Protein AF-0000000080639289 (afdb_homodimer)

Secondary structure (DSSP, 8-state):
-EEEEEEETT-GGG--HHHHHTT-EEEEE--BGGGGGSTTHHHHHHHHHHHHHHH--S-EEEE--SBS--TTT-HHHHHHHHHHHHHHHHHT--EEEE-----EEHHHHTT--HHHHHHHHHHHHHHHHHHTTT---EEEEEP--SS-TTSSEE-TTS-SGGGGHHHHHTT-SSEEEEEEHHHHHHHHHHHHHHHHHHT-GGG--S-GGGGGGGGGGEEEEEE-EEES---TTS----EEEE-GGGSSS-HHHHHHHHHHHHHHTTTS--EEEE----SSTTS-HHHHHHHHHHTPPPHHHHTT-/-EEEEEEETT-GGG--HHHHHTT-EEEEE--BGGGGGSTTHHHHHHHHHHHHHHH--S-EEEE--SBS--TTT-HHHHHHHHHHHHHHHHHT--EEEE-----EEHHHHTT--HHHHHHHHHHHHHHHHHHTTT---EEEEEP--SS-TTSSEE-TTS-SGGGGHHHHHTT-SSEEEEEEHHHHHHHHHHHHHHHHHHT-GGG--S-GGGGGGGGGGEEEEEE-EEES---TTS----EEEE-GGGSSS-HHHHHHHHHHHHHHTTTS--EEEE----SSTTS-HHHHHHHHHHTPPPHHHHTT-

Structure (mmCIF, N/CA/C/O backbone):
data_AF-0000000080639289-model_v1
#
loop_
_entity.id
_entity.type
_entity.pdbx_description
1 polymer RBAM_031170
#
loop_
_atom_site.group_PDB
_atom_site.id
_atom_site.type_symbol
_atom_site.label_atom_id
_atom_site.label_alt_id
_atom_site.label_comp_id
_atom_site.label_asym_id
_atom_site.label_entity_id
_atom_site.label_seq_id
_atom_site.pdbx_PDB_ins_code
_atom_site.Cartn_x
_atom_site.Cartn_y
_atom_site.Cartn_z
_atom_site.occupancy
_atom_site.B_iso_or_equiv
_atom_site.auth_seq_id
_atom_site.auth_comp_id
_atom_site.auth_asym_id
_atom_site.auth_atom_id
_atom_site.pdbx_PDB_model_num
ATOM 1 N N . MET A 1 1 ? 11.043 -23.299 -23.475 1 94.61 1 MET A N 1
ATOM 2 C CA . MET A 1 1 ? 9.814 -23.325 -22.688 1 94.61 1 MET A CA 1
ATOM 3 C C . MET A 1 1 ? 8.587 -23.302 -23.593 1 94.61 1 MET A C 1
ATOM 5 O O . MET A 1 1 ? 8.614 -22.697 -24.666 1 94.61 1 MET A O 1
ATOM 9 N N . ILE A 1 2 ? 7.586 -24.008 -23.21 1 97.01 2 ILE A N 1
ATOM 10 C CA . ILE A 1 2 ? 6.337 -24.027 -23.963 1 97.01 2 ILE A CA 1
ATOM 11 C C . ILE A 1 2 ? 5.351 -23.032 -23.355 1 97.01 2 ILE A C 1
ATOM 13 O O . ILE A 1 2 ? 4.913 -23.201 -22.215 1 97.01 2 ILE A O 1
ATOM 17 N N . ALA A 1 3 ? 5.016 -22.036 -24.132 1 97.84 3 ALA A N 1
ATOM 18 C CA . ALA A 1 3 ? 4.048 -21.04 -23.678 1 97.84 3 ALA A CA 1
ATOM 19 C C . ALA A 1 3 ? 2.64 -21.626 -23.632 1 97.84 3 ALA A C 1
ATOM 21 O O . ALA A 1 3 ? 2.241 -22.371 -24.529 1 97.84 3 ALA A O 1
ATOM 22 N N . GLN A 1 4 ? 1.957 -21.304 -22.57 1 98.54 4 GLN A N 1
ATOM 23 C CA . GLN A 1 4 ? 0.576 -21.746 -22.406 1 98.54 4 GLN A CA 1
ATOM 24 C C . GLN A 1 4 ? -0.336 -20.578 -22.042 1 98.54 4 GLN A C 1
ATOM 26 O O . GLN A 1 4 ? 0.127 -19.562 -21.519 1 98.54 4 GLN A O 1
ATOM 31 N N . ILE A 1 5 ? -1.632 -20.765 -22.343 1 98.41 5 ILE A N 1
ATOM 32 C CA . ILE A 1 5 ? -2.645 -19.855 -21.819 1 98.41 5 ILE A CA 1
ATOM 33 C C . ILE A 1 5 ? -3.69 -20.643 -21.033 1 98.41 5 ILE A C 1
ATOM 35 O O . ILE A 1 5 ? -3.979 -21.797 -21.357 1 98.41 5 ILE A O 1
ATOM 39 N N . PRO A 1 6 ? -4.18 -20.011 -19.973 1 98.31 6 PRO A N 1
ATOM 40 C CA . PRO A 1 6 ? -5.24 -20.671 -19.207 1 98.31 6 PRO A CA 1
ATOM 41 C C . PRO A 1 6 ? -6.615 -20.521 -19.853 1 98.31 6 PRO A C 1
ATOM 43 O O . PRO A 1 6 ? -6.85 -19.568 -20.6 1 98.31 6 PRO A O 1
ATOM 46 N N . PHE A 1 7 ? -7.454 -21.447 -19.626 1 97.98 7 PHE A N 1
ATOM 47 C CA . PHE A 1 7 ? -8.866 -21.345 -19.975 1 97.98 7 PHE A CA 1
ATOM 48 C C . PHE A 1 7 ? -9.736 -22 -18.909 1 97.98 7 PHE A C 1
ATOM 50 O O . PHE A 1 7 ? -9.267 -22.858 -18.158 1 97.98 7 PHE A O 1
ATOM 57 N N . PHE A 1 8 ? -10.954 -21.553 -18.822 1 96.72 8 PHE A N 1
ATOM 58 C CA . PHE A 1 8 ? -11.875 -22.106 -17.836 1 96.72 8 PHE A CA 1
ATOM 59 C C . PHE A 1 8 ? -12.37 -23.481 -18.268 1 96.72 8 PHE A C 1
ATOM 61 O O . PHE A 1 8 ? -12.969 -23.623 -19.336 1 96.72 8 PHE A O 1
ATOM 68 N N . GLY A 1 9 ? -12.133 -24.426 -17.444 1 96.05 9 GLY A N 1
ATOM 69 C CA . GLY A 1 9 ? -12.409 -25.818 -17.762 1 96.05 9 GLY A CA 1
ATOM 70 C C . GLY A 1 9 ? -13.872 -26.082 -18.064 1 96.05 9 GLY A C 1
ATOM 71 O O . GLY A 1 9 ? -14.213 -27.104 -18.664 1 96.05 9 GLY A O 1
ATOM 72 N N . LEU A 1 10 ? -14.702 -25.144 -17.715 1 94.92 10 LEU A N 1
ATOM 73 C CA . LEU A 1 10 ? -16.129 -25.347 -17.942 1 94.92 10 LEU A CA 1
ATOM 74 C C . LEU A 1 10 ? -16.629 -24.459 -19.077 1 94.92 10 LEU A C 1
ATOM 76 O O . LEU A 1 10 ? -17.837 -24.353 -19.301 1 94.92 10 LEU A O 1
ATOM 80 N N . ASP A 1 11 ? -15.673 -23.8 -19.809 1 94.63 11 ASP A N 1
ATOM 81 C CA . ASP A 1 11 ? -16.022 -22.953 -20.946 1 94.63 11 ASP A CA 1
ATOM 82 C C . ASP A 1 11 ? -15.014 -23.114 -22.081 1 94.63 11 ASP A C 1
ATOM 84 O O . ASP A 1 11 ? -14.116 -22.286 -22.243 1 94.63 11 ASP A O 1
ATOM 88 N N . PRO A 1 12 ? -15.25 -24.075 -22.927 1 95.12 12 PRO A N 1
ATOM 89 C CA . PRO A 1 12 ? -14.293 -24.361 -23.998 1 95.12 12 PRO A CA 1
ATOM 90 C C . PRO A 1 12 ? -14.164 -23.213 -24.996 1 95.12 12 PRO A C 1
ATOM 92 O O . PRO A 1 12 ? -13.23 -23.193 -25.802 1 95.12 12 PRO A O 1
ATOM 95 N N . LYS A 1 13 ? -15.105 -22.245 -24.966 1 96.69 13 LYS A N 1
ATOM 96 C CA . LYS A 1 13 ? -15.026 -21.103 -25.872 1 96.69 13 LYS A CA 1
ATOM 97 C C . LYS A 1 13 ? -13.793 -20.253 -25.58 1 96.69 13 LYS A C 1
ATOM 99 O O . LYS A 1 13 ? -13.385 -19.435 -26.407 1 96.69 13 LYS A O 1
ATOM 104 N N . GLN A 1 14 ? -13.185 -20.477 -24.44 1 97.66 14 GLN A N 1
ATOM 105 C CA . GLN A 1 14 ? -12.022 -19.686 -24.051 1 97.66 14 GLN A CA 1
ATOM 106 C C . GLN A 1 14 ? -10.744 -20.246 -24.671 1 97.66 14 GLN A C 1
ATOM 108 O O . GLN A 1 14 ? -9.679 -19.634 -24.568 1 97.66 14 GLN A O 1
ATOM 113 N N . ILE A 1 15 ? -10.823 -21.379 -25.329 1 98.14 15 ILE A N 1
ATOM 114 C CA . ILE A 1 15 ? -9.664 -21.96 -25.999 1 98.14 15 ILE A CA 1
ATOM 115 C C . ILE A 1 15 ? -9.408 -21.226 -27.314 1 98.14 15 ILE A C 1
ATOM 117 O O . ILE A 1 15 ? -10.297 -21.133 -28.163 1 98.14 15 ILE A O 1
ATOM 121 N N . ASP A 1 16 ? -8.29 -20.7 -27.467 1 97.26 16 ASP A N 1
ATOM 122 C CA . ASP A 1 16 ? -7.857 -20.074 -28.712 1 97.26 16 ASP A CA 1
ATOM 123 C C . ASP A 1 16 ? -7.228 -21.1 -29.653 1 97.26 16 ASP A C 1
ATOM 125 O O . ASP A 1 16 ? -6.071 -21.486 -29.475 1 97.26 16 ASP A O 1
ATOM 129 N N . GLU A 1 17 ? -7.919 -21.493 -30.66 1 97.6 17 GLU A N 1
ATOM 130 C CA . GLU A 1 17 ? -7.449 -22.53 -31.575 1 97.6 17 GLU A CA 1
ATOM 131 C C . GLU A 1 17 ? -6.2 -22.077 -32.327 1 97.6 17 GLU A C 1
ATOM 133 O O . GLU A 1 17 ? -5.331 -22.892 -32.643 1 97.6 17 GLU A O 1
ATOM 138 N N . LYS A 1 18 ? -6.128 -20.769 -32.618 1 97.01 18 LYS A N 1
ATOM 139 C CA . LYS A 1 18 ? -4.952 -20.243 -33.305 1 97.01 18 LYS A CA 1
ATOM 140 C C . LYS A 1 18 ? -3.7 -20.394 -32.446 1 97.01 18 LYS A C 1
ATOM 142 O O . LYS A 1 18 ? -2.607 -20.621 -32.968 1 97.01 18 LYS A O 1
ATOM 147 N N . TRP A 1 19 ? -3.872 -20.269 -31.154 1 97.64 19 TRP A N 1
ATOM 148 C CA . TRP A 1 19 ? -2.786 -20.457 -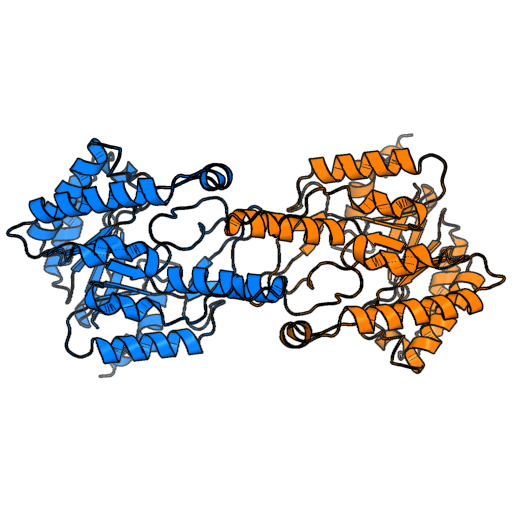30.198 1 97.64 19 TRP A CA 1
ATOM 149 C C . TRP A 1 19 ? -2.244 -21.881 -30.262 1 97.64 19 TRP A C 1
ATOM 151 O O . TRP A 1 19 ? -1.029 -22.088 -30.306 1 97.64 19 TRP A O 1
ATOM 161 N N . VAL A 1 20 ? -3.138 -22.818 -30.325 1 98.02 20 VAL A N 1
ATOM 162 C CA . VAL A 1 20 ? -2.766 -24.228 -30.371 1 98.02 20 VAL A CA 1
ATOM 163 C C . VAL A 1 20 ? -2.121 -24.55 -31.717 1 98.02 20 VAL A C 1
ATOM 165 O O . VAL A 1 20 ? -1.099 -25.238 -31.774 1 98.02 20 VAL A O 1
ATOM 168 N N . GLU A 1 21 ? -2.72 -24.017 -32.751 1 97.43 21 GLU A N 1
ATOM 169 C CA . GLU A 1 21 ? -2.194 -24.237 -34.095 1 97.43 21 GLU A CA 1
ATOM 170 C C . GLU A 1 21 ? -0.769 -23.704 -34.224 1 97.43 21 GLU A C 1
ATOM 172 O O . GLU A 1 21 ? 0.037 -24.252 -34.979 1 97.43 21 GLU A O 1
ATOM 177 N N . ALA A 1 22 ? -0.496 -22.676 -33.454 1 96.38 22 ALA A N 1
ATOM 178 C CA . ALA A 1 22 ? 0.826 -22.057 -33.496 1 96.38 22 ALA A CA 1
ATOM 179 C C . ALA A 1 22 ? 1.838 -22.868 -32.692 1 96.38 22 ALA A C 1
ATOM 181 O O . ALA A 1 22 ? 3.025 -22.536 -32.662 1 96.38 22 ALA A O 1
ATOM 182 N N . GLY A 1 23 ? 1.351 -23.902 -31.996 1 95.86 23 GLY A N 1
ATOM 183 C CA . GLY A 1 23 ? 2.268 -24.825 -31.347 1 95.86 23 GLY A CA 1
ATOM 184 C C . GLY A 1 23 ? 2.409 -24.578 -29.857 1 95.86 23 GLY A C 1
ATOM 185 O O . GLY A 1 23 ? 3.391 -25 -29.243 1 95.86 23 GLY A O 1
ATOM 186 N N . TYR A 1 24 ? 1.462 -23.877 -29.274 1 97.63 24 TYR A N 1
ATOM 187 C CA . TYR A 1 24 ? 1.555 -23.551 -27.855 1 97.63 24 TYR A CA 1
ATOM 188 C C . TYR A 1 24 ? 0.613 -24.421 -27.032 1 97.63 24 TYR A C 1
ATOM 190 O O . TYR A 1 24 ? -0.123 -25.243 -27.583 1 97.63 24 TYR A O 1
ATOM 198 N N . GLY A 1 25 ? 0.713 -24.291 -25.757 1 98.32 25 GLY A N 1
ATOM 199 C CA . GLY A 1 25 ? -0.018 -25.182 -24.87 1 98.32 25 GLY A CA 1
ATOM 200 C C . GLY A 1 25 ? -1.216 -24.521 -24.215 1 98.32 25 GLY A C 1
ATOM 201 O O . GLY A 1 25 ? -1.497 -23.347 -24.464 1 98.32 25 GLY A O 1
ATOM 202 N N . LEU A 1 26 ? -1.892 -25.317 -23.38 1 98.75 26 LEU A N 1
ATOM 203 C CA . LEU A 1 26 ? -3.098 -24.89 -22.68 1 98.75 26 LEU A CA 1
ATOM 204 C C . LEU A 1 26 ? -3.07 -25.341 -21.223 1 98.75 26 LEU A C 1
ATOM 206 O O . LEU A 1 26 ? -2.484 -26.377 -20.901 1 98.75 26 LEU A O 1
ATOM 210 N N . GLU A 1 27 ? -3.698 -24.562 -20.406 1 98.72 27 GLU A N 1
ATOM 211 C CA . GLU A 1 27 ? -3.963 -24.988 -19.035 1 98.72 27 GLU A CA 1
ATOM 212 C C . GLU A 1 27 ? -5.443 -24.847 -18.689 1 98.72 27 GLU A C 1
ATOM 214 O O . GLU A 1 27 ? -5.997 -23.747 -18.749 1 98.72 27 GLU A O 1
ATOM 219 N N . ALA A 1 28 ? -6.07 -25.913 -18.289 1 98.35 28 ALA A N 1
ATOM 220 C CA . ALA A 1 28 ? -7.469 -25.886 -17.87 1 98.35 28 ALA A CA 1
ATOM 221 C C . ALA A 1 28 ? -7.59 -25.587 -16.379 1 98.35 28 ALA A C 1
ATOM 223 O O . ALA A 1 28 ? -7.008 -26.29 -15.549 1 98.35 28 ALA A O 1
ATOM 224 N N . ASN A 1 29 ? -8.303 -24.586 -16.05 1 95.92 29 ASN A N 1
ATOM 225 C CA . ASN A 1 29 ? -8.448 -24.251 -14.637 1 95.92 29 ASN A CA 1
ATOM 226 C C . ASN A 1 29 ? -9.896 -24.385 -14.175 1 95.92 29 ASN A C 1
ATOM 228 O O . ASN A 1 29 ? -10.824 -24.183 -14.959 1 95.92 29 ASN A O 1
ATOM 232 N N . ILE A 1 30 ? -10.022 -24.877 -12.967 1 90.88 30 ILE A N 1
ATOM 233 C CA . ILE A 1 30 ? -11.232 -24.746 -12.162 1 90.88 30 ILE A CA 1
ATOM 234 C C . ILE A 1 30 ? -10.979 -23.785 -11.003 1 90.88 30 ILE A C 1
ATOM 236 O O . ILE A 1 30 ? -10.022 -23.955 -10.245 1 90.88 30 ILE A O 1
ATOM 240 N N . PHE A 1 31 ? -11.594 -22.755 -10.815 1 83.53 31 PHE A N 1
ATOM 241 C CA . PHE A 1 31 ? -11.22 -21.692 -9.89 1 83.53 31 PHE A CA 1
ATOM 242 C C . PHE A 1 31 ? -11.833 -21.93 -8.515 1 83.53 31 PHE A C 1
ATOM 244 O O . PHE A 1 31 ? -11.226 -21.604 -7.493 1 83.53 31 PHE A O 1
ATOM 251 N N . ASP A 1 32 ? -12.961 -22.512 -8.538 1 91.16 32 ASP A N 1
ATOM 252 C CA . ASP A 1 32 ? -13.708 -22.617 -7.289 1 91.16 32 ASP A CA 1
ATOM 253 C C . ASP A 1 32 ? -14.141 -24.058 -7.028 1 91.16 32 ASP A C 1
ATOM 255 O O . ASP A 1 32 ? -14.801 -24.675 -7.866 1 91.16 32 ASP A O 1
ATOM 259 N N . GLY A 1 33 ? -13.831 -24.538 -5.846 1 90.97 33 GLY A N 1
ATOM 260 C CA . GLY A 1 33 ? -14.189 -25.898 -5.474 1 90.97 33 GLY A CA 1
ATOM 261 C C . GLY A 1 33 ? -15.687 -26.136 -5.452 1 90.97 33 GLY A C 1
ATOM 262 O O . GLY A 1 33 ? -16.141 -27.277 -5.559 1 90.97 33 GLY A O 1
ATOM 263 N N . HIS A 1 34 ? -16.459 -25.115 -5.372 1 90.51 34 HIS A N 1
ATOM 264 C CA . HIS A 1 34 ? -17.911 -25.253 -5.396 1 90.51 34 HIS A CA 1
ATOM 265 C C . HIS A 1 34 ? -18.396 -25.737 -6.758 1 90.51 34 HIS A C 1
ATOM 267 O O . HIS A 1 34 ? -19.508 -26.256 -6.878 1 90.51 34 HIS A O 1
ATOM 273 N N . SER A 1 35 ? -17.57 -25.572 -7.721 1 87.86 35 SER A N 1
ATOM 274 C CA . SER A 1 35 ? -17.93 -26.015 -9.064 1 87.86 35 SER A CA 1
ATOM 275 C C . SER A 1 35 ? -18.111 -27.528 -9.117 1 87.86 35 SER A C 1
ATOM 277 O O . SER A 1 35 ? -18.841 -28.042 -9.967 1 87.86 35 SER A O 1
ATOM 279 N N . PHE A 1 36 ? -17.496 -28.233 -8.182 1 88.6 36 PHE A N 1
ATOM 280 C CA . PHE A 1 36 ? -17.575 -29.689 -8.162 1 88.6 36 PHE A CA 1
ATOM 281 C C . PHE A 1 36 ? -18.976 -30.149 -7.777 1 88.6 36 PHE A C 1
ATOM 283 O O . PHE A 1 36 ? -19.342 -31.303 -8.012 1 88.6 36 PHE A O 1
ATOM 290 N N . GLU A 1 37 ? -19.694 -29.258 -7.191 1 87.04 37 GLU A N 1
ATOM 291 C CA . GLU A 1 37 ? -21.03 -29.604 -6.717 1 87.04 37 GLU A CA 1
ATOM 292 C C . GLU A 1 37 ? -22.082 -29.341 -7.791 1 87.04 37 GLU A C 1
ATOM 294 O O . GLU A 1 37 ? -23.243 -29.726 -7.638 1 87.04 37 GLU A O 1
ATOM 299 N N . GLU A 1 38 ? -21.605 -28.709 -8.803 1 87.22 38 GLU A N 1
ATOM 300 C CA . GLU A 1 38 ? -22.546 -28.432 -9.884 1 87.22 38 GLU A CA 1
ATOM 301 C C . GLU A 1 38 ? -22.936 -29.711 -10.618 1 87.22 38 GLU A C 1
ATOM 303 O O . GLU A 1 38 ? -22.091 -30.575 -10.862 1 87.22 38 GLU A O 1
ATOM 308 N N . ALA A 1 39 ? -24.151 -29.873 -10.963 1 84.56 39 ALA A N 1
ATOM 309 C CA . ALA A 1 39 ? -24.708 -31.105 -11.515 1 84.56 39 ALA A CA 1
ATOM 310 C C . ALA A 1 39 ? -24.037 -31.467 -12.837 1 84.56 39 ALA A C 1
ATOM 312 O O . ALA A 1 39 ? -23.79 -32.643 -13.114 1 84.56 39 ALA A O 1
ATOM 313 N N . ASP A 1 40 ? -23.668 -30.501 -13.604 1 90.42 40 ASP A N 1
ATOM 314 C CA . ASP A 1 40 ? -23.148 -30.802 -14.935 1 90.42 40 ASP A CA 1
ATOM 315 C C . ASP A 1 40 ? -21.628 -30.66 -14.975 1 90.42 40 ASP A C 1
ATOM 317 O O . ASP A 1 40 ? -21.023 -30.713 -16.047 1 90.42 40 ASP A O 1
ATOM 321 N N . TYR A 1 41 ? -21.03 -30.587 -13.87 1 90.92 41 TYR A N 1
ATOM 322 C CA . TYR A 1 41 ? -19.592 -30.357 -13.792 1 90.92 41 TYR A CA 1
ATOM 323 C C . TYR A 1 41 ? -18.823 -31.451 -14.523 1 90.92 41 TYR A C 1
ATOM 325 O O . TYR A 1 41 ? -18.031 -31.166 -15.424 1 90.92 41 TYR A O 1
ATOM 333 N N . SER A 1 42 ? -19.043 -32.684 -14.1 1 91.33 42 SER A N 1
ATOM 334 C CA . SER A 1 42 ? -18.285 -33.815 -14.626 1 91.33 42 SER A CA 1
ATOM 335 C C . SER A 1 42 ? -18.425 -33.917 -16.141 1 91.33 42 SER A C 1
ATOM 337 O O . SER A 1 42 ? -17.429 -34.054 -16.854 1 91.33 42 SER A O 1
ATOM 339 N N . LYS A 1 43 ? -19.608 -33.8 -16.577 1 94.59 43 LYS A N 1
ATOM 340 C CA . LYS A 1 43 ? -19.87 -33.901 -18.01 1 94.59 43 LYS A CA 1
ATOM 341 C C . LYS A 1 43 ? -19.189 -32.77 -18.774 1 94.59 43 LYS A C 1
ATOM 343 O O . LYS A 1 43 ? -18.502 -33.012 -19.769 1 94.59 43 LYS A O 1
ATOM 348 N N . THR A 1 44 ? -19.418 -31.573 -18.335 1 95.69 44 THR A N 1
ATOM 349 C CA . THR A 1 44 ? -18.89 -30.394 -19.013 1 95.69 44 THR A CA 1
ATOM 350 C C . THR A 1 44 ? -17.364 -30.405 -19.006 1 95.69 44 THR A C 1
ATOM 352 O O . THR A 1 44 ? -16.731 -30.143 -20.032 1 95.69 44 THR A O 1
ATOM 355 N N . PHE A 1 45 ? -16.762 -30.73 -17.91 1 96.54 45 PHE A N 1
ATOM 356 C CA . PHE A 1 45 ? -15.309 -30.748 -17.796 1 96.54 45 PHE A CA 1
ATOM 357 C C . PHE A 1 45 ? -14.71 -31.832 -18.685 1 96.54 45 PHE A C 1
ATOM 359 O O . PHE A 1 45 ? -13.718 -31.596 -19.378 1 96.54 45 PHE A O 1
ATOM 366 N N . ASN A 1 46 ? -15.293 -32.987 -18.678 1 96.62 46 ASN A N 1
ATOM 367 C CA . ASN A 1 46 ? -14.829 -34.07 -19.539 1 96.62 46 ASN A CA 1
ATOM 368 C C . ASN A 1 46 ? -14.897 -33.683 -21.013 1 96.62 46 ASN A C 1
ATOM 370 O O . ASN A 1 46 ? -13.958 -33.937 -21.77 1 96.62 46 ASN A O 1
ATOM 374 N N . GLN A 1 47 ? -15.97 -33.079 -21.349 1 97.22 47 GLN A N 1
ATOM 375 C CA . GLN A 1 47 ? -16.133 -32.654 -22.735 1 97.22 47 GLN A CA 1
ATOM 376 C C . GLN A 1 47 ? -15.078 -31.622 -23.122 1 97.22 47 GLN A C 1
ATOM 378 O O . GLN A 1 47 ? -14.531 -31.669 -24.226 1 97.22 47 GLN A O 1
ATOM 383 N N . THR A 1 48 ? -14.887 -30.721 -22.261 1 97.67 48 THR A N 1
ATOM 384 C CA . THR A 1 48 ? -13.897 -29.678 -22.507 1 97.67 48 THR A CA 1
ATOM 385 C C . THR A 1 48 ? -12.502 -30.28 -22.652 1 97.67 48 THR A C 1
ATOM 387 O O . THR A 1 48 ? -11.749 -29.906 -23.554 1 97.67 48 THR A O 1
ATOM 390 N N . LEU A 1 49 ? -12.155 -31.229 -21.786 1 97.88 49 LEU A N 1
ATOM 391 C CA . LEU A 1 49 ? -10.843 -31.864 -21.846 1 97.88 49 LEU A CA 1
ATOM 392 C C . LEU A 1 49 ? -10.705 -32.709 -23.108 1 97.88 49 LEU A C 1
ATOM 394 O O . LEU A 1 49 ? -9.627 -32.772 -23.703 1 97.88 49 LEU A O 1
ATOM 398 N N . GLU A 1 50 ? -11.775 -33.328 -23.466 1 97.88 50 GLU A N 1
ATOM 399 C CA . GLU A 1 50 ? -11.762 -34.083 -24.715 1 97.88 50 GLU A CA 1
ATOM 400 C C . GLU A 1 50 ? -11.497 -33.17 -25.909 1 97.88 50 GLU A C 1
ATOM 402 O O . GLU A 1 50 ? -10.71 -33.51 -26.795 1 97.88 50 GLU A O 1
ATOM 407 N N . TYR A 1 51 ? -12.179 -32.09 -25.886 1 98.21 51 TYR A N 1
ATOM 408 C CA . TYR A 1 51 ? -11.991 -31.111 -26.951 1 98.21 51 TYR A CA 1
ATOM 409 C C . TYR A 1 51 ? -10.552 -30.61 -26.985 1 98.21 51 TYR A C 1
ATOM 411 O O . TYR A 1 51 ? -9.936 -30.546 -28.051 1 98.21 51 TYR A O 1
ATOM 419 N N . ALA A 1 52 ? -9.999 -30.267 -25.865 1 98.24 52 ALA A N 1
ATOM 420 C CA . ALA A 1 52 ? -8.618 -29.801 -25.772 1 98.24 52 ALA A CA 1
ATOM 421 C C . ALA A 1 52 ? -7.647 -30.855 -26.296 1 98.24 52 ALA A C 1
ATOM 423 O O . ALA A 1 52 ? -6.718 -30.536 -27.041 1 98.24 52 ALA A O 1
ATOM 424 N N . LYS A 1 53 ? -7.88 -32.044 -25.87 1 97.32 53 LYS A N 1
ATOM 425 C CA . LYS A 1 53 ? -7.033 -33.147 -26.315 1 97.32 53 LYS A CA 1
ATOM 426 C C . LYS A 1 53 ? -7.062 -33.284 -27.834 1 97.32 53 LYS A C 1
ATOM 428 O O . LYS A 1 53 ? -6.023 -33.497 -28.463 1 97.32 53 LYS A O 1
ATOM 433 N N . GLN A 1 54 ? -8.194 -33.15 -28.407 1 97.71 54 GLN A N 1
ATOM 434 C CA . GLN A 1 54 ? -8.358 -33.276 -29.851 1 97.71 54 GLN A CA 1
ATOM 435 C C . GLN A 1 54 ? -7.57 -32.199 -30.591 1 97.71 54 GLN A C 1
ATOM 437 O O . GLN A 1 54 ? -7.067 -32.436 -31.691 1 97.71 54 GLN A O 1
ATOM 442 N N . LEU A 1 55 ? -7.474 -31.066 -30.031 1 97.84 55 LEU A N 1
ATOM 443 C CA . LEU A 1 55 ? -6.729 -29.972 -30.644 1 97.84 55 LEU A CA 1
ATOM 444 C C . LEU A 1 55 ? -5.229 -30.245 -30.601 1 97.84 55 LEU A C 1
ATOM 446 O O . LEU A 1 55 ? -4.455 -29.596 -31.309 1 97.84 55 LEU A O 1
ATOM 450 N N . ASP A 1 56 ? -4.826 -31.199 -29.708 1 97.4 56 ASP A N 1
ATOM 451 C CA . ASP A 1 56 ? -3.458 -31.694 -29.595 1 97.4 56 ASP A CA 1
ATOM 452 C C . ASP A 1 56 ? -2.485 -30.556 -29.295 1 97.4 56 ASP A C 1
ATOM 454 O O . ASP A 1 56 ? -1.514 -30.353 -30.027 1 97.4 56 ASP A O 1
ATOM 458 N N . PRO A 1 57 ? -2.746 -29.823 -28.24 1 97.99 57 PRO A N 1
ATOM 459 C CA . PRO A 1 57 ? -1.785 -28.787 -27.854 1 97.99 57 PRO A CA 1
ATOM 460 C C . PRO A 1 57 ? -0.401 -29.353 -27.541 1 97.99 57 PRO A C 1
ATOM 462 O O . PRO A 1 57 ? -0.275 -30.532 -27.202 1 97.99 57 PRO A O 1
ATOM 465 N N . SER A 1 58 ? 0.609 -28.461 -27.63 1 97.56 58 SER A N 1
ATOM 466 C CA . SER A 1 58 ? 1.975 -28.899 -27.366 1 97.56 58 SER A CA 1
ATOM 467 C C . SER A 1 58 ? 2.143 -29.342 -25.916 1 97.56 58 SER A C 1
ATOM 469 O O . SER A 1 58 ? 3.02 -30.151 -25.606 1 97.56 58 SER A O 1
ATOM 471 N N . LEU A 1 59 ? 1.335 -28.81 -25.091 1 98.27 59 LEU A N 1
ATOM 472 C CA . LEU A 1 59 ? 1.327 -29.145 -23.671 1 98.27 59 LEU A CA 1
ATOM 473 C C . LEU A 1 59 ? -0.042 -28.872 -23.056 1 98.27 59 LEU A C 1
ATOM 475 O O . LEU A 1 59 ? -0.629 -27.812 -23.284 1 98.27 59 LEU A O 1
ATOM 479 N N . LEU A 1 60 ? -0.536 -29.809 -22.34 1 98.62 60 LEU A N 1
ATOM 480 C CA . LEU A 1 60 ? -1.777 -29.649 -21.59 1 98.62 60 LEU A CA 1
ATOM 481 C C . LEU A 1 60 ? -1.538 -29.842 -20.096 1 98.62 60 LEU A C 1
ATOM 483 O O . LEU A 1 60 ? -0.904 -30.817 -19.685 1 98.62 60 LEU A O 1
ATOM 487 N N . THR A 1 61 ? -1.92 -28.873 -19.33 1 98.72 61 THR A N 1
ATOM 488 C CA . THR A 1 61 ? -1.865 -28.977 -17.876 1 98.72 61 THR A CA 1
ATOM 489 C C . THR A 1 61 ? -3.204 -28.587 -17.255 1 98.72 61 THR A C 1
ATOM 491 O O . THR A 1 61 ? -4.078 -28.051 -17.938 1 98.72 61 THR A O 1
ATOM 494 N N . LEU A 1 62 ? -3.393 -28.925 -16.032 1 98.56 62 LEU A N 1
ATOM 495 C CA . LEU A 1 62 ? -4.603 -28.591 -15.289 1 98.56 62 LEU A CA 1
ATOM 496 C C . LEU A 1 62 ? -4.269 -27.781 -14.041 1 98.56 62 LEU A C 1
ATOM 498 O O . LEU A 1 62 ? -3.149 -27.855 -13.53 1 98.56 62 LEU A O 1
ATOM 502 N N . HIS A 1 63 ? -5.189 -26.991 -13.596 1 98.47 63 HIS A N 1
ATOM 503 C CA . HIS A 1 63 ? -5.079 -26.222 -12.361 1 98.47 63 HIS A CA 1
ATOM 504 C C . HIS A 1 63 ? -6.261 -26.492 -11.437 1 98.47 63 HIS A C 1
ATOM 506 O O . HIS A 1 63 ? -7.398 -26.137 -11.757 1 98.47 63 HIS A O 1
ATOM 512 N N . PHE A 1 64 ? -5.953 -27.13 -10.298 1 98.01 64 PHE A N 1
ATOM 513 C CA . PHE A 1 64 ? -6.98 -27.429 -9.307 1 98.01 64 PHE A CA 1
ATOM 514 C C . PHE A 1 64 ? -7.523 -26.147 -8.686 1 98.01 64 PHE A C 1
ATOM 516 O O . PHE A 1 64 ? -6.844 -25.119 -8.678 1 98.01 64 PHE A O 1
ATOM 523 N N . PRO A 1 65 ? -8.702 -26.138 -8.13 1 95.97 65 PRO A N 1
ATOM 524 C CA . PRO A 1 65 ? -9.325 -24.905 -7.643 1 95.97 65 PRO A CA 1
ATOM 525 C C . PRO A 1 65 ? -8.484 -24.2 -6.581 1 95.97 65 PRO A C 1
ATOM 527 O O . PRO A 1 65 ? -7.857 -24.857 -5.747 1 95.97 65 PRO A O 1
ATOM 530 N N . THR A 1 66 ? -8.593 -22.897 -6.669 1 91.36 66 THR A N 1
ATOM 531 C CA . THR A 1 66 ? -7.906 -22.046 -5.704 1 91.36 66 THR A CA 1
ATOM 532 C C . THR A 1 66 ? -8.782 -21.798 -4.48 1 91.36 66 THR A C 1
ATOM 534 O O . THR A 1 66 ? -8.291 -21.794 -3.349 1 91.36 66 THR A O 1
ATOM 537 N N . ASP A 1 67 ? -10.022 -21.647 -4.737 1 91.15 67 ASP A N 1
ATOM 538 C CA . ASP A 1 67 ? -10.952 -21.291 -3.669 1 91.15 67 ASP A CA 1
ATOM 539 C C . ASP A 1 67 ? -11.741 -22.511 -3.2 1 91.15 67 ASP A C 1
ATOM 541 O O . ASP A 1 67 ? -12.107 -23.369 -4.006 1 91.15 67 ASP A O 1
ATOM 545 N N . HIS A 1 68 ? -11.963 -22.612 -1.916 1 92.9 68 HIS A N 1
ATOM 546 C CA . HIS A 1 68 ? -12.803 -23.645 -1.322 1 92.9 68 HIS A CA 1
ATOM 547 C C . HIS A 1 68 ? -12.335 -25.038 -1.731 1 92.9 68 HIS A C 1
ATOM 549 O O . HIS A 1 68 ? -13.136 -25.857 -2.188 1 92.9 68 HIS A O 1
ATOM 555 N N . ALA A 1 69 ? -11.076 -25.253 -1.635 1 94.99 69 ALA A N 1
ATOM 556 C CA . ALA A 1 69 ? -10.499 -26.502 -2.124 1 94.99 69 ALA A CA 1
ATOM 557 C C . ALA A 1 69 ? -9.466 -27.051 -1.143 1 94.99 69 ALA A C 1
ATOM 559 O O . ALA A 1 69 ? -8.359 -27.42 -1.54 1 94.99 69 ALA A O 1
ATOM 560 N N . ASP A 1 70 ? -9.848 -27.116 0.08 1 94.1 70 ASP A N 1
ATOM 561 C CA . ASP A 1 70 ? -8.974 -27.645 1.123 1 94.1 70 ASP A CA 1
ATOM 562 C C . ASP A 1 70 ? -8.921 -29.17 1.074 1 94.1 70 ASP A C 1
ATOM 564 O O . ASP A 1 70 ? -9.625 -29.846 1.828 1 94.1 70 ASP A O 1
ATOM 568 N N . TYR A 1 71 ? -8.02 -29.683 0.309 1 94.92 71 TYR A N 1
ATOM 569 C CA . TYR A 1 71 ? -7.923 -31.121 0.079 1 94.92 71 TYR A CA 1
ATOM 570 C C . TYR A 1 71 ? -7.207 -31.811 1.234 1 94.92 71 TYR A C 1
ATOM 572 O O . TYR A 1 71 ? -7.17 -33.042 1.302 1 94.92 71 TYR A O 1
ATOM 580 N N . VAL A 1 72 ? -6.624 -31.05 2.14 1 93.28 72 VAL A N 1
ATOM 581 C CA . VAL A 1 72 ? -5.905 -31.623 3.274 1 93.28 72 VAL A CA 1
ATOM 582 C C . VAL A 1 72 ? -6.887 -31.944 4.399 1 93.28 72 VAL A C 1
ATOM 584 O O . VAL A 1 72 ? -6.801 -33.005 5.022 1 93.28 72 VAL A O 1
ATOM 587 N N . HIS A 1 73 ? -7.897 -31.04 4.624 1 91.63 73 HIS A N 1
ATOM 588 C CA . HIS A 1 73 ? -8.747 -31.197 5.798 1 91.63 73 HIS A CA 1
ATOM 589 C C . HIS A 1 73 ? -10.157 -31.624 5.405 1 91.63 73 HIS A C 1
ATOM 591 O O . HIS A 1 73 ? -10.953 -32.017 6.261 1 91.63 73 HIS A O 1
ATOM 597 N N . GLU A 1 74 ? -10.456 -31.567 4.092 1 94.16 74 GLU A N 1
ATOM 598 C CA . GLU A 1 74 ? -11.783 -31.954 3.623 1 94.16 74 GLU A CA 1
ATOM 599 C C . GLU A 1 74 ? -11.715 -33.19 2.731 1 94.16 74 GLU A C 1
ATOM 601 O O . GLU A 1 74 ? -11.313 -33.102 1.569 1 94.16 74 GLU A O 1
ATOM 606 N N . GLU A 1 75 ? -12.314 -34.225 3.177 1 95.22 75 GLU A N 1
ATOM 607 C CA . GLU A 1 75 ? -12.218 -35.518 2.506 1 95.22 75 GLU A CA 1
ATOM 608 C C . GLU A 1 75 ? -12.846 -35.466 1.116 1 95.22 75 GLU A C 1
ATOM 610 O O . GLU A 1 75 ? -12.337 -36.081 0.176 1 95.22 75 GLU A O 1
ATOM 615 N N . GLN A 1 76 ? -13.909 -34.807 1.044 1 94.53 76 GLN A N 1
ATOM 616 C CA . GLN A 1 76 ? -14.585 -34.725 -0.246 1 94.53 76 GLN A CA 1
ATOM 617 C C . GLN A 1 76 ? -13.723 -33.997 -1.274 1 94.53 76 GLN A C 1
ATOM 619 O O . GLN A 1 76 ? -13.7 -34.37 -2.449 1 94.53 76 GLN A O 1
ATOM 624 N N . ILE A 1 77 ? -13.068 -32.981 -0.877 1 95.75 77 ILE A N 1
ATOM 625 C CA . ILE A 1 77 ? -12.194 -32.226 -1.769 1 95.75 77 ILE A CA 1
ATOM 626 C C . ILE A 1 77 ? -10.963 -33.061 -2.114 1 95.75 77 ILE A C 1
ATOM 628 O O . ILE A 1 77 ? -10.478 -33.024 -3.247 1 95.75 77 ILE A O 1
ATOM 632 N N . LYS A 1 78 ? -10.494 -33.814 -1.159 1 96 78 LYS A N 1
ATOM 633 C CA . LYS A 1 78 ? -9.392 -34.737 -1.412 1 96 78 LYS A CA 1
ATOM 634 C C . LYS A 1 78 ? -9.74 -35.717 -2.529 1 96 78 LYS A C 1
ATOM 636 O O . LYS A 1 78 ? -8.934 -35.949 -3.432 1 96 78 LYS A O 1
ATOM 641 N N . LYS A 1 79 ? -10.891 -36.26 -2.466 1 95.55 79 LYS A N 1
ATOM 642 C CA . LYS A 1 79 ? -11.356 -37.187 -3.494 1 95.55 79 LYS A CA 1
ATOM 643 C C . LYS A 1 79 ? -11.406 -36.512 -4.862 1 95.55 79 LYS A C 1
ATOM 645 O O . LYS A 1 79 ? -11.099 -37.135 -5.879 1 95.55 79 LYS A O 1
ATOM 650 N N . GLN A 1 80 ? -11.823 -35.277 -4.806 1 95.4 80 GLN A N 1
ATOM 651 C CA . GLN A 1 80 ? -11.884 -34.534 -6.06 1 95.4 80 GLN A CA 1
ATOM 652 C C . GLN A 1 80 ? -10.491 -34.331 -6.648 1 95.4 80 GLN A C 1
ATOM 654 O O . GLN A 1 80 ? -10.314 -34.364 -7.867 1 95.4 80 GLN A O 1
ATOM 659 N N . LEU A 1 81 ? -9.537 -34.088 -5.841 1 96.96 81 LEU A N 1
ATOM 660 C CA . LEU A 1 81 ? -8.167 -33.946 -6.321 1 96.96 81 LEU A CA 1
ATOM 661 C C . LEU A 1 81 ? -7.676 -35.242 -6.956 1 96.96 81 LEU A C 1
ATOM 663 O O . LEU A 1 81 ? -7.047 -35.22 -8.016 1 96.96 81 LEU A O 1
ATOM 667 N N . TYR A 1 82 ? -7.993 -36.376 -6.328 1 96.05 82 TYR A N 1
ATOM 668 C CA . TYR A 1 82 ? -7.624 -37.667 -6.896 1 96.05 82 TYR A CA 1
ATOM 669 C C . TYR A 1 82 ? -8.31 -37.889 -8.238 1 96.05 82 TYR A C 1
ATOM 671 O O . TYR A 1 82 ? -7.689 -38.373 -9.187 1 96.05 82 TYR A O 1
ATOM 679 N N . HIS A 1 83 ? -9.519 -37.518 -8.252 1 94.71 83 HIS A N 1
ATOM 680 C CA . HIS A 1 83 ? -10.25 -37.634 -9.509 1 94.71 83 HIS A CA 1
ATOM 681 C C . HIS A 1 83 ? -9.639 -36.743 -10.586 1 94.71 83 HIS A C 1
ATOM 683 O O . HIS A 1 83 ? -9.557 -37.137 -11.751 1 94.71 83 HIS A O 1
ATOM 689 N N . PHE A 1 84 ? -9.265 -35.582 -10.2 1 95.3 84 PHE A N 1
ATOM 690 C CA . PHE A 1 84 ? -8.591 -34.661 -11.107 1 95.3 84 PHE A CA 1
ATOM 691 C C . PHE A 1 84 ? -7.335 -35.297 -11.691 1 95.3 84 PHE A C 1
ATOM 693 O O . PHE A 1 84 ? -7.04 -35.126 -12.876 1 95.3 84 PHE A O 1
ATOM 700 N N . ALA A 1 85 ? -6.614 -35.989 -10.861 1 97.22 85 ALA A N 1
ATOM 701 C CA . ALA A 1 85 ? -5.41 -36.681 -11.313 1 97.22 85 ALA A CA 1
ATOM 702 C C . ALA A 1 85 ? -5.75 -37.77 -12.325 1 97.22 85 ALA A C 1
ATOM 704 O O . ALA A 1 85 ? -5.048 -37.939 -13.325 1 97.22 85 ALA A O 1
ATOM 705 N N . GLU A 1 86 ? -6.822 -38.452 -12.063 1 97.18 86 GLU A N 1
ATOM 706 C CA . GLU A 1 86 ? -7.267 -39.476 -13.003 1 97.18 86 GLU A CA 1
ATOM 707 C C . GLU A 1 86 ? -7.609 -38.868 -14.36 1 97.18 86 GLU A C 1
ATOM 709 O O . GLU A 1 86 ? -7.279 -39.438 -15.403 1 97.18 86 GLU A O 1
ATOM 714 N N . LEU A 1 87 ? -8.296 -37.781 -14.289 1 96.93 87 LEU A N 1
ATOM 715 C CA . LEU A 1 87 ? -8.673 -37.104 -15.525 1 96.93 87 LEU A CA 1
ATOM 716 C C . LEU A 1 87 ? -7.439 -36.605 -16.269 1 96.93 87 LEU A C 1
ATOM 718 O O . LEU A 1 87 ? -7.398 -36.63 -17.501 1 96.93 87 LEU A O 1
ATOM 722 N N . ALA A 1 88 ? -6.449 -36.1 -15.509 1 97.87 88 ALA A N 1
ATOM 723 C CA . ALA A 1 88 ? -5.201 -35.665 -16.131 1 97.87 88 ALA A CA 1
ATOM 724 C C . ALA A 1 88 ? -4.562 -36.798 -16.928 1 97.87 88 ALA A C 1
ATOM 726 O O . ALA A 1 88 ? -4.154 -36.605 -18.076 1 97.87 88 ALA A O 1
ATOM 727 N N . VAL A 1 89 ? -4.505 -37.981 -16.343 1 97.88 89 VAL A N 1
ATOM 728 C CA . VAL A 1 89 ? -3.94 -39.151 -17.007 1 97.88 89 VAL A CA 1
ATOM 729 C C . VAL A 1 89 ? -4.791 -39.517 -18.221 1 97.88 89 VAL A C 1
ATOM 731 O O . VAL A 1 89 ? -4.266 -39.704 -19.321 1 97.88 89 VAL A O 1
ATOM 734 N N . LYS A 1 90 ? -6.068 -39.534 -18.014 1 97.63 90 LYS A N 1
ATOM 735 C CA . LYS A 1 90 ? -7.006 -39.962 -19.048 1 97.63 90 LYS A CA 1
ATOM 736 C C . LYS A 1 90 ? -6.899 -39.079 -20.287 1 97.63 90 LYS A C 1
ATOM 738 O O . LYS A 1 90 ? -6.937 -39.575 -21.415 1 97.63 90 LYS A O 1
ATOM 743 N N . TYR A 1 91 ? -6.71 -37.791 -20.07 1 97.79 91 TYR A N 1
ATOM 744 C CA . TYR A 1 91 ? -6.802 -36.872 -21.199 1 97.79 91 TYR A CA 1
ATOM 745 C C . TYR A 1 91 ? -5.423 -36.368 -21.605 1 97.79 91 TYR A C 1
ATOM 747 O O . TYR A 1 91 ? -5.306 -35.45 -22.42 1 97.79 91 TYR A O 1
ATOM 755 N N . GLY A 1 92 ? -4.389 -36.916 -20.97 1 96.87 92 GLY A N 1
ATOM 756 C CA . GLY A 1 92 ? -3.029 -36.691 -21.436 1 96.87 92 GLY A CA 1
ATOM 757 C C . GLY A 1 92 ? -2.427 -35.399 -20.918 1 96.87 92 GLY A C 1
ATOM 758 O O . GLY A 1 92 ? -1.541 -34.822 -21.553 1 96.87 92 GLY A O 1
ATOM 759 N N . ALA A 1 93 ? -2.968 -34.825 -19.891 1 98.12 93 ALA A N 1
ATOM 760 C CA . ALA A 1 93 ? -2.321 -33.689 -19.238 1 98.12 93 ALA A CA 1
ATOM 761 C C . ALA A 1 93 ? -1.012 -34.11 -18.577 1 98.12 93 ALA A C 1
ATOM 763 O O . ALA A 1 93 ? -0.909 -35.214 -18.037 1 98.12 93 ALA A O 1
ATOM 764 N N . LYS A 1 94 ? -0.093 -33.228 -18.592 1 98.03 94 LYS A N 1
ATOM 765 C CA . LYS A 1 94 ? 1.233 -33.552 -18.073 1 98.03 94 LYS A CA 1
ATOM 766 C C . LYS A 1 94 ? 1.304 -33.323 -16.566 1 98.03 94 LYS A C 1
ATOM 768 O O . LYS A 1 94 ? 2.118 -33.942 -15.877 1 98.03 94 LYS A O 1
ATOM 773 N N . GLY A 1 95 ? 0.454 -32.4 -16.099 1 98.05 95 GLY A N 1
ATOM 774 C CA . GLY A 1 95 ? 0.536 -32.113 -14.676 1 98.05 95 GLY A CA 1
ATOM 775 C C . GLY A 1 95 ? -0.636 -31.3 -14.162 1 98.05 95 GLY A C 1
ATOM 776 O O . GLY A 1 95 ? -1.49 -30.872 -14.941 1 98.05 95 GLY A O 1
ATOM 777 N N . ILE A 1 96 ? -0.683 -31.18 -12.84 1 98.57 96 ILE A N 1
ATOM 778 C CA . ILE A 1 96 ? -1.711 -30.439 -12.118 1 98.57 96 ILE A CA 1
ATOM 779 C C . ILE A 1 96 ? -1.055 -29.443 -11.164 1 98.57 96 ILE A C 1
ATOM 781 O O . ILE A 1 96 ? -0.181 -29.813 -10.376 1 98.57 96 ILE A O 1
ATOM 785 N N . THR A 1 97 ? -1.428 -28.179 -11.295 1 98.72 97 THR A N 1
ATOM 786 C CA . THR A 1 97 ? -1.026 -27.174 -10.316 1 98.72 97 THR A CA 1
ATOM 787 C C . THR A 1 97 ? -2.013 -27.128 -9.153 1 98.72 97 THR A C 1
ATOM 789 O O . THR A 1 97 ? -3.228 -27.17 -9.361 1 98.72 97 THR A O 1
ATOM 792 N N . VAL A 1 98 ? -1.486 -27.06 -7.938 1 98.14 98 VAL A N 1
ATOM 793 C CA . VAL A 1 98 ? -2.331 -26.958 -6.753 1 98.14 98 VAL A CA 1
ATOM 794 C C . VAL A 1 98 ? -1.799 -25.862 -5.832 1 98.14 98 VAL A C 1
ATOM 796 O O . VAL A 1 98 ? -0.595 -25.592 -5.809 1 98.14 98 VAL A O 1
ATOM 799 N N . HIS A 1 99 ? -2.703 -25.201 -5.105 1 97.5 99 HIS A N 1
ATOM 800 C CA . HIS A 1 99 ? -2.357 -24.363 -3.963 1 97.5 99 HIS A CA 1
ATOM 801 C C . HIS A 1 99 ? -2.347 -25.171 -2.669 1 97.5 99 HIS A C 1
ATOM 803 O O . HIS A 1 99 ? -2.854 -26.295 -2.63 1 97.5 99 HIS A O 1
ATOM 809 N N . ALA A 1 100 ? -1.747 -24.619 -1.681 1 95.72 100 ALA A N 1
ATOM 810 C CA . ALA A 1 100 ? -1.903 -25.254 -0.374 1 95.72 100 ALA A CA 1
ATOM 811 C C . ALA A 1 100 ? -3.329 -25.097 0.145 1 95.72 100 ALA A C 1
ATOM 813 O O . ALA A 1 100 ? -3.784 -25.885 0.978 1 95.72 100 ALA A O 1
ATOM 814 N N . ASN A 1 101 ? -3.988 -24.068 -0.285 1 94.25 101 ASN A N 1
ATOM 815 C CA . ASN A 1 101 ? -5.393 -23.793 -0.003 1 94.25 101 ASN A CA 1
ATOM 816 C C . ASN A 1 101 ? -5.657 -23.705 1.497 1 94.25 101 ASN A C 1
ATOM 818 O O . ASN A 1 101 ? -6.621 -24.287 1.998 1 94.25 101 ASN A O 1
ATOM 822 N N . GLN A 1 102 ? -4.756 -23.058 2.251 1 92.78 102 GLN A N 1
ATOM 823 C CA . GLN A 1 102 ? -4.912 -22.778 3.675 1 92.78 102 GLN A CA 1
ATOM 824 C C . GLN A 1 102 ? -5.189 -21.297 3.918 1 92.78 102 GLN A C 1
ATOM 826 O O . GLN A 1 102 ? -4.412 -20.617 4.591 1 92.78 102 GLN A O 1
ATOM 831 N N . PHE A 1 103 ? -6.322 -20.86 3.504 1 93.86 103 PHE A N 1
ATOM 832 C CA . PHE A 1 103 ? -6.681 -19.45 3.588 1 93.86 103 PHE A CA 1
ATOM 833 C C . PHE A 1 103 ? -7.03 -19.064 5.02 1 93.86 103 PHE A C 1
ATOM 835 O O . PHE A 1 103 ? -7.698 -19.821 5.727 1 93.86 103 PHE A O 1
ATOM 842 N N . MET A 1 104 ? -6.563 -17.936 5.375 1 95.45 104 MET A N 1
ATOM 843 C CA . MET A 1 104 ? -6.895 -17.427 6.703 1 95.45 104 MET A CA 1
ATOM 844 C C . MET A 1 104 ? -6.978 -15.905 6.698 1 95.45 104 MET A C 1
ATOM 846 O O . MET A 1 104 ? -6.405 -15.251 5.825 1 95.45 104 MET A O 1
ATOM 850 N N . THR A 1 105 ? -7.681 -15.37 7.63 1 97.44 105 THR A N 1
ATOM 851 C CA . THR A 1 105 ? -7.796 -13.924 7.785 1 97.44 105 THR A CA 1
ATOM 852 C C . THR A 1 105 ? -6.494 -13.331 8.315 1 97.44 105 THR A C 1
ATOM 854 O O . THR A 1 105 ? -5.608 -14.064 8.759 1 97.44 105 THR A O 1
ATOM 857 N N . VAL A 1 106 ? -6.424 -12.039 8.233 1 97.77 106 VAL A N 1
ATOM 858 C CA . VAL A 1 106 ? -5.267 -11.325 8.763 1 97.77 106 VAL A CA 1
ATOM 859 C C . VAL A 1 106 ? -5.11 -11.628 10.252 1 97.77 106 VAL A C 1
ATOM 861 O O . VAL A 1 106 ? -4.002 -11.893 10.724 1 97.77 106 VAL A O 1
ATOM 864 N N . GLU A 1 107 ? -6.173 -11.661 11.024 1 96.91 107 GLU A N 1
ATOM 865 C CA . GLU A 1 107 ? -6.149 -11.928 12.459 1 96.91 107 GLU A CA 1
ATOM 866 C C . GLU A 1 107 ? -5.707 -13.359 12.748 1 96.91 107 GLU A C 1
ATOM 868 O O . GLU A 1 107 ? -4.888 -13.594 13.638 1 96.91 107 GLU A O 1
ATOM 873 N N . GLU A 1 108 ? -6.196 -14.3 11.999 1 97.65 108 GLU A N 1
ATOM 874 C CA . GLU A 1 108 ? -5.845 -15.705 12.181 1 97.65 108 GLU A CA 1
ATOM 875 C C . GLU A 1 108 ? -4.367 -15.947 11.887 1 97.65 108 GLU A C 1
ATOM 877 O O . GLU A 1 108 ? -3.716 -16.742 12.567 1 97.65 108 GLU A O 1
ATOM 882 N N . PHE A 1 109 ? -3.9 -15.243 10.991 1 97.93 109 PHE A N 1
ATOM 883 C CA . PHE A 1 109 ? -2.514 -15.411 10.571 1 97.93 109 PHE A CA 1
ATOM 884 C C . PHE A 1 109 ? -1.558 -15.059 11.705 1 97.93 109 PHE A C 1
ATOM 886 O O . PHE A 1 109 ? -0.497 -15.672 11.842 1 97.93 109 PHE A O 1
ATOM 893 N N . GLN A 1 110 ? -1.948 -14.116 12.49 1 97.22 110 GLN A N 1
ATOM 894 C CA . GLN A 1 110 ? -1.052 -13.607 13.523 1 97.22 110 GLN A CA 1
ATOM 895 C C . GLN A 1 110 ? -0.704 -14.695 14.535 1 97.22 110 GLN A C 1
ATOM 897 O O . GLN A 1 110 ? 0.339 -14.631 15.189 1 97.22 110 GLN A O 1
ATOM 902 N N . VAL A 1 111 ? -1.505 -15.755 14.666 1 96.92 111 VAL A N 1
ATOM 903 C CA . VAL A 1 111 ? -1.279 -16.783 15.677 1 96.92 111 VAL A CA 1
ATOM 904 C C . VAL A 1 111 ? -1.181 -18.153 15.01 1 96.92 111 VAL A C 1
ATOM 906 O O . VAL A 1 111 ? -1.211 -19.183 15.686 1 96.92 111 VAL A O 1
ATOM 909 N N . TYR A 1 112 ? -1.081 -18.163 13.721 1 96.56 112 TYR A N 1
ATOM 910 C CA . TYR A 1 112 ? -1.116 -19.393 12.938 1 96.56 112 TYR A CA 1
ATOM 911 C C . TYR A 1 112 ? 0.167 -20.195 13.123 1 96.56 112 TYR A C 1
ATOM 913 O O . TYR A 1 112 ? 1.266 -19.636 13.093 1 96.56 112 TYR A O 1
ATOM 921 N N . ASP A 1 113 ? 0.039 -21.494 13.354 1 97.18 113 ASP A N 1
ATOM 922 C CA . ASP A 1 113 ? 1.189 -22.391 13.419 1 97.18 113 ASP A CA 1
ATOM 923 C C . ASP A 1 113 ? 1.685 -22.75 12.021 1 97.18 113 ASP A C 1
ATOM 925 O O . ASP A 1 113 ? 1.348 -23.811 11.49 1 97.18 113 ASP A O 1
ATOM 929 N N . LEU A 1 114 ? 2.51 -21.926 11.45 1 96.43 114 LEU A N 1
ATOM 930 C CA . LEU A 1 114 ? 2.96 -22.042 10.068 1 96.43 114 LEU A CA 1
ATOM 931 C C . LEU A 1 114 ? 3.794 -23.304 9.873 1 96.43 114 LEU A C 1
ATOM 933 O O . LEU A 1 114 ? 3.536 -24.088 8.956 1 96.43 114 LEU A O 1
ATOM 937 N N . GLU A 1 115 ? 4.733 -23.518 10.7 1 96.28 115 GLU A N 1
ATOM 938 C CA . GLU A 1 115 ? 5.628 -24.664 10.571 1 96.28 115 GLU A CA 1
ATOM 939 C C . GLU A 1 115 ? 4.864 -25.979 10.7 1 96.28 115 GLU A C 1
ATOM 941 O O . GLU A 1 115 ? 5.047 -26.892 9.892 1 96.28 115 GLU A O 1
ATOM 946 N N . GLY A 1 116 ? 4.031 -26.054 11.719 1 96.69 116 GLY A N 1
ATOM 947 C CA . GLY A 1 116 ? 3.252 -27.264 11.929 1 96.69 116 GLY A CA 1
ATOM 948 C C . GLY A 1 116 ? 2.312 -27.577 10.78 1 96.69 116 GLY A C 1
ATOM 949 O O . GLY A 1 116 ? 2.203 -28.729 10.356 1 96.69 116 GLY A O 1
ATOM 950 N N . ASN A 1 117 ? 1.707 -26.597 10.271 1 96.45 117 ASN A N 1
ATOM 951 C CA . ASN A 1 117 ? 0.754 -26.821 9.19 1 96.45 117 ASN A CA 1
ATOM 952 C C . ASN A 1 117 ? 1.461 -27.118 7.871 1 96.45 117 ASN A C 1
ATOM 954 O O . ASN A 1 117 ? 0.98 -27.922 7.071 1 96.45 117 ASN A O 1
ATOM 958 N N . ARG A 1 118 ? 2.58 -26.481 7.638 1 97.81 118 ARG A N 1
ATOM 959 C CA . ARG A 1 118 ? 3.371 -26.804 6.455 1 97.81 118 ARG A CA 1
ATOM 960 C C . ARG A 1 118 ? 3.792 -28.27 6.461 1 97.81 118 ARG A C 1
ATOM 962 O O . ARG A 1 118 ? 3.729 -28.943 5.43 1 97.81 118 ARG A O 1
ATOM 969 N N . LYS A 1 119 ? 4.171 -28.743 7.6 1 97.08 119 LYS A N 1
ATOM 970 C CA . LYS A 1 119 ? 4.559 -30.145 7.724 1 97.08 119 LYS A CA 1
ATOM 971 C C . LYS A 1 119 ? 3.413 -31.07 7.324 1 97.08 119 LYS A C 1
ATOM 973 O O . LYS A 1 119 ? 3.625 -32.066 6.63 1 97.08 119 LYS A O 1
ATOM 978 N N . LYS A 1 120 ? 2.231 -30.747 7.737 1 96.3 120 LYS A N 1
ATOM 979 C CA . LYS A 1 120 ? 1.063 -31.553 7.394 1 96.3 120 LYS A CA 1
ATOM 980 C C . LYS A 1 120 ? 0.838 -31.581 5.885 1 96.3 120 LYS A C 1
ATOM 982 O O . LYS A 1 120 ? 0.495 -32.623 5.323 1 96.3 120 LYS A O 1
ATOM 987 N N . ILE A 1 121 ? 1.001 -30.505 5.298 1 97.41 121 ILE A N 1
ATOM 988 C CA . ILE A 1 121 ? 0.786 -30.398 3.859 1 97.41 121 ILE A CA 1
ATOM 989 C C . ILE A 1 121 ? 1.863 -31.187 3.117 1 97.41 121 ILE A C 1
ATOM 991 O O . ILE A 1 121 ? 1.567 -31.899 2.154 1 97.41 121 ILE A O 1
ATOM 995 N N . VAL A 1 122 ? 3.103 -31.064 3.568 1 98.17 122 VAL A N 1
ATOM 996 C CA . VAL A 1 122 ? 4.208 -31.8 2.962 1 98.17 122 VAL A CA 1
ATOM 997 C C . VAL A 1 122 ? 3.969 -33.301 3.103 1 98.17 122 VAL A C 1
ATOM 999 O O . VAL A 1 122 ? 4.199 -34.064 2.162 1 98.17 122 VAL A O 1
ATOM 1002 N N . GLU A 1 123 ? 3.461 -33.713 4.218 1 97.52 123 GLU A N 1
ATOM 1003 C CA . GLU A 1 123 ? 3.132 -35.118 4.438 1 97.52 123 GLU A CA 1
ATOM 1004 C C . GLU A 1 123 ? 2.033 -35.583 3.487 1 97.52 123 GLU A C 1
ATOM 1006 O O . GLU A 1 123 ? 2.092 -36.696 2.958 1 97.52 123 GLU A O 1
ATOM 1011 N N . PHE A 1 124 ? 1.102 -34.783 3.353 1 97.74 124 PHE A N 1
ATOM 1012 C CA . PHE A 1 124 ? 0.043 -35.101 2.403 1 97.74 124 PHE A CA 1
ATOM 1013 C C . PHE A 1 124 ? 0.619 -35.359 1.016 1 97.74 124 PHE A C 1
ATOM 1015 O O . PHE A 1 124 ? 0.256 -36.337 0.359 1 97.74 124 PHE A O 1
ATOM 1022 N N . PHE A 1 125 ? 1.512 -34.526 0.553 1 98.12 125 PHE A N 1
ATOM 1023 C CA . PHE A 1 125 ? 2.045 -34.645 -0.799 1 98.12 125 PHE A CA 1
ATOM 1024 C C . PHE A 1 125 ? 2.939 -35.873 -0.921 1 98.12 125 PHE A C 1
ATOM 1026 O O . PHE A 1 125 ? 3.004 -36.497 -1.982 1 98.12 125 PHE A O 1
ATOM 1033 N N . ALA A 1 126 ? 3.609 -36.226 0.16 1 97.96 126 ALA A N 1
ATOM 1034 C CA . ALA A 1 126 ? 4.364 -37.476 0.154 1 97.96 126 ALA A CA 1
ATOM 1035 C C . ALA A 1 126 ? 3.447 -38.669 -0.099 1 97.96 126 ALA A C 1
ATOM 1037 O O . ALA A 1 126 ? 3.77 -39.55 -0.899 1 97.96 126 ALA A O 1
ATOM 1038 N N . GLU A 1 127 ? 2.308 -38.625 0.534 1 97.27 127 GLU A N 1
ATOM 1039 C CA . GLU A 1 127 ? 1.326 -39.688 0.335 1 97.27 127 GLU A CA 1
ATOM 1040 C C . GLU A 1 127 ? 0.748 -39.648 -1.076 1 97.27 127 GLU A C 1
ATOM 1042 O O . GLU A 1 127 ? 0.552 -40.692 -1.702 1 97.27 127 GLU A O 1
ATOM 1047 N N . PHE A 1 128 ? 0.455 -38.491 -1.466 1 97.18 128 PHE A N 1
ATOM 1048 C CA . PHE A 1 128 ? -0.119 -38.312 -2.795 1 97.18 128 PHE A CA 1
ATOM 1049 C C . PHE A 1 128 ? 0.841 -38.807 -3.87 1 97.18 128 PHE A C 1
ATOM 1051 O O . PHE A 1 128 ? 0.412 -39.369 -4.881 1 97.18 128 PHE A O 1
ATOM 1058 N N . ASP A 1 129 ? 2.123 -38.565 -3.697 1 97.91 129 ASP A N 1
ATOM 1059 C CA . ASP A 1 129 ? 3.151 -39.039 -4.618 1 97.91 129 ASP A CA 1
ATOM 1060 C C . ASP A 1 129 ? 3.073 -40.554 -4.796 1 97.91 129 ASP A C 1
ATOM 1062 O O . ASP A 1 129 ? 3.198 -41.06 -5.913 1 97.91 129 ASP A O 1
ATOM 1066 N N . GLU A 1 130 ? 2.823 -41.241 -3.73 1 97.15 130 GLU A N 1
ATOM 1067 C CA . GLU A 1 130 ? 2.695 -42.695 -3.77 1 97.15 130 GLU A CA 1
ATOM 1068 C C . GLU A 1 130 ? 1.476 -43.119 -4.584 1 97.15 130 GLU A C 1
ATOM 1070 O O . GLU A 1 130 ? 1.517 -44.128 -5.292 1 97.15 130 GLU A O 1
ATOM 1075 N N . GLN A 1 131 ? 0.49 -42.351 -4.471 1 95.62 131 GLN A N 1
ATOM 1076 C CA . GLN A 1 131 ? -0.745 -42.666 -5.18 1 95.62 131 GLN A CA 1
ATOM 1077 C C . GLN A 1 131 ? -0.584 -42.461 -6.684 1 95.62 131 GLN A C 1
ATOM 1079 O O . GLN A 1 131 ? -1.355 -43.008 -7.476 1 95.62 131 GLN A O 1
ATOM 1084 N N . LEU A 1 132 ? 0.37 -41.707 -7.096 1 97.21 132 LEU A N 1
ATOM 1085 C CA . LEU A 1 132 ? 0.557 -41.367 -8.503 1 97.21 132 LEU A CA 1
ATOM 1086 C C . LEU A 1 132 ? 1.53 -42.333 -9.171 1 97.21 132 LEU A C 1
ATOM 1088 O O . LEU A 1 132 ? 1.848 -42.182 -10.352 1 97.21 132 LEU A O 1
ATOM 1092 N N . LYS A 1 133 ? 1.997 -43.318 -8.426 1 96.13 133 LYS A N 1
ATOM 1093 C CA . LYS A 1 133 ? 2.899 -44.312 -9.001 1 96.13 133 LYS A CA 1
ATOM 1094 C C . LYS A 1 133 ? 2.285 -44.961 -10.238 1 96.13 133 LYS A C 1
ATOM 1096 O O . LYS A 1 133 ? 1.098 -45.292 -10.247 1 96.13 133 LYS A O 1
ATOM 1101 N N . GLY A 1 134 ? 3.086 -45.086 -11.257 1 95.73 134 GLY A N 1
ATOM 1102 C CA . GLY A 1 134 ? 2.632 -45.69 -12.499 1 95.73 134 GLY A CA 1
ATOM 1103 C C . GLY A 1 134 ? 2.091 -44.678 -13.491 1 95.73 134 GLY A C 1
ATOM 1104 O O . GLY A 1 134 ? 1.735 -45.034 -14.617 1 95.73 134 GLY A O 1
ATOM 1105 N N . THR A 1 135 ? 1.944 -43.501 -13.039 1 96.71 135 THR A N 1
ATOM 1106 C CA . THR A 1 135 ? 1.52 -42.439 -13.945 1 96.71 135 THR A CA 1
ATOM 1107 C C . THR A 1 135 ? 2.696 -41.535 -14.306 1 96.71 135 THR A C 1
ATOM 1109 O O . THR A 1 135 ? 3.765 -41.627 -13.701 1 96.71 135 THR A O 1
ATOM 1112 N N . ASP A 1 136 ? 2.514 -40.731 -15.244 1 94.91 136 ASP A N 1
ATOM 1113 C CA . ASP A 1 136 ? 3.573 -39.83 -15.69 1 94.91 136 ASP A CA 1
ATOM 1114 C C . ASP A 1 136 ? 3.225 -38.376 -15.379 1 94.91 136 ASP A C 1
ATOM 1116 O O . ASP A 1 136 ? 3.941 -37.46 -15.788 1 94.91 136 ASP A O 1
ATOM 1120 N N . ILE A 1 137 ? 2.183 -38.162 -14.626 1 97.62 137 ILE A N 1
ATOM 1121 C CA . ILE A 1 137 ? 1.784 -36.781 -14.378 1 97.62 137 ILE A CA 1
ATOM 1122 C C . ILE A 1 137 ? 2.558 -36.226 -13.185 1 97.62 137 ILE A C 1
ATOM 1124 O O . ILE A 1 137 ? 3.006 -36.984 -12.321 1 97.62 137 ILE A O 1
ATOM 1128 N N . TRP A 1 138 ? 2.776 -34.95 -13.145 1 98.18 138 TRP A N 1
ATOM 1129 C CA . TRP A 1 138 ? 3.356 -34.285 -11.983 1 98.18 138 TRP A CA 1
ATOM 1130 C C . TRP A 1 138 ? 2.317 -33.426 -11.271 1 98.18 138 TRP A C 1
ATOM 1132 O O . TRP A 1 138 ? 1.321 -33.018 -11.874 1 98.18 138 TRP A O 1
ATOM 1142 N N . ILE A 1 139 ? 2.506 -33.235 -9.986 1 98.56 139 ILE A N 1
ATOM 1143 C CA . ILE A 1 139 ? 1.795 -32.249 -9.179 1 98.56 139 ILE A CA 1
ATOM 1144 C C . ILE A 1 139 ? 2.727 -31.087 -8.846 1 98.56 139 ILE A C 1
ATOM 1146 O O . ILE A 1 139 ? 3.83 -31.294 -8.335 1 98.56 139 ILE A O 1
ATOM 1150 N N . GLY A 1 140 ? 2.358 -29.882 -9.235 1 98.7 140 GLY A N 1
ATOM 1151 C CA . GLY A 1 140 ? 3.12 -28.69 -8.899 1 98.7 140 GLY A CA 1
ATOM 1152 C C . GLY A 1 140 ? 2.476 -27.859 -7.805 1 98.7 140 GLY A C 1
ATOM 1153 O O . GLY A 1 140 ? 1.41 -27.275 -8.009 1 98.7 140 GLY A O 1
ATOM 1154 N N . VAL A 1 141 ? 3.088 -27.773 -6.686 1 98.72 141 VAL A N 1
ATOM 1155 C CA . VAL A 1 141 ? 2.621 -26.931 -5.59 1 98.72 141 VAL A CA 1
ATOM 1156 C C . VAL A 1 141 ? 3.036 -25.483 -5.837 1 98.72 141 VAL A C 1
ATOM 1158 O O . VAL A 1 141 ? 4.227 -25.183 -5.949 1 98.72 141 VAL A O 1
ATOM 1161 N N . GLU A 1 142 ? 2.121 -24.627 -5.824 1 98.79 142 GLU A N 1
ATOM 1162 C CA . GLU A 1 142 ? 2.366 -23.258 -6.268 1 98.79 142 GLU A CA 1
ATOM 1163 C C . GLU A 1 142 ? 2.698 -22.346 -5.091 1 98.79 142 GLU A C 1
ATOM 1165 O O . GLU A 1 142 ? 2.057 -22.423 -4.04 1 98.79 142 GLU A O 1
ATOM 1170 N N . ASN A 1 143 ? 3.666 -21.469 -5.31 1 98.78 143 ASN A N 1
ATOM 1171 C CA . ASN A 1 143 ? 3.86 -20.387 -4.351 1 98.78 143 ASN A CA 1
ATOM 1172 C C . ASN A 1 143 ? 2.753 -19.342 -4.454 1 98.78 143 ASN A C 1
ATOM 1174 O O . ASN A 1 143 ? 2.295 -19.022 -5.553 1 98.78 143 ASN A O 1
ATOM 1178 N N . LEU A 1 144 ? 2.369 -18.893 -3.327 1 98.51 144 LEU A N 1
ATOM 1179 C CA . LEU A 1 144 ? 1.344 -17.856 -3.281 1 98.51 144 LEU A CA 1
ATOM 1180 C C . LEU A 1 144 ? 1.951 -16.507 -2.91 1 98.51 144 LEU A C 1
ATOM 1182 O O . LEU A 1 144 ? 3.078 -16.445 -2.414 1 98.51 144 LEU A O 1
ATOM 1186 N N . PRO A 1 145 ? 1.277 -15.412 -3.274 1 98.38 145 PRO A N 1
ATOM 1187 C CA . PRO A 1 145 ? 1.789 -14.111 -2.84 1 98.38 145 PRO A CA 1
ATOM 1188 C C . PRO A 1 145 ? 1.722 -13.926 -1.326 1 98.38 145 PRO A C 1
ATOM 1190 O O . PRO A 1 145 ? 1.007 -14.662 -0.641 1 98.38 145 PRO A O 1
ATOM 1193 N N . ILE A 1 146 ? 2.423 -13.044 -0.859 1 98.16 146 ILE A N 1
ATOM 1194 C CA . ILE A 1 146 ? 2.576 -12.835 0.577 1 98.16 146 ILE A CA 1
ATOM 1195 C C . ILE A 1 146 ? 1.221 -12.504 1.198 1 98.16 146 ILE A C 1
ATOM 1197 O O . ILE A 1 146 ? 0.986 -12.782 2.376 1 98.16 146 ILE A O 1
ATOM 1201 N N . ILE A 1 147 ? 0.327 -11.902 0.44 1 98.32 147 ILE A N 1
ATOM 1202 C CA . ILE A 1 147 ? -1.032 -11.607 0.88 1 98.32 147 ILE A CA 1
ATOM 1203 C C . ILE A 1 147 ? -1.984 -11.66 -0.313 1 98.32 147 ILE A C 1
ATOM 1205 O O . ILE A 1 147 ? -1.555 -11.538 -1.463 1 98.32 147 ILE A O 1
ATOM 1209 N N . GLY A 1 148 ? -3.271 -11.877 -0.037 1 97 148 GLY A N 1
ATOM 1210 C CA . GLY A 1 148 ? -4.271 -11.875 -1.093 1 97 148 GLY A CA 1
ATOM 1211 C C . GLY A 1 148 ? -4.453 -10.516 -1.741 1 97 148 GLY A C 1
ATOM 1212 O O . GLY A 1 148 ? -4.051 -9.495 -1.178 1 97 148 GLY A O 1
ATOM 1213 N N . ASN A 1 149 ? -5.112 -10.456 -2.836 1 97.01 149 ASN A N 1
ATOM 1214 C CA . ASN A 1 149 ? -5.223 -9.285 -3.7 1 97.01 149 ASN A CA 1
ATOM 1215 C C . ASN A 1 149 ? -5.911 -8.125 -2.986 1 97.01 149 ASN A C 1
ATOM 1217 O O . ASN A 1 149 ? -5.664 -6.961 -3.304 1 97.01 149 ASN A O 1
ATOM 1221 N N . LEU A 1 150 ? -6.733 -8.452 -2 1 96.1 150 LEU A N 1
ATOM 1222 C CA . LEU A 1 150 ? -7.485 -7.4 -1.325 1 96.1 150 LEU A CA 1
ATOM 1223 C C . LEU A 1 150 ? -6.807 -6.999 -0.019 1 96.1 150 LEU A C 1
ATOM 1225 O O . LEU A 1 150 ? -7.286 -6.108 0.686 1 96.1 150 LEU A O 1
ATOM 1229 N N . GLY A 1 151 ? -5.729 -7.661 0.276 1 97.02 151 GLY A N 1
ATOM 1230 C CA . GLY A 1 151 ? -5.036 -7.37 1.521 1 97.02 151 GLY A CA 1
ATOM 1231 C C . GLY A 1 151 ? -5.781 -7.861 2.747 1 97.02 151 GLY A C 1
ATOM 1232 O O . GLY A 1 151 ? -5.638 -7.298 3.834 1 97.02 151 GLY A O 1
ATOM 1233 N N . GLU A 1 152 ? -6.614 -8.954 2.616 1 97.05 152 GLU A N 1
ATOM 1234 C CA . GLU A 1 152 ? -7.499 -9.333 3.712 1 97.05 152 GLU A CA 1
ATOM 1235 C C . GLU A 1 152 ? -7.27 -10.783 4.13 1 97.05 152 GLU A C 1
ATOM 1237 O O . GLU A 1 152 ? -7.836 -11.245 5.123 1 97.05 152 GLU A O 1
ATOM 1242 N N . ASP A 1 153 ? -6.438 -11.452 3.356 1 96.45 153 ASP A N 1
ATOM 1243 C CA . ASP A 1 153 ? -6.267 -12.868 3.666 1 96.45 153 ASP A CA 1
ATOM 1244 C C . ASP A 1 153 ? -4.876 -13.354 3.265 1 96.45 153 ASP A C 1
ATOM 1246 O O . ASP A 1 153 ? -4.162 -12.67 2.529 1 96.45 153 ASP A O 1
ATOM 1250 N N . PHE A 1 154 ? -4.553 -14.534 3.843 1 96.98 154 PHE A N 1
ATOM 1251 C CA . PHE A 1 154 ? -3.268 -15.179 3.601 1 96.98 154 PHE A CA 1
ATOM 1252 C C . PHE A 1 154 ? -3.46 -16.644 3.226 1 96.98 154 PHE A C 1
ATOM 1254 O O . PHE A 1 154 ? -4.421 -17.281 3.66 1 96.98 154 PHE A O 1
ATOM 1261 N N . ASP A 1 155 ? -2.672 -17.145 2.371 1 96.65 155 ASP A N 1
ATOM 1262 C CA . ASP A 1 155 ? -2.329 -18.555 2.213 1 96.65 155 ASP A CA 1
ATOM 1263 C C . ASP A 1 155 ? -0.824 -18.772 2.352 1 96.65 155 ASP A C 1
ATOM 1265 O O . ASP A 1 155 ? -0.117 -18.917 1.352 1 96.65 155 ASP A O 1
ATOM 1269 N N . PRO A 1 156 ? -0.327 -18.878 3.555 1 97.5 156 PRO A N 1
ATOM 1270 C CA . PRO A 1 156 ? 1.071 -18.56 3.856 1 97.5 156 PRO A CA 1
ATOM 1271 C C . PRO A 1 156 ? 1.978 -19.788 3.816 1 97.5 156 PRO A C 1
ATOM 1273 O O . PRO A 1 156 ? 3.166 -19.694 4.135 1 97.5 156 PRO A O 1
ATOM 1276 N N . ILE A 1 157 ? 1.502 -20.899 3.42 1 98.05 157 ILE A N 1
ATOM 1277 C CA . ILE A 1 157 ? 2.246 -22.143 3.582 1 98.05 157 ILE A CA 1
ATOM 1278 C C . ILE A 1 157 ? 3.496 -22.114 2.706 1 98.05 157 ILE A C 1
ATOM 1280 O O . ILE A 1 157 ? 4.585 -22.477 3.155 1 98.05 157 ILE A O 1
ATOM 1284 N N . PHE A 1 158 ? 3.336 -21.701 1.451 1 98.62 158 PHE A N 1
ATOM 1285 C CA . PHE A 1 158 ? 4.442 -21.632 0.502 1 98.62 158 PHE A CA 1
ATOM 1286 C C . PHE A 1 158 ? 4.493 -20.266 -0.172 1 98.62 158 PHE A C 1
ATOM 1288 O O . PHE A 1 158 ? 3.74 -20.003 -1.112 1 98.62 158 PHE A O 1
ATOM 1295 N N . ILE A 1 159 ? 5.39 -19.425 0.308 1 98.41 159 ILE A N 1
ATOM 1296 C CA . ILE A 1 159 ? 5.523 -18.078 -0.235 1 98.41 159 ILE A CA 1
ATOM 1297 C C . ILE A 1 159 ? 6.937 -17.876 -0.774 1 98.41 159 ILE A C 1
ATOM 1299 O O . ILE A 1 159 ? 7.118 -17.415 -1.904 1 98.41 159 ILE A O 1
ATOM 1303 N N . TYR A 1 160 ? 7.896 -18.317 0.001 1 98.18 160 TYR A N 1
ATOM 1304 C CA . TYR A 1 160 ? 9.313 -18.106 -0.272 1 98.18 160 TYR A CA 1
ATOM 1305 C C . TYR A 1 160 ? 9.976 -19.396 -0.74 1 98.18 160 TYR A C 1
ATOM 1307 O O . TYR A 1 160 ? 9.486 -20.492 -0.455 1 98.18 160 TYR A O 1
ATOM 1315 N N . PRO A 1 161 ? 11.107 -19.248 -1.463 1 98.36 161 PRO A N 1
ATOM 1316 C CA . PRO A 1 161 ? 11.836 -20.46 -1.842 1 98.36 161 PRO A CA 1
ATOM 1317 C C . PRO A 1 161 ? 12.161 -21.352 -0.646 1 98.36 161 PRO A C 1
ATOM 1319 O O . PRO A 1 161 ? 12.053 -22.577 -0.737 1 98.36 161 PRO A O 1
ATOM 1322 N N . GLU A 1 162 ? 12.462 -20.747 0.519 1 97.83 162 GLU A N 1
ATOM 1323 C CA . GLU A 1 162 ? 12.857 -21.509 1.699 1 97.83 162 GLU A CA 1
ATOM 1324 C C . GLU A 1 162 ? 11.678 -22.286 2.275 1 97.83 162 GLU A C 1
ATOM 1326 O O . GLU A 1 162 ? 11.867 -23.261 3.006 1 97.83 162 GLU A O 1
ATOM 1331 N N . ASP A 1 163 ? 10.478 -21.864 1.978 1 98.27 163 ASP A N 1
ATOM 1332 C CA . ASP A 1 163 ? 9.301 -22.567 2.481 1 98.27 163 ASP A CA 1
ATOM 1333 C C . ASP A 1 163 ? 9.201 -23.968 1.883 1 98.27 163 ASP A C 1
ATOM 1335 O O . ASP A 1 163 ? 8.523 -24.837 2.435 1 98.27 163 ASP A O 1
ATOM 1339 N N . PHE A 1 164 ? 9.836 -24.194 0.748 1 98.51 164 PHE A N 1
ATOM 1340 C CA . PHE A 1 164 ? 9.722 -25.455 0.025 1 98.51 164 PHE A CA 1
ATOM 1341 C C . PHE A 1 164 ? 10.824 -26.421 0.443 1 98.51 164 PHE A C 1
ATOM 1343 O O . PHE A 1 164 ? 10.921 -27.529 -0.089 1 98.51 164 PHE A O 1
ATOM 1350 N N . THR A 1 165 ? 11.678 -26.05 1.383 1 97.79 165 THR A N 1
ATOM 1351 C CA . THR A 1 165 ? 12.867 -26.816 1.739 1 97.79 165 THR A CA 1
ATOM 1352 C C . THR A 1 165 ? 12.502 -28.263 2.061 1 97.79 165 THR A C 1
ATOM 1354 O O . THR A 1 165 ? 13.097 -29.195 1.517 1 97.79 165 THR A O 1
ATOM 1357 N N . GLU A 1 166 ? 11.519 -28.481 2.921 1 97.75 166 GLU A N 1
ATOM 1358 C CA . GLU A 1 166 ? 11.134 -29.831 3.322 1 97.75 166 GLU A CA 1
ATOM 1359 C C . GLU A 1 166 ? 10.59 -30.625 2.137 1 97.75 166 GLU A C 1
ATOM 1361 O O . GLU A 1 166 ? 10.89 -31.811 1.988 1 97.75 166 GLU A O 1
ATOM 1366 N N . LEU A 1 167 ? 9.801 -30.007 1.333 1 98.22 167 LEU A N 1
ATOM 1367 C CA . LEU A 1 167 ? 9.25 -30.669 0.157 1 98.22 167 LEU A CA 1
ATOM 1368 C C . LEU A 1 167 ? 10.36 -31.087 -0.802 1 98.22 167 LEU A C 1
ATOM 1370 O O . LEU A 1 167 ? 10.357 -32.21 -1.311 1 98.22 167 LEU A O 1
ATOM 1374 N N . VAL A 1 168 ? 11.305 -30.189 -1.071 1 98.18 168 VAL A N 1
ATOM 1375 C CA . VAL A 1 168 ? 12.421 -30.42 -1.982 1 98.18 168 VAL A CA 1
AT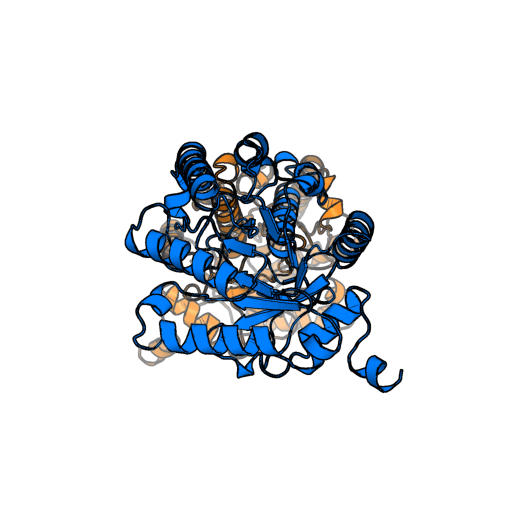OM 1376 C C . VAL A 1 168 ? 13.289 -31.561 -1.456 1 98.18 168 VAL A C 1
ATOM 1378 O O . VAL A 1 168 ? 13.741 -32.412 -2.227 1 98.18 168 VAL A O 1
ATOM 1381 N N . GLN A 1 169 ? 13.467 -31.61 -0.169 1 97.47 169 GLN A N 1
ATOM 1382 C CA . GLN A 1 169 ? 14.341 -32.598 0.455 1 97.47 169 GLN A CA 1
ATOM 1383 C C . GLN A 1 169 ? 13.758 -34.003 0.334 1 97.47 169 GLN A C 1
ATOM 1385 O O . GLN A 1 169 ? 14.499 -34.989 0.32 1 97.47 169 GLN A O 1
ATOM 1390 N N . LEU A 1 170 ? 12.47 -34.114 0.245 1 97.53 170 LEU A N 1
ATOM 1391 C CA . LEU A 1 170 ? 11.831 -35.419 0.11 1 97.53 170 LEU A CA 1
ATOM 1392 C C . LEU A 1 170 ? 12.124 -36.029 -1.257 1 97.53 170 LEU A C 1
ATOM 1394 O O . LEU A 1 170 ? 11.994 -37.241 -1.442 1 97.53 170 LEU A O 1
ATOM 1398 N N . ASP A 1 171 ? 12.49 -35.189 -2.218 1 96.34 171 ASP A N 1
ATOM 1399 C CA . ASP A 1 171 ? 12.856 -35.635 -3.559 1 96.34 171 ASP A CA 1
ATOM 1400 C C . ASP A 1 171 ? 11.801 -36.579 -4.131 1 96.34 171 ASP A C 1
ATOM 1402 O O . ASP A 1 171 ? 12.118 -37.697 -4.543 1 96.34 171 ASP A O 1
ATOM 1406 N N . LEU A 1 172 ? 10.573 -36.167 -4.122 1 97.61 172 LEU A N 1
ATOM 1407 C CA . LEU A 1 172 ? 9.441 -36.954 -4.598 1 97.61 172 LEU A CA 1
ATOM 1408 C C . LEU A 1 172 ? 9.455 -37.064 -6.118 1 97.61 172 LEU A C 1
ATOM 1410 O O . LEU A 1 172 ? 9.941 -36.163 -6.806 1 97.61 172 LEU A O 1
ATOM 1414 N N . LYS A 1 173 ? 8.928 -38.108 -6.602 1 97.1 173 LYS A N 1
ATOM 1415 C CA . LYS A 1 173 ? 8.997 -38.393 -8.033 1 97.1 173 LYS A CA 1
ATOM 1416 C C . LYS A 1 173 ? 7.965 -37.576 -8.806 1 97.1 173 LYS A C 1
ATOM 1418 O O . LYS A 1 173 ? 8.252 -37.074 -9.895 1 97.1 173 LYS A O 1
ATOM 1423 N N . HIS A 1 174 ? 6.768 -37.436 -8.231 1 98.24 174 HIS A N 1
ATOM 1424 C CA . HIS A 1 174 ? 5.664 -36.859 -8.991 1 98.24 174 HIS A CA 1
ATOM 1425 C C . HIS A 1 174 ? 5.329 -35.456 -8.497 1 98.24 174 HIS A C 1
ATOM 1427 O O . HIS A 1 174 ? 4.659 -34.691 -9.195 1 98.24 174 HIS A O 1
ATOM 1433 N N . VAL A 1 175 ? 5.799 -35.146 -7.32 1 98.42 175 VAL A N 1
ATOM 1434 C CA . VAL A 1 175 ? 5.415 -33.87 -6.727 1 98.42 175 VAL A CA 1
ATOM 1435 C C . VAL A 1 175 ? 6.59 -32.897 -6.787 1 98.42 175 VAL A C 1
ATOM 1437 O O . VAL A 1 175 ? 7.712 -33.245 -6.409 1 98.42 175 VAL A O 1
ATOM 1440 N N . GLY A 1 176 ? 6.376 -31.758 -7.33 1 98.47 176 GLY A N 1
ATOM 1441 C CA . GLY A 1 176 ? 7.319 -30.652 -7.37 1 98.47 176 GLY A CA 1
ATOM 1442 C C . GLY A 1 176 ? 6.665 -29.301 -7.152 1 98.47 176 GLY A C 1
ATOM 1443 O O . GLY A 1 176 ? 5.764 -29.169 -6.322 1 98.47 176 GLY A O 1
ATOM 1444 N N . ILE A 1 177 ? 7.207 -28.322 -7.848 1 98.83 177 ILE A N 1
ATOM 1445 C CA . ILE A 1 177 ? 6.789 -26.948 -7.587 1 98.83 177 ILE A CA 1
ATOM 1446 C C . ILE A 1 177 ? 6.288 -26.308 -8.88 1 98.83 177 ILE A C 1
ATOM 1448 O O . ILE A 1 177 ? 6.874 -26.507 -9.946 1 98.83 177 ILE A O 1
ATOM 1452 N N . THR A 1 178 ? 5.189 -25.661 -8.854 1 98.87 178 THR A N 1
ATOM 1453 C CA . THR A 1 178 ? 4.847 -24.64 -9.838 1 98.87 178 THR A CA 1
ATOM 1454 C C . THR A 1 178 ? 5.231 -23.252 -9.332 1 98.87 178 THR A C 1
ATOM 1456 O O . THR A 1 178 ? 4.671 -22.768 -8.347 1 98.87 178 THR A O 1
ATOM 1459 N N . TRP A 1 179 ? 6.148 -22.605 -9.944 1 98.9 179 TRP A N 1
ATOM 1460 C CA . TRP A 1 179 ? 6.597 -21.302 -9.467 1 98.9 179 TRP A CA 1
ATOM 1461 C C . TRP A 1 179 ? 5.898 -20.176 -10.222 1 98.9 179 TRP A C 1
ATOM 1463 O O . TRP A 1 179 ? 6.034 -20.06 -11.442 1 98.9 179 TRP A O 1
ATOM 1473 N N . ASP A 1 180 ? 5.162 -19.453 -9.511 1 98.86 180 ASP A N 1
ATOM 1474 C CA . ASP A 1 180 ? 4.481 -18.29 -10.071 1 98.86 180 ASP A CA 1
ATOM 1475 C C . ASP A 1 180 ? 5.321 -17.026 -9.899 1 98.86 180 ASP A C 1
ATOM 1477 O O . ASP A 1 180 ? 5.45 -16.506 -8.789 1 98.86 180 ASP A O 1
ATOM 1481 N N . LEU A 1 181 ? 5.79 -16.491 -10.977 1 98.76 181 LEU A N 1
ATOM 1482 C CA . LEU A 1 181 ? 6.682 -15.337 -10.949 1 98.76 181 LEU A CA 1
ATOM 1483 C C . LEU A 1 181 ? 5.936 -14.083 -10.507 1 98.76 181 LEU A C 1
ATOM 1485 O O . LEU A 1 181 ? 6.518 -13.201 -9.872 1 98.76 181 LEU A O 1
ATOM 1489 N N . CYS A 1 182 ? 4.665 -13.986 -10.856 1 98.76 182 CYS A N 1
ATOM 1490 C CA . CYS A 1 182 ? 3.878 -12.839 -10.416 1 98.76 182 CYS A CA 1
ATOM 1491 C C . CYS A 1 182 ? 3.744 -12.82 -8.898 1 98.76 182 CYS A C 1
ATOM 1493 O O . CYS A 1 182 ? 3.998 -11.797 -8.2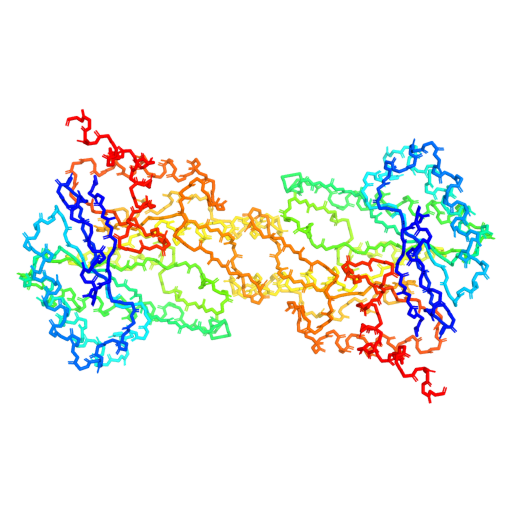6 1 98.76 182 CYS A O 1
ATOM 1495 N N . HIS A 1 183 ? 3.372 -13.96 -8.304 1 98.83 183 HIS A N 1
ATOM 1496 C CA . HIS A 1 183 ? 3.27 -14.075 -6.854 1 98.83 183 HIS A CA 1
ATOM 1497 C C . HIS A 1 183 ? 4.595 -13.736 -6.18 1 98.83 183 HIS A C 1
ATOM 1499 O O . HIS A 1 183 ? 4.622 -13.01 -5.183 1 98.83 183 HIS A O 1
ATOM 1505 N N . TRP A 1 184 ? 5.622 -14.188 -6.741 1 98.78 184 TRP A N 1
ATOM 1506 C CA . TRP A 1 184 ? 6.955 -13.931 -6.207 1 98.78 184 TRP A CA 1
ATOM 1507 C C . TRP A 1 184 ? 7.31 -12.452 -6.317 1 98.78 184 TRP A C 1
ATOM 1509 O O . TRP A 1 184 ? 7.838 -11.861 -5.371 1 98.78 184 TRP A O 1
ATOM 1519 N N . ALA A 1 185 ? 7.007 -11.868 -7.449 1 98.74 185 ALA A N 1
ATOM 1520 C CA . ALA A 1 185 ? 7.292 -10.451 -7.663 1 98.74 185 ALA A CA 1
ATOM 1521 C C . ALA A 1 185 ? 6.546 -9.583 -6.653 1 98.74 185 ALA A C 1
ATOM 1523 O O . ALA A 1 185 ? 7.1 -8.613 -6.131 1 98.74 185 ALA A O 1
ATOM 1524 N N . ILE A 1 186 ? 5.303 -9.924 -6.389 1 98.77 186 ILE A N 1
ATOM 1525 C CA . ILE A 1 186 ? 4.52 -9.21 -5.386 1 98.77 186 ILE A CA 1
ATOM 1526 C C . ILE A 1 186 ? 5.217 -9.297 -4.03 1 98.77 186 ILE A C 1
ATOM 1528 O O . ILE A 1 186 ? 5.388 -8.285 -3.346 1 98.77 186 ILE A O 1
ATOM 1532 N N . THR A 1 187 ? 5.612 -10.518 -3.699 1 98.79 187 THR A N 1
ATOM 1533 C CA . THR A 1 187 ? 6.27 -10.758 -2.419 1 98.79 187 THR A CA 1
ATOM 1534 C C . THR A 1 187 ? 7.576 -9.973 -2.327 1 98.79 187 THR A C 1
ATOM 1536 O O . THR A 1 187 ? 7.812 -9.264 -1.347 1 98.79 187 THR A O 1
ATOM 1539 N N . TYR A 1 188 ? 8.36 -10.05 -3.357 1 98.69 188 TYR A N 1
ATOM 1540 C CA . TYR A 1 188 ? 9.648 -9.367 -3.416 1 98.69 188 TYR A CA 1
ATOM 1541 C C . TYR A 1 188 ? 9.471 -7.857 -3.299 1 98.69 188 TYR A C 1
ATOM 1543 O O . TYR A 1 188 ? 10.158 -7.204 -2.511 1 98.69 188 TYR A O 1
ATOM 1551 N N . GLN A 1 189 ? 8.563 -7.327 -4.047 1 98.59 189 GLN A N 1
ATOM 1552 C CA . GLN A 1 189 ? 8.316 -5.889 -4.067 1 98.59 189 GLN A CA 1
ATOM 1553 C C . GLN A 1 189 ? 7.772 -5.406 -2.726 1 98.59 189 GLN A C 1
ATOM 1555 O O . GLN A 1 189 ? 8.087 -4.298 -2.285 1 98.59 189 GLN A O 1
ATOM 1560 N N . THR A 1 190 ? 6.898 -6.19 -2.119 1 98.67 190 THR A N 1
ATOM 1561 C CA . THR A 1 190 ? 6.363 -5.844 -0.807 1 98.67 190 THR A CA 1
ATOM 1562 C C . THR A 1 190 ? 7.485 -5.714 0.219 1 98.67 190 THR A C 1
ATOM 1564 O O . THR A 1 190 ? 7.517 -4.755 0.993 1 98.67 190 THR A O 1
ATOM 1567 N N . HIS A 1 191 ? 8.414 -6.64 0.173 1 98.63 191 HIS A N 1
ATOM 1568 C CA . HIS A 1 191 ? 9.577 -6.584 1.05 1 98.63 191 HIS A CA 1
ATOM 1569 C C . HIS A 1 191 ? 10.414 -5.338 0.778 1 98.63 191 HIS A C 1
ATOM 1571 O O . HIS A 1 191 ? 10.799 -4.629 1.71 1 98.63 191 HIS A O 1
ATOM 1577 N N . LEU A 1 192 ? 10.666 -5.082 -0.418 1 98.31 192 LEU A N 1
ATOM 1578 C CA . LEU A 1 192 ? 11.484 -3.933 -0.791 1 98.31 192 LEU A CA 1
ATOM 1579 C C . LEU A 1 192 ? 10.828 -2.63 -0.344 1 98.31 192 LEU A C 1
ATOM 1581 O O . LEU A 1 192 ? 11.474 -1.788 0.283 1 98.31 192 LEU A O 1
ATOM 1585 N N . SER A 1 193 ? 9.58 -2.481 -0.654 1 98.31 193 SER A N 1
ATOM 1586 C CA . SER A 1 193 ? 8.834 -1.273 -0.317 1 98.31 193 SER A CA 1
ATOM 1587 C C . SER A 1 193 ? 8.835 -1.025 1.188 1 98.31 193 SER A C 1
ATOM 1589 O O . SER A 1 193 ? 9.052 0.103 1.636 1 98.31 193 SER A O 1
ATOM 1591 N N . SER A 1 194 ? 8.612 -2.068 1.936 1 98.46 194 SER A N 1
ATOM 1592 C CA . SER A 1 194 ? 8.571 -1.936 3.389 1 98.46 194 SER A CA 1
ATOM 1593 C C . SER A 1 194 ? 9.949 -1.607 3.953 1 98.46 194 SER A C 1
ATOM 1595 O O . SER A 1 194 ? 10.071 -0.798 4.875 1 98.46 194 SER A O 1
ATOM 1597 N N . ALA A 1 195 ? 10.983 -2.237 3.394 1 98.22 195 ALA A N 1
ATOM 1598 C CA . ALA A 1 195 ? 12.344 -1.949 3.84 1 98.22 195 ALA A CA 1
ATOM 1599 C C . ALA A 1 195 ? 12.691 -0.478 3.625 1 98.22 195 ALA A C 1
ATOM 1601 O O . ALA A 1 195 ? 13.273 0.163 4.503 1 98.22 195 ALA A O 1
ATOM 1602 N N . LEU A 1 196 ? 12.32 0.045 2.5 1 98.21 196 LEU A N 1
ATOM 1603 C CA . LEU A 1 196 ? 12.588 1.436 2.153 1 98.21 196 LEU A CA 1
ATOM 1604 C C . LEU A 1 196 ? 11.765 2.381 3.023 1 98.21 196 LEU A C 1
ATOM 1606 O O . LEU A 1 196 ? 12.259 3.427 3.45 1 98.21 196 LEU A O 1
ATOM 1610 N N . MET A 1 197 ? 10.502 2.011 3.344 1 98.18 197 MET A N 1
ATOM 1611 C CA . MET A 1 197 ? 9.611 2.821 4.17 1 98.18 197 MET A CA 1
ATOM 1612 C C . MET A 1 197 ? 10.212 3.055 5.551 1 98.18 197 MET A C 1
ATOM 1614 O O . MET A 1 197 ? 10.218 4.183 6.047 1 98.18 197 MET A O 1
ATOM 1618 N N . PHE A 1 198 ? 10.769 1.987 6.12 1 97.67 198 PHE A N 1
ATOM 1619 C CA . PHE A 1 198 ? 11.142 2.021 7.53 1 97.67 198 PHE A CA 1
ATOM 1620 C C . PHE A 1 198 ? 12.657 2.069 7.688 1 97.67 198 PHE A C 1
ATOM 1622 O O . PHE A 1 198 ? 13.173 1.982 8.804 1 97.67 198 PHE A O 1
ATOM 1629 N N . ARG A 1 199 ? 13.414 2.123 6.589 1 96.64 199 ARG A N 1
ATOM 1630 C CA . ARG A 1 199 ? 14.871 2.043 6.623 1 96.64 199 ARG A CA 1
ATOM 1631 C C . ARG A 1 199 ? 15.333 0.815 7.4 1 96.64 199 ARG A C 1
ATOM 1633 O O . ARG A 1 199 ? 16.155 0.925 8.313 1 96.64 199 ARG A O 1
ATOM 1640 N N . ASN A 1 200 ? 14.77 -0.317 7.099 1 97.11 200 ASN A N 1
ATOM 1641 C CA . ASN A 1 200 ? 15.035 -1.576 7.788 1 97.11 200 ASN A CA 1
ATOM 1642 C C . ASN A 1 200 ? 15.419 -2.681 6.808 1 97.11 200 ASN A C 1
ATOM 1644 O O . ASN A 1 200 ? 14.552 -3.393 6.298 1 97.11 200 ASN A O 1
ATOM 1648 N N . ASP A 1 201 ? 16.642 -2.941 6.672 1 95.68 201 ASP A N 1
ATOM 1649 C CA . ASP A 1 201 ? 17.165 -3.874 5.679 1 95.68 201 ASP A CA 1
ATOM 1650 C C . ASP A 1 201 ? 16.778 -5.311 6.018 1 95.68 201 ASP A C 1
ATOM 1652 O O . ASP A 1 201 ? 16.84 -6.195 5.16 1 95.68 201 ASP A O 1
ATOM 1656 N N . GLN A 1 202 ? 16.388 -5.518 7.26 1 96.02 202 GLN A N 1
ATOM 1657 C CA . GLN A 1 202 ? 15.988 -6.867 7.646 1 96.02 202 GLN A CA 1
ATOM 1658 C C . GLN A 1 202 ? 14.692 -7.276 6.952 1 96.02 202 GLN A C 1
ATOM 1660 O O . GLN A 1 202 ? 14.371 -8.464 6.875 1 96.02 202 GLN A O 1
ATOM 1665 N N . LEU A 1 203 ? 13.958 -6.328 6.436 1 97.17 203 LEU A N 1
ATOM 1666 C CA . LEU A 1 203 ? 12.698 -6.603 5.754 1 97.17 203 LEU A CA 1
ATOM 1667 C C . LEU A 1 203 ? 12.932 -6.892 4.275 1 97.17 203 LEU A C 1
ATOM 1669 O O . LEU A 1 203 ? 12.027 -7.358 3.579 1 97.17 203 LEU A O 1
ATOM 1673 N N . ARG A 1 204 ? 14.071 -6.66 3.839 1 95.21 204 ARG A N 1
ATOM 1674 C CA . ARG A 1 204 ? 14.376 -6.781 2.417 1 95.21 204 ARG A CA 1
ATOM 1675 C C . ARG A 1 204 ? 14.7 -8.225 2.047 1 95.21 204 ARG A C 1
ATOM 1677 O O . ARG A 1 204 ? 15.396 -8.92 2.791 1 95.21 204 ARG A O 1
ATOM 1684 N N . TYR A 1 205 ? 14.097 -8.68 1 1 93.64 205 TYR A N 1
ATOM 1685 C CA . TYR A 1 205 ? 14.597 -9.9 0.376 1 93.64 205 TYR A CA 1
ATOM 1686 C C . TYR A 1 205 ? 15.779 -9.599 -0.538 1 93.64 205 TYR A C 1
ATOM 1688 O O . TYR A 1 205 ? 15.675 -8.771 -1.445 1 93.64 205 TYR A O 1
ATOM 1696 N N . PRO A 1 206 ? 16.844 -10.146 -0.335 1 88.8 206 PRO A N 1
ATOM 1697 C CA . PRO A 1 206 ? 18.109 -9.672 -0.899 1 88.8 206 PRO A CA 1
ATOM 1698 C C . PRO A 1 206 ? 18.2 -9.885 -2.409 1 88.8 206 PRO A C 1
ATOM 1700 O O . PRO A 1 206 ? 18.842 -9.099 -3.11 1 88.8 206 PRO A O 1
ATOM 1703 N N . ASP A 1 207 ? 17.621 -10.948 -2.908 1 95.92 207 ASP A N 1
ATOM 1704 C CA . ASP A 1 207 ? 17.824 -11.279 -4.316 1 95.92 207 ASP A CA 1
ATOM 1705 C C . ASP A 1 207 ? 16.538 -11.809 -4.946 1 95.92 207 ASP A C 1
ATOM 1707 O O . ASP A 1 207 ? 16.015 -12.843 -4.526 1 95.92 207 ASP A O 1
ATOM 1711 N N . PHE A 1 208 ? 16.115 -11.164 -6.005 1 98.05 208 PHE A N 1
ATOM 1712 C CA . PHE A 1 208 ? 14.921 -11.564 -6.74 1 98.05 208 PHE A CA 1
ATOM 1713 C C . PHE A 1 208 ? 15.09 -12.959 -7.33 1 98.05 208 PHE A C 1
ATOM 1715 O O . PHE A 1 208 ? 14.121 -13.711 -7.448 1 98.05 208 PHE A O 1
ATOM 1722 N N . PHE A 1 209 ? 16.261 -13.38 -7.647 1 98.5 209 PHE A N 1
ATOM 1723 C CA . PHE A 1 209 ? 16.525 -14.625 -8.359 1 98.5 209 PHE A CA 1
ATOM 1724 C C . PHE A 1 209 ? 16.799 -15.76 -7.379 1 98.5 209 PHE A C 1
ATOM 1726 O O . PHE A 1 209 ? 17.215 -16.848 -7.783 1 98.5 209 PHE A O 1
ATOM 1733 N N . GLN A 1 210 ? 16.557 -15.536 -6.145 1 97.13 210 GLN A N 1
ATOM 1734 C CA . GLN A 1 210 ? 16.766 -16.554 -5.12 1 97.13 210 GLN A CA 1
ATOM 1735 C C . GLN A 1 210 ? 15.928 -17.798 -5.402 1 97.13 210 GLN A C 1
ATOM 1737 O O . GLN A 1 210 ? 16.283 -18.901 -4.98 1 97.13 210 GLN A O 1
ATOM 1742 N N . PHE A 1 211 ? 14.831 -17.657 -6.129 1 97.3 211 PHE A N 1
ATOM 1743 C CA . PHE A 1 211 ? 13.962 -18.791 -6.42 1 97.3 211 PHE A CA 1
ATOM 1744 C C . PHE A 1 211 ? 14.682 -19.817 -7.287 1 97.3 211 PHE A C 1
ATOM 1746 O O . PHE A 1 211 ? 14.278 -20.98 -7.347 1 97.3 211 PHE A O 1
ATOM 1753 N N . LEU A 1 212 ? 15.778 -19.503 -7.962 1 97.85 212 LEU A N 1
ATOM 1754 C CA . LEU A 1 212 ? 16.548 -20.427 -8.788 1 97.85 212 LEU A CA 1
ATOM 1755 C C . LEU A 1 212 ? 17.239 -21.478 -7.926 1 97.85 212 LEU A C 1
ATOM 1757 O O . LEU A 1 212 ? 17.695 -22.504 -8.437 1 97.85 212 LEU A O 1
ATOM 1761 N N . SER A 1 213 ? 17.327 -21.235 -6.604 1 97.33 213 SER A N 1
ATOM 1762 C CA . SER A 1 213 ? 17.929 -22.207 -5.698 1 97.33 213 SER A CA 1
ATOM 1763 C C . SER A 1 213 ? 17.11 -23.493 -5.644 1 97.33 213 SER A C 1
ATOM 1765 O O . SER A 1 213 ? 17.623 -24.547 -5.264 1 97.33 213 SER A O 1
ATOM 1767 N N . ILE A 1 214 ? 15.824 -23.436 -6.019 1 97.96 214 ILE A N 1
ATOM 1768 C CA . ILE A 1 214 ? 14.974 -24.622 -5.99 1 97.96 214 ILE A CA 1
ATOM 1769 C C . ILE A 1 214 ? 14.585 -25.014 -7.413 1 97.96 214 ILE A C 1
ATOM 1771 O O . ILE A 1 214 ? 13.61 -25.74 -7.619 1 97.96 214 ILE A O 1
ATOM 1775 N N . LYS A 1 215 ? 15.32 -24.563 -8.425 1 97.32 215 LYS A N 1
ATOM 1776 C CA . LYS A 1 215 ? 14.956 -24.71 -9.831 1 97.32 215 LYS A CA 1
ATOM 1777 C C . LYS A 1 215 ? 14.839 -26.182 -10.218 1 97.32 215 LYS A C 1
ATOM 1779 O O . LYS A 1 215 ? 14.02 -26.544 -11.064 1 97.32 215 LYS A O 1
ATOM 1784 N N . GLU A 1 216 ? 15.616 -27.074 -9.6 1 96.95 216 GLU A N 1
ATOM 1785 C CA . GLU A 1 216 ? 15.613 -28.488 -9.961 1 96.95 216 GLU A CA 1
ATOM 1786 C C . GLU A 1 216 ? 14.288 -29.15 -9.591 1 96.95 216 GLU A C 1
ATOM 1788 O O . GLU A 1 216 ? 13.94 -30.2 -10.133 1 96.95 216 GLU A O 1
ATOM 1793 N N . SER A 1 217 ? 13.58 -28.519 -8.662 1 98.08 217 SER A N 1
ATOM 1794 C CA . SER A 1 217 ? 12.323 -29.095 -8.196 1 98.08 217 SER A CA 1
ATOM 1795 C C . SER A 1 217 ? 11.126 -28.413 -8.851 1 98.08 217 SER A C 1
ATOM 1797 O O . SER A 1 217 ? 9.976 -28.746 -8.554 1 98.08 217 SER A O 1
ATOM 1799 N N . ILE A 1 218 ? 11.36 -27.452 -9.721 1 98.31 218 ILE A N 1
ATOM 1800 C CA . ILE A 1 218 ? 10.269 -26.755 -10.392 1 98.31 218 ILE A CA 1
ATOM 1801 C C . ILE A 1 218 ? 9.858 -27.525 -11.645 1 98.31 218 ILE A C 1
ATOM 1803 O O . ILE A 1 218 ? 10.698 -27.841 -12.49 1 98.31 218 ILE A O 1
ATOM 1807 N N . LYS A 1 219 ? 8.548 -27.782 -11.718 1 97.75 219 LYS A N 1
ATOM 1808 C CA . LYS A 1 219 ? 7.994 -28.54 -12.836 1 97.75 219 LYS A CA 1
ATOM 1809 C C . LYS A 1 219 ? 7.328 -27.616 -13.852 1 97.75 219 LYS A C 1
ATOM 1811 O O . LYS A 1 219 ? 7.148 -27.988 -15.013 1 97.75 219 LYS A O 1
ATOM 1816 N N . HIS A 1 220 ? 7.016 -26.488 -13.361 1 98.53 220 HIS A N 1
ATOM 1817 C CA . HIS A 1 220 ? 6.109 -25.647 -14.134 1 98.53 220 HIS A CA 1
ATOM 1818 C C . HIS A 1 220 ? 6.177 -24.195 -13.672 1 98.53 220 HIS A C 1
ATOM 1820 O O . HIS A 1 220 ? 6.578 -23.917 -12.54 1 98.53 220 HIS A O 1
ATOM 1826 N N . TYR A 1 221 ? 5.801 -23.203 -14.588 1 98.85 221 TYR A N 1
ATOM 1827 C CA . TYR A 1 221 ? 5.843 -21.788 -14.235 1 98.85 221 TYR A CA 1
ATOM 1828 C C . TYR A 1 221 ? 4.522 -21.104 -14.567 1 98.85 221 TYR A C 1
ATOM 1830 O O . TYR A 1 221 ? 3.829 -21.502 -15.506 1 98.85 221 TYR A O 1
ATOM 1838 N N . HIS A 1 222 ? 4.166 -20.168 -13.811 1 98.86 222 HIS A N 1
ATOM 1839 C CA . HIS A 1 222 ? 3.18 -19.148 -14.15 1 98.86 222 HIS A CA 1
ATOM 1840 C C . HIS A 1 222 ? 3.831 -17.775 -14.284 1 98.86 222 HIS A C 1
ATOM 1842 O O . HIS A 1 222 ? 4.854 -17.504 -13.65 1 98.86 222 HIS A O 1
ATOM 1848 N N . PHE A 1 223 ? 3.169 -16.915 -15.154 1 98.69 223 PHE A N 1
ATOM 1849 C CA . PHE A 1 223 ? 3.834 -15.648 -15.432 1 98.69 223 PHE A CA 1
ATOM 1850 C C . PHE A 1 223 ? 2.814 -14.555 -15.728 1 98.69 223 PHE A C 1
ATOM 1852 O O . PHE A 1 223 ? 1.911 -14.747 -16.544 1 98.69 223 PHE A O 1
ATOM 1859 N N . SER A 1 224 ? 2.956 -13.532 -15.099 1 98.67 224 SER A N 1
ATOM 1860 C CA . SER A 1 224 ? 2.361 -12.228 -15.376 1 98.67 224 SER A CA 1
ATOM 1861 C C . SER A 1 224 ? 3.006 -11.135 -14.531 1 98.67 224 SER A C 1
ATOM 1863 O O . SER A 1 224 ? 3.882 -11.414 -13.709 1 98.67 224 SER A O 1
ATOM 1865 N N . SER A 1 225 ? 2.695 -9.931 -14.848 1 98.63 225 SER A N 1
ATOM 1866 C CA . SER A 1 225 ? 2.995 -8.831 -13.938 1 98.63 225 SER A CA 1
ATOM 1867 C C . SER A 1 225 ? 1.794 -8.495 -13.061 1 98.63 225 SER A C 1
ATOM 1869 O O . SER A 1 225 ? 0.837 -9.269 -12.988 1 98.63 225 SER A O 1
ATOM 1871 N N . PHE A 1 226 ? 1.961 -7.439 -12.244 1 98.79 226 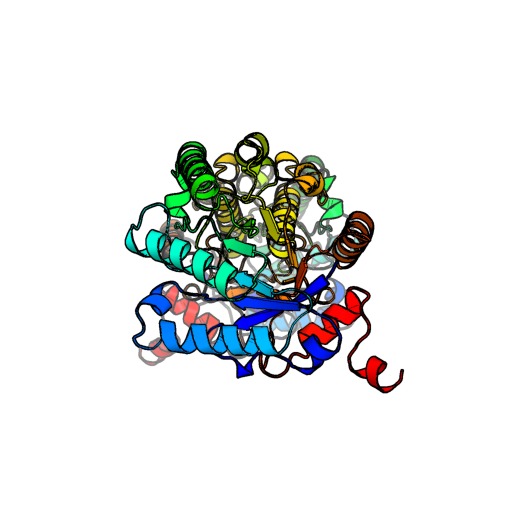PHE A N 1
ATOM 1872 C CA . PHE A 1 226 ? 0.899 -6.959 -11.368 1 98.79 226 PHE A CA 1
ATOM 1873 C C . PHE A 1 226 ? 0.96 -5.443 -11.223 1 98.79 226 PHE A C 1
ATOM 1875 O O . PHE A 1 226 ? 1.943 -4.815 -11.621 1 98.79 226 PHE A O 1
ATOM 1882 N N . ARG A 1 227 ? -0.124 -4.921 -10.662 1 98.5 227 ARG A N 1
ATOM 1883 C CA . ARG A 1 227 ? -0.149 -3.497 -10.345 1 98.5 227 ARG A CA 1
ATOM 1884 C C . ARG A 1 227 ? -0.606 -3.263 -8.909 1 98.5 227 ARG A C 1
ATOM 1886 O O . ARG A 1 227 ? -1.518 -3.937 -8.425 1 98.5 227 ARG A O 1
ATOM 1893 N N . GLN A 1 228 ? 0.112 -2.362 -8.22 1 98.51 228 GLN A N 1
ATOM 1894 C CA . GLN A 1 228 ? -0.221 -1.909 -6.873 1 98.51 228 GLN A CA 1
ATOM 1895 C C . GLN A 1 228 ? 0.073 -2.994 -5.841 1 98.51 228 GLN A C 1
ATOM 1897 O O . GLN A 1 228 ? -0.039 -4.186 -6.135 1 98.51 228 GLN A O 1
ATOM 1902 N N . LEU A 1 229 ? 0.426 -2.603 -4.74 1 98.46 229 LEU A N 1
ATOM 1903 C CA . LEU A 1 229 ? 0.647 -3.498 -3.61 1 98.46 229 LEU A CA 1
ATOM 1904 C C . LEU A 1 229 ? -0.487 -3.387 -2.598 1 98.46 229 LEU A C 1
ATOM 1906 O O . LEU A 1 229 ? -0.932 -2.282 -2.277 1 98.46 229 LEU A O 1
ATOM 1910 N N . ALA A 1 230 ? -0.952 -4.491 -2.185 1 98.26 230 ALA A N 1
ATOM 1911 C CA . ALA A 1 230 ? -1.958 -4.532 -1.127 1 98.26 230 ALA A CA 1
ATOM 1912 C C . ALA A 1 230 ? -1.319 -4.824 0.227 1 98.26 230 ALA A C 1
ATOM 1914 O O . ALA A 1 230 ? -0.389 -5.628 0.321 1 98.26 230 ALA A O 1
ATOM 1915 N N . PHE A 1 231 ? -1.788 -4.215 1.215 1 98.29 231 PHE A N 1
ATOM 1916 C CA . PHE A 1 231 ? -1.421 -4.427 2.61 1 98.29 231 PHE A CA 1
ATOM 1917 C C . PHE A 1 231 ? -2.662 -4.609 3.475 1 98.29 231 PHE A C 1
ATOM 1919 O O . PHE A 1 231 ? -3.751 -4.161 3.109 1 98.29 231 PHE A O 1
ATOM 1926 N N . PRO A 1 232 ? -2.455 -5.309 4.627 1 98.27 232 PRO A N 1
ATOM 1927 C CA . PRO A 1 232 ? -3.598 -5.402 5.538 1 98.27 232 PRO A CA 1
ATOM 1928 C C . PRO A 1 232 ? -4.175 -4.035 5.902 1 98.27 232 PRO A C 1
ATOM 1930 O O . PRO A 1 232 ? -3.425 -3.115 6.239 1 98.27 232 PRO A O 1
ATOM 1933 N N . HIS A 1 233 ? -5.462 -3.907 5.726 1 97.12 233 HIS A N 1
ATOM 1934 C CA . HIS A 1 233 ? -6.168 -2.687 6.101 1 97.12 233 HIS A C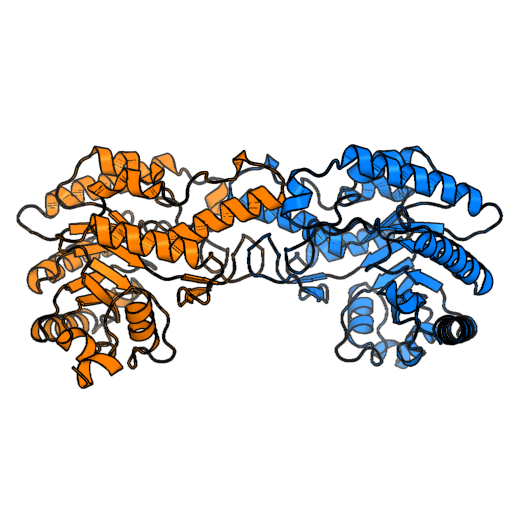A 1
ATOM 1935 C C . HIS A 1 233 ? -5.626 -1.481 5.34 1 97.12 233 HIS A C 1
ATOM 1937 O O . HIS A 1 233 ? -5.594 -0.369 5.872 1 97.12 233 HIS A O 1
ATOM 1943 N N . GLY A 1 234 ? -5.102 -1.671 4.169 1 97.2 234 GLY A N 1
ATOM 1944 C CA . GLY A 1 234 ? -4.522 -0.59 3.388 1 97.2 234 GLY A CA 1
ATOM 1945 C C . GLY A 1 234 ? -5.473 -0.029 2.347 1 97.2 234 GLY A C 1
ATOM 1946 O O . GLY A 1 234 ? -5.199 1.012 1.746 1 97.2 234 GLY A O 1
ATOM 1947 N N . ASP A 1 235 ? -6.564 -0.734 2.125 1 96.67 235 ASP A N 1
ATOM 1948 C CA . ASP A 1 235 ? -7.633 -0.295 1.233 1 96.67 235 ASP A CA 1
ATOM 1949 C C . ASP A 1 235 ? -7.143 -0.208 -0.211 1 96.67 235 ASP A C 1
ATOM 1951 O O . ASP A 1 235 ? -7.425 0.767 -0.91 1 96.67 235 ASP A O 1
ATOM 1955 N N . VAL A 1 236 ? -6.269 -1.082 -0.57 1 97.73 236 VAL A N 1
ATOM 1956 C CA . VAL A 1 236 ? -5.724 -1.149 -1.921 1 97.73 236 VAL A CA 1
ATOM 1957 C C . VAL A 1 236 ? -5.865 -2.568 -2.467 1 97.73 236 VAL A C 1
ATOM 1959 O O . VAL A 1 236 ? -5.631 -3.542 -1.747 1 97.73 236 VAL A O 1
ATOM 1962 N N . ARG A 1 237 ? -6.237 -2.676 -3.672 1 97.66 237 ARG A N 1
ATOM 1963 C CA . ARG A 1 237 ? -6.286 -3.969 -4.347 1 97.66 237 ARG A CA 1
ATOM 1964 C C . ARG A 1 237 ? -5.062 -4.171 -5.233 1 97.66 237 ARG A C 1
ATOM 1966 O O . ARG A 1 237 ? -4.689 -3.28 -5.998 1 97.66 237 ARG A O 1
ATOM 1973 N N . CYS A 1 238 ? -4.463 -5.234 -5.086 1 98.53 238 CYS A N 1
ATOM 1974 C CA . CYS A 1 238 ? -3.433 -5.663 -6.026 1 98.53 238 CYS A CA 1
ATOM 1975 C C . CYS A 1 238 ? -4.055 -6.249 -7.287 1 98.53 238 CYS A C 1
ATOM 1977 O O . CYS A 1 238 ? -4.894 -7.148 -7.21 1 98.53 238 CYS A O 1
ATOM 1979 N N . LEU A 1 239 ? -3.627 -5.81 -8.413 1 98.34 239 LEU A N 1
ATOM 1980 C CA . LEU A 1 239 ? -4.158 -6.286 -9.685 1 98.34 239 LEU A CA 1
ATOM 1981 C C . LEU A 1 239 ? -3.167 -7.218 -10.374 1 98.34 239 LEU A C 1
ATOM 1983 O O . LEU A 1 239 ? -2.23 -6.759 -11.03 1 98.34 239 LEU A O 1
ATOM 1987 N N . GLU A 1 240 ? -3.447 -8.476 -10.351 1 98.03 240 GLU A N 1
ATOM 1988 C CA . GLU A 1 240 ? -2.603 -9.456 -11.028 1 98.03 240 GLU A CA 1
ATOM 1989 C C . GLU A 1 240 ? -2.98 -9.586 -12.501 1 98.03 240 GLU A C 1
ATOM 1991 O O . GLU A 1 240 ? -4.023 -9.086 -12.926 1 98.03 240 GLU A O 1
ATOM 1996 N N . GLY A 1 241 ? -2.128 -10.24 -13.236 1 98.26 241 GLY A N 1
ATOM 1997 C CA . GLY A 1 241 ? -2.432 -10.534 -14.627 1 98.26 241 GLY A CA 1
ATOM 1998 C C . GLY A 1 241 ? -2.195 -9.354 -15.551 1 98.26 241 GLY A C 1
ATOM 1999 O O . GLY A 1 241 ? -2.922 -9.169 -16.53 1 98.26 241 GLY A O 1
ATOM 2000 N N . ARG A 1 242 ? -1.24 -8.542 -15.176 1 98.23 242 ARG A N 1
ATOM 2001 C CA . ARG A 1 242 ? -0.916 -7.394 -16.017 1 98.23 242 ARG A CA 1
ATOM 2002 C C . ARG A 1 242 ? 0.19 -7.737 -17.009 1 98.23 242 ARG A C 1
ATOM 2004 O O . ARG A 1 242 ? 0.983 -8.651 -16.772 1 98.23 242 ARG A O 1
ATOM 2011 N N . HIS A 1 243 ? 0.166 -7.054 -18.105 1 98.24 243 HIS A N 1
ATOM 2012 C CA . HIS A 1 243 ? 1.273 -7.136 -19.052 1 98.24 243 HIS A CA 1
ATOM 2013 C C . HIS A 1 243 ? 2.576 -6.663 -18.418 1 98.24 243 HIS A C 1
ATOM 2015 O O . HIS A 1 243 ? 2.582 -5.706 -17.641 1 98.24 243 HIS A O 1
ATOM 2021 N N . PRO A 1 244 ? 3.711 -7.276 -18.747 1 97.68 244 PRO A N 1
ATOM 2022 C CA . PRO A 1 244 ? 4.98 -6.968 -18.084 1 97.68 244 PRO A CA 1
ATOM 2023 C C . PRO A 1 244 ? 5.385 -5.503 -18.237 1 97.68 244 PRO A C 1
ATOM 2025 O O . PRO A 1 244 ? 6.122 -4.972 -17.402 1 97.68 244 PRO A O 1
ATOM 2028 N N . ARG A 1 245 ? 4.885 -4.798 -19.22 1 97.44 245 ARG A N 1
ATOM 2029 C CA . ARG A 1 245 ? 5.231 -3.4 -19.45 1 97.44 245 ARG A CA 1
ATOM 2030 C C . ARG A 1 245 ? 4.374 -2.475 -18.593 1 97.44 245 ARG A C 1
ATOM 2032 O O . ARG A 1 245 ? 4.618 -1.267 -18.539 1 97.44 245 ARG A O 1
ATOM 2039 N N . GLU A 1 246 ? 3.404 -3.04 -17.917 1 97.07 246 GLU A N 1
ATOM 2040 C CA . GLU A 1 246 ? 2.403 -2.205 -17.259 1 97.07 246 GLU A CA 1
ATOM 2041 C C . GLU A 1 246 ? 2.319 -2.516 -15.768 1 97.07 246 GLU A C 1
ATOM 2043 O O . GLU A 1 246 ? 1.301 -2.242 -15.128 1 97.07 246 GLU A O 1
ATOM 2048 N N . GLY A 1 247 ? 3.324 -3.088 -15.258 1 97.81 247 GLY A N 1
ATOM 2049 C CA . GLY A 1 247 ? 3.242 -3.542 -13.879 1 97.81 247 GLY A CA 1
ATOM 2050 C C . GLY A 1 247 ? 4.026 -2.669 -12.917 1 97.81 247 GLY A C 1
ATOM 2051 O O . GLY A 1 247 ? 4.748 -1.763 -13.339 1 97.81 247 GLY A O 1
ATOM 2052 N N . THR A 1 248 ? 3.818 -2.824 -11.653 1 97.89 248 THR A N 1
ATOM 2053 C CA . THR A 1 248 ? 4.495 -2.158 -10.546 1 97.89 248 THR A CA 1
ATOM 2054 C C . THR A 1 248 ? 5.952 -2.604 -10.456 1 97.89 248 THR A C 1
ATOM 2056 O O . THR A 1 248 ? 6.844 -1.786 -10.221 1 97.89 248 THR A O 1
ATOM 2059 N N . ILE A 1 249 ? 6.169 -3.875 -10.673 1 97.56 249 ILE A N 1
ATOM 2060 C CA . ILE A 1 249 ? 7.538 -4.378 -10.686 1 97.56 249 ILE A CA 1
ATOM 2061 C C . ILE A 1 249 ? 8.264 -3.866 -11.928 1 97.56 249 ILE A C 1
ATOM 2063 O O . ILE A 1 249 ? 7.648 -3.675 -12.98 1 97.56 249 ILE A O 1
ATOM 2067 N N . ALA A 1 250 ? 9.541 -3.643 -11.807 1 97.12 250 ALA A N 1
ATOM 2068 C CA . ALA A 1 250 ? 10.33 -3.14 -12.928 1 97.12 250 ALA A CA 1
ATOM 2069 C C . ALA A 1 250 ? 10.301 -4.114 -14.102 1 97.12 250 ALA A C 1
ATOM 2071 O O . ALA A 1 250 ? 10.6 -5.3 -13.94 1 97.12 250 ALA A O 1
ATOM 2072 N N . GLU A 1 251 ? 10.015 -3.62 -15.239 1 97.97 251 GLU A N 1
ATOM 2073 C CA . GLU A 1 251 ? 9.959 -4.452 -16.437 1 97.97 251 GLU A CA 1
ATOM 2074 C C . GLU A 1 251 ? 11.296 -5.142 -16.694 1 97.97 251 GLU A C 1
ATOM 2076 O O . GLU A 1 251 ? 11.332 -6.294 -17.13 1 97.97 251 GLU A O 1
ATOM 2081 N N . GLU A 1 252 ? 12.384 -4.434 -16.445 1 97.82 252 GLU A N 1
ATOM 2082 C CA . GLU A 1 252 ? 13.718 -4.975 -16.689 1 97.82 252 GLU A CA 1
ATOM 2083 C C . GLU A 1 252 ? 13.97 -6.223 -15.848 1 97.82 252 GLU A C 1
ATOM 2085 O O . GLU A 1 252 ? 14.641 -7.155 -16.296 1 97.82 252 GLU A O 1
ATOM 2090 N N . LEU A 1 253 ? 13.488 -6.187 -14.701 1 98.03 253 LEU A N 1
ATOM 2091 C CA . LEU A 1 253 ? 13.655 -7.342 -13.825 1 98.03 253 LEU A CA 1
ATOM 2092 C C . LEU A 1 253 ? 12.9 -8.551 -14.37 1 98.03 253 LEU A C 1
ATOM 2094 O O . LEU A 1 253 ? 13.429 -9.665 -14.38 1 98.03 253 LEU A O 1
ATOM 2098 N N . LEU A 1 254 ? 11.69 -8.36 -14.853 1 98.23 254 LEU A N 1
ATOM 2099 C CA . LEU A 1 254 ? 10.907 -9.435 -15.453 1 98.23 254 LEU A CA 1
ATOM 2100 C C . LEU A 1 254 ? 11.569 -9.941 -16.731 1 98.23 254 LEU A C 1
ATOM 2102 O O . LEU A 1 254 ? 11.554 -11.143 -17.008 1 98.23 254 LEU A O 1
ATOM 2106 N N . ARG A 1 255 ? 12.116 -9.004 -17.509 1 98.24 255 ARG A N 1
ATOM 2107 C CA . ARG A 1 255 ? 12.826 -9.39 -18.724 1 98.24 255 ARG A CA 1
ATOM 2108 C C . ARG A 1 255 ? 14.009 -10.297 -18.402 1 98.24 255 ARG A C 1
ATOM 2110 O O . ARG A 1 255 ? 14.198 -11.331 -19.047 1 98.24 255 ARG A O 1
ATOM 2117 N N . ARG A 1 256 ? 14.765 -9.887 -17.41 1 98.29 256 ARG A N 1
ATOM 2118 C CA . ARG A 1 256 ? 15.901 -10.709 -17.005 1 98.29 256 ARG A CA 1
ATOM 2119 C C . ARG A 1 256 ? 15.442 -12.086 -16.539 1 98.29 256 ARG A C 1
ATOM 2121 O O . ARG A 1 256 ? 16.091 -13.093 -16.828 1 98.29 256 ARG A O 1
ATOM 2128 N N . ALA A 1 257 ? 14.354 -12.148 -15.823 1 98.42 257 ALA A N 1
ATOM 2129 C CA . ALA A 1 257 ? 13.816 -13.428 -15.371 1 98.42 257 ALA A CA 1
ATOM 2130 C C . ALA A 1 257 ? 13.386 -14.291 -16.553 1 98.42 257 ALA A C 1
ATOM 2132 O O . ALA A 1 257 ? 13.707 -15.481 -16.611 1 98.42 257 ALA A O 1
ATOM 2133 N N . ALA A 1 258 ? 12.683 -13.659 -17.445 1 97.93 258 ALA A N 1
ATOM 2134 C CA . ALA A 1 258 ? 12.231 -14.377 -18.634 1 97.93 258 ALA A CA 1
ATOM 2135 C C . ALA A 1 258 ? 13.415 -14.94 -19.417 1 97.93 258 ALA A C 1
ATOM 2137 O O . ALA A 1 258 ? 13.414 -16.113 -19.798 1 97.93 258 ALA A O 1
ATOM 2138 N N . ASP A 1 259 ? 14.42 -14.107 -19.642 1 97.76 259 ASP A N 1
ATOM 2139 C CA . ASP A 1 259 ? 15.607 -14.535 -20.376 1 97.76 259 ASP A CA 1
ATOM 2140 C C . ASP A 1 259 ? 16.319 -15.675 -19.652 1 97.76 259 ASP A C 1
ATOM 2142 O O . ASP A 1 259 ? 16.748 -16.644 -20.282 1 97.76 259 ASP A O 1
ATOM 2146 N N . THR A 1 260 ? 16.44 -15.516 -18.411 1 98.03 260 THR A N 1
ATOM 2147 C CA . THR A 1 260 ? 17.099 -16.533 -17.598 1 98.03 260 THR A CA 1
ATOM 2148 C C . THR A 1 260 ? 16.363 -17.866 -17.699 1 98.03 260 THR A C 1
ATOM 2150 O O . THR A 1 260 ? 16.986 -18.91 -17.903 1 98.03 260 THR A O 1
ATOM 2153 N N . LEU A 1 261 ? 15.069 -17.892 -17.602 1 97.8 261 LEU A N 1
ATOM 2154 C CA . LEU A 1 261 ? 14.277 -19.116 -17.658 1 97.8 261 LEU A CA 1
ATOM 2155 C C . LEU A 1 261 ? 14.352 -19.748 -19.043 1 97.8 261 LEU A C 1
ATOM 2157 O O . LEU A 1 261 ? 14.475 -20.969 -19.167 1 97.8 261 LEU A O 1
ATOM 2161 N N . GLN A 1 262 ? 14.297 -18.949 -20.026 1 96.27 262 GLN A N 1
ATOM 2162 C CA . GLN A 1 262 ? 14.381 -19.466 -21.388 1 96.27 262 GLN A CA 1
ATOM 2163 C C . GLN A 1 262 ? 15.722 -20.152 -21.634 1 96.27 262 GLN A C 1
ATOM 2165 O O . GLN A 1 262 ? 15.782 -21.189 -22.298 1 96.27 262 GLN A O 1
ATOM 2170 N N . GLU A 1 263 ? 16.736 -19.526 -21.099 1 96.62 263 GLU A N 1
ATOM 2171 C CA . GLU A 1 263 ? 18.058 -20.13 -21.237 1 96.62 263 GLU A CA 1
ATOM 2172 C C . GLU A 1 263 ? 18.166 -21.414 -20.42 1 96.62 263 GLU A C 1
ATOM 2174 O O . GLU A 1 263 ? 18.67 -22.427 -20.91 1 96.62 263 GLU A O 1
ATOM 2179 N N . LEU A 1 264 ? 17.676 -21.382 -19.285 1 96.6 264 LEU A N 1
ATOM 2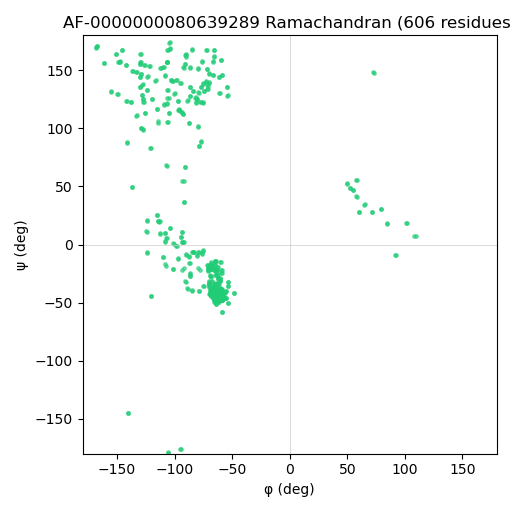180 C CA . LEU A 1 264 ? 17.77 -22.5 -18.353 1 96.6 264 LEU A CA 1
ATOM 2181 C C . LEU A 1 264 ? 17.015 -23.715 -18.882 1 96.6 264 LEU A C 1
ATOM 2183 O O . LEU A 1 264 ? 17.458 -24.852 -18.707 1 96.6 264 LEU A O 1
ATOM 2187 N N . TYR A 1 265 ? 15.888 -23.455 -19.589 1 96.13 265 TYR A N 1
ATOM 2188 C CA . TYR A 1 265 ? 15.01 -24.552 -19.978 1 96.13 265 TYR A CA 1
ATOM 2189 C C . TYR A 1 265 ? 14.978 -24.715 -21.493 1 96.13 265 TYR A C 1
ATOM 2191 O O . TYR A 1 265 ? 14.009 -25.24 -22.047 1 96.13 265 TYR A O 1
ATOM 2199 N N . ARG A 1 266 ? 15.899 -24.254 -22.252 1 92.52 266 ARG A N 1
ATOM 2200 C CA . ARG A 1 266 ? 15.97 -24.222 -23.709 1 92.52 266 ARG A CA 1
ATOM 2201 C C . ARG A 1 266 ? 15.764 -25.613 -24.298 1 92.52 266 ARG A C 1
ATOM 2203 O O . ARG A 1 266 ? 15.123 -25.763 -25.341 1 92.52 266 ARG A O 1
ATOM 2210 N N . ASP A 1 267 ? 16.162 -26.646 -23.644 1 91.88 267 ASP A N 1
ATOM 2211 C CA . ASP A 1 267 ? 16.069 -27.991 -24.205 1 91.88 267 ASP A CA 1
ATOM 2212 C C . ASP A 1 267 ? 15.101 -28.856 -23.401 1 91.88 267 ASP A C 1
ATOM 2214 O O . ASP A 1 267 ? 15.216 -30.083 -23.393 1 91.88 267 ASP A O 1
ATOM 2218 N N . GLN A 1 268 ? 14.191 -28.137 -22.754 1 92.14 268 GLN A N 1
ATOM 2219 C CA . GLN A 1 268 ? 13.224 -28.852 -21.928 1 92.14 268 GLN A CA 1
ATOM 2220 C C . GLN A 1 268 ? 11.794 -28.477 -22.305 1 92.14 268 GLN A C 1
ATOM 2222 O O . GLN A 1 268 ? 11.56 -27.427 -22.908 1 92.14 268 GLN A O 1
ATOM 2227 N N . ASP A 1 269 ? 10.899 -29.379 -22.038 1 92.17 269 ASP A N 1
ATOM 2228 C CA . ASP A 1 269 ? 9.487 -29.161 -22.342 1 92.17 269 ASP A CA 1
ATOM 2229 C C . ASP A 1 269 ? 8.756 -28.554 -21.147 1 92.17 269 ASP A C 1
ATOM 2231 O O . ASP A 1 269 ? 7.601 -28.895 -20.881 1 92.17 269 ASP A O 1
ATOM 2235 N N . THR A 1 270 ? 9.46 -27.691 -20.454 1 96.68 270 THR A N 1
ATOM 2236 C CA . THR A 1 270 ? 8.858 -27.029 -19.301 1 96.68 270 THR A CA 1
ATOM 2237 C C . THR A 1 270 ? 7.866 -25.96 -19.749 1 96.68 270 THR A C 1
ATOM 2239 O O . THR A 1 270 ? 8.159 -25.172 -20.652 1 96.68 270 THR A O 1
ATOM 2242 N N . GLY A 1 271 ? 6.709 -25.994 -19.147 1 98.24 271 GLY A N 1
ATOM 2243 C CA . GLY A 1 271 ? 5.666 -25.054 -19.526 1 98.24 271 GLY A CA 1
ATOM 2244 C C . GLY A 1 271 ? 5.691 -23.774 -18.712 1 98.24 271 GLY A C 1
ATOM 2245 O O . GLY A 1 271 ? 6.2 -23.757 -17.589 1 98.24 271 GLY A O 1
ATOM 2246 N N . ILE A 1 272 ? 5.169 -22.709 -19.275 1 98.66 272 ILE A N 1
ATOM 2247 C CA . ILE A 1 272 ? 4.923 -21.438 -18.602 1 98.66 272 ILE A CA 1
ATOM 2248 C C . ILE A 1 272 ? 3.561 -20.888 -19.02 1 98.66 272 ILE A C 1
ATOM 2250 O O . ILE A 1 272 ? 3.299 -20.698 -20.21 1 98.66 272 ILE A O 1
ATOM 2254 N N . VAL A 1 273 ? 2.728 -20.662 -18.028 1 98.78 273 VAL A N 1
ATOM 2255 C CA . VAL A 1 273 ? 1.375 -20.194 -18.312 1 98.78 273 VAL A CA 1
ATOM 2256 C C . VAL A 1 273 ? 1.313 -18.675 -18.167 1 98.78 273 VAL A C 1
ATOM 2258 O O . VAL A 1 273 ? 1.639 -18.132 -17.109 1 98.78 273 VAL A O 1
ATOM 2261 N N . PHE A 1 274 ? 0.894 -18.008 -19.214 1 98.66 274 PHE A N 1
ATOM 2262 C CA . PHE A 1 274 ? 0.653 -16.572 -19.144 1 98.66 274 PHE A CA 1
ATOM 2263 C C . PHE A 1 274 ? -0.699 -16.281 -18.503 1 98.66 274 PHE A C 1
ATOM 2265 O O . PHE A 1 274 ? -1.735 -16.346 -19.168 1 98.66 274 PHE A O 1
ATOM 2272 N N . GLU A 1 275 ? -0.618 -15.909 -17.245 1 98.31 275 GLU A N 1
ATOM 2273 C CA . GLU A 1 275 ? -1.837 -15.587 -16.51 1 98.31 275 GLU A CA 1
ATOM 2274 C C . GLU A 1 275 ? -2.172 -14.103 -16.619 1 98.31 275 GLU A C 1
ATOM 2276 O O . GLU A 1 275 ? -2.203 -13.392 -15.613 1 98.31 275 GLU A O 1
ATOM 2281 N N . VAL A 1 276 ? -2.499 -13.692 -17.77 1 98.25 276 VAL A N 1
ATOM 2282 C CA . VAL A 1 276 ? -2.808 -12.288 -18.018 1 98.25 276 VAL A CA 1
ATOM 2283 C C . VAL A 1 276 ? -4.319 -12.103 -18.131 1 98.25 276 VAL A C 1
ATOM 2285 O O . VAL A 1 276 ? -5.017 -12.963 -18.674 1 98.25 276 VAL A O 1
ATOM 2288 N N . MET A 1 277 ? -4.769 -11.083 -17.628 1 97.52 277 MET A N 1
ATOM 2289 C CA . MET A 1 277 ? -6.198 -10.786 -17.669 1 97.52 277 MET A CA 1
ATOM 2290 C C . MET A 1 277 ? -6.61 -10.283 -19.049 1 97.52 277 MET A C 1
ATOM 2292 O O . MET A 1 277 ? -5.91 -9.468 -19.651 1 97.52 277 MET A O 1
ATOM 2296 N N . GLU A 1 278 ? -7.734 -10.829 -19.503 1 97.54 278 GLU A N 1
ATOM 2297 C CA . GLU A 1 278 ? -8.351 -10.392 -20.752 1 97.54 278 GLU A CA 1
ATOM 2298 C C . GLU A 1 278 ? -9.634 -9.609 -20.489 1 97.54 278 GLU A C 1
ATOM 2300 O O . GLU A 1 278 ? -10.339 -9.871 -19.511 1 97.54 278 GLU A O 1
ATOM 2305 N N . LYS A 1 279 ? -9.866 -8.648 -21.307 1 96.22 279 LYS A N 1
ATOM 2306 C CA . LYS A 1 279 ? -11.203 -8.061 -21.284 1 96.22 279 LYS A CA 1
ATOM 2307 C C . LYS A 1 279 ? -12.257 -9.079 -21.71 1 96.22 279 LYS A C 1
ATOM 2309 O O . LYS A 1 279 ? -13.34 -9.141 -21.123 1 96.22 279 LYS A O 1
ATOM 2314 N N . ASP A 1 280 ? -11.962 -9.858 -22.683 1 96.83 280 ASP A N 1
ATOM 2315 C CA . ASP A 1 280 ? -12.743 -10.957 -23.241 1 96.83 280 ASP A CA 1
ATOM 2316 C C . ASP A 1 280 ? -11.881 -12.203 -23.432 1 96.83 280 ASP A C 1
ATOM 2318 O O . ASP A 1 280 ? -11.071 -12.268 -24.358 1 96.83 280 ASP A O 1
ATOM 2322 N N . TYR A 1 281 ? -12.131 -13.236 -22.652 1 97.03 281 TYR A N 1
ATOM 2323 C CA . TYR A 1 281 ? -11.256 -14.402 -22.613 1 97.03 281 TYR A CA 1
ATOM 2324 C C . TYR A 1 281 ? -11.451 -15.272 -23.849 1 97.03 281 TYR A C 1
ATOM 2326 O O . TYR A 1 281 ? -10.714 -16.238 -24.059 1 97.03 281 TYR A O 1
ATOM 2334 N N . THR A 1 282 ? -12.359 -14.945 -24.64 1 96.56 282 THR A N 1
ATOM 2335 C CA . THR A 1 282 ? -12.494 -15.646 -25.912 1 96.56 282 THR A CA 1
ATOM 2336 C C . THR A 1 282 ? -11.607 -15.008 -26.978 1 96.56 282 THR A C 1
ATOM 2338 O O . THR A 1 282 ? -11.421 -15.573 -28.058 1 96.56 282 THR A O 1
ATOM 2341 N N . LYS A 1 283 ? -11.18 -13.797 -26.656 1 95.89 283 LYS A N 1
ATOM 2342 C CA . LYS A 1 283 ? -10.194 -13.08 -27.46 1 95.89 283 LYS A CA 1
ATOM 2343 C C . LYS A 1 283 ? -8.893 -12.884 -26.687 1 95.89 283 LYS A C 1
ATOM 2345 O O . LYS A 1 283 ? -8.79 -11.979 -25.855 1 95.89 283 LYS A O 1
ATOM 2350 N N . ARG A 1 284 ? -7.97 -13.542 -26.998 1 97.26 284 ARG A N 1
ATOM 2351 C CA . ARG A 1 284 ? -6.769 -13.651 -26.175 1 97.26 284 ARG A CA 1
ATOM 2352 C C . ARG A 1 284 ? -5.718 -12.631 -26.602 1 97.26 284 ARG A C 1
ATOM 2354 O O . ARG A 1 284 ? -4.548 -12.976 -26.778 1 97.26 284 ARG A O 1
ATOM 2361 N N . ARG A 1 285 ? -6.11 -11.391 -26.635 1 96.9 285 ARG A N 1
ATOM 2362 C CA . ARG A 1 285 ? -5.241 -10.321 -27.113 1 96.9 285 ARG A CA 1
ATOM 2363 C C . ARG A 1 285 ? -4.039 -10.139 -26.192 1 96.9 285 ARG A C 1
ATOM 2365 O O . ARG A 1 285 ? -2.902 -10.042 -26.658 1 96.9 285 ARG A O 1
ATOM 2372 N N . GLU A 1 286 ? -4.242 -10.079 -24.924 1 97.7 286 GLU A N 1
ATOM 2373 C CA . GLU A 1 286 ? -3.172 -9.846 -23.959 1 97.7 286 GLU A CA 1
ATOM 2374 C C . GLU A 1 286 ? -2.212 -11.03 -23.902 1 97.7 286 GLU A C 1
ATOM 2376 O O . GLU A 1 286 ? -1.012 -10.854 -23.679 1 97.7 286 GLU A O 1
ATOM 2381 N N . SER A 1 287 ? -2.742 -12.203 -24.129 1 98.1 287 SER A N 1
ATOM 2382 C CA . SER A 1 287 ? -1.889 -13.386 -24.167 1 98.1 287 SER A CA 1
ATOM 2383 C C . SER A 1 287 ? -0.902 -13.319 -25.327 1 98.1 287 SER A C 1
ATOM 2385 O O . SER A 1 287 ? 0.292 -13.573 -25.15 1 98.1 287 SER A O 1
ATOM 2387 N N . TRP A 1 288 ? -1.417 -12.953 -26.49 1 97.86 288 TRP A N 1
ATOM 2388 C CA . TRP A 1 288 ? -0.551 -12.833 -27.658 1 97.86 288 TRP A CA 1
ATOM 2389 C C . TRP A 1 288 ? 0.477 -11.724 -27.463 1 97.86 288 TRP A C 1
ATOM 2391 O O . TRP A 1 288 ? 1.649 -11.886 -27.811 1 97.86 288 TRP A O 1
ATOM 2401 N N . ARG A 1 289 ? 0.025 -10.59 -26.845 1 97.75 289 ARG A N 1
ATOM 2402 C CA . ARG A 1 289 ? 0.933 -9.486 -26.55 1 97.75 289 ARG A CA 1
ATOM 2403 C C . ARG A 1 289 ? 2.034 -9.924 -25.59 1 97.75 289 ARG A C 1
ATOM 2405 O O . ARG A 1 289 ? 3.193 -9.536 -25.747 1 97.75 289 ARG A O 1
ATOM 2412 N N . THR A 1 290 ? 1.686 -10.712 -24.633 1 98.33 290 THR A N 1
ATOM 2413 C CA . THR A 1 290 ? 2.651 -11.203 -23.654 1 98.33 290 THR A CA 1
ATOM 2414 C C . THR A 1 290 ? 3.624 -12.185 -24.3 1 98.33 290 THR A C 1
ATOM 2416 O O . THR A 1 290 ? 4.82 -12.171 -23.999 1 98.33 290 THR A O 1
ATOM 2419 N N . LEU A 1 291 ? 3.116 -13.03 -25.179 1 98.03 291 LEU A N 1
ATOM 2420 C CA . LEU A 1 291 ? 3.977 -13.947 -25.917 1 98.03 291 LEU A CA 1
ATOM 2421 C C . LEU A 1 291 ? 5.029 -13.182 -26.714 1 98.03 291 LEU A C 1
ATOM 2423 O O . LEU A 1 291 ? 6.208 -13.542 -26.699 1 98.03 291 LEU A O 1
ATOM 2427 N N . GLU A 1 292 ? 4.58 -12.139 -27.379 1 97.28 292 GLU A N 1
ATOM 2428 C CA . GLU A 1 292 ? 5.51 -11.308 -28.138 1 97.28 292 GLU A CA 1
ATOM 2429 C C . GLU A 1 292 ? 6.585 -10.714 -27.232 1 97.28 292 GLU A C 1
ATOM 2431 O O . GLU A 1 292 ? 7.772 -10.75 -27.563 1 97.28 292 GLU A O 1
ATOM 2436 N N . TRP A 1 293 ? 6.167 -10.243 -26.133 1 97.84 293 TRP A N 1
ATOM 2437 C CA . TRP A 1 293 ? 7.102 -9.67 -25.17 1 97.84 293 TRP A CA 1
ATOM 2438 C C . TRP A 1 293 ? 8.081 -10.725 -24.668 1 97.84 293 TRP A C 1
ATOM 2440 O O . TRP A 1 293 ? 9.268 -10.443 -24.485 1 97.84 293 TRP A O 1
ATOM 2450 N N . PHE A 1 294 ? 7.581 -11.9 -24.476 1 96.62 294 PHE A N 1
ATOM 2451 C CA . PHE A 1 294 ? 8.344 -12.993 -23.886 1 96.62 294 PHE A CA 1
ATOM 2452 C C . PHE A 1 294 ? 9.317 -13.584 -24.899 1 96.62 294 PHE A C 1
ATOM 2454 O O . PHE A 1 294 ? 10.251 -14.298 -24.528 1 96.62 294 PHE A O 1
ATOM 2461 N N . GLY A 1 295 ? 9.262 -13.178 -26.154 1 86.93 295 GLY A N 1
ATOM 2462 C CA . GLY A 1 295 ? 10.186 -13.608 -27.191 1 86.93 295 GLY A CA 1
ATO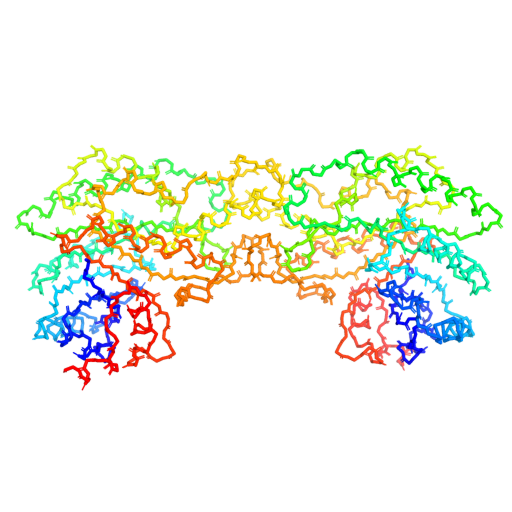M 2463 C C . GLY A 1 295 ? 9.557 -14.553 -28.197 1 86.93 295 GLY A C 1
ATOM 2464 O O . GLY A 1 295 ? 10.261 -15.187 -28.985 1 86.93 295 GLY A O 1
ATOM 2465 N N . GLY A 1 296 ? 8.221 -14.704 -28.059 1 75.36 296 GLY A N 1
ATOM 2466 C CA . GLY A 1 296 ? 7.535 -15.528 -29.042 1 75.36 296 GLY A CA 1
ATOM 2467 C C . GLY A 1 296 ? 7.017 -14.735 -30.227 1 75.36 296 GLY A C 1
ATOM 2468 O O . GLY A 1 296 ? 7.159 -13.512 -30.272 1 75.36 296 GLY A O 1
ATOM 2469 N N . VAL A 1 297 ? 6.701 -15.401 -31.3 1 69.4 297 VAL A N 1
ATOM 2470 C CA . VAL A 1 297 ? 6.181 -14.769 -32.507 1 69.4 297 VAL A CA 1
ATOM 2471 C C . VAL A 1 297 ? 4.68 -14.53 -32.36 1 69.4 297 VAL A C 1
ATOM 2473 O O . VAL A 1 297 ? 3.949 -15.404 -31.886 1 69.4 297 VAL A O 1
ATOM 2476 N N . SER A 1 298 ? 4.222 -13.21 -32.586 1 59.35 298 SER A N 1
ATOM 2477 C CA . SER A 1 298 ? 2.818 -12.833 -32.456 1 59.35 298 SER A CA 1
ATOM 2478 C C . SER A 1 298 ? 2.005 -13.31 -33.654 1 59.35 298 SER A C 1
ATOM 2480 O O . SER A 1 298 ? 2.568 -13.671 -34.69 1 59.35 298 SER A O 1
ATOM 2482 N N . ASP A 1 299 ? 0.55 -13.439 -33.409 1 52.94 299 ASP A N 1
ATOM 2483 C CA . ASP A 1 299 ? -0.386 -13.814 -34.464 1 52.94 299 ASP A CA 1
ATOM 2484 C C . ASP A 1 299 ? -0.16 -12.978 -35.722 1 52.94 299 ASP A C 1
ATOM 2486 O O . ASP A 1 299 ? -0.238 -13.494 -36.839 1 52.94 299 ASP A O 1
ATOM 2490 N N . GLU A 1 300 ? 0.067 -11.745 -35.521 1 49.21 300 GLU A N 1
ATOM 2491 C CA . GLU A 1 300 ? 0.243 -10.906 -36.703 1 49.21 300 GLU A CA 1
ATOM 2492 C C . GLU A 1 300 ? 1.454 -11.349 -37.519 1 49.21 300 GLU A C 1
ATOM 2494 O O . GLU A 1 300 ? 1.442 -11.271 -38.749 1 49.21 300 GLU A O 1
ATOM 2499 N N . ASP A 1 301 ? 2.376 -11.858 -36.902 1 49.12 301 ASP A N 1
ATOM 2500 C CA . ASP A 1 301 ? 3.577 -12.266 -37.624 1 49.12 301 ASP A CA 1
ATOM 2501 C C . ASP A 1 301 ? 3.429 -13.679 -38.184 1 49.12 301 ASP A C 1
ATOM 2503 O O . ASP A 1 301 ? 4.131 -14.056 -39.124 1 49.12 301 ASP A O 1
ATOM 2507 N N . GLN A 1 302 ? 2.701 -14.599 -37.771 1 44.08 302 GLN A N 1
ATOM 2508 C CA . GLN A 1 302 ? 2.504 -15.938 -38.314 1 44.08 302 GLN A CA 1
ATOM 2509 C C . GLN A 1 302 ? 1.725 -15.891 -39.625 1 44.08 302 GLN A C 1
ATOM 2511 O O . GLN A 1 302 ? 1.775 -16.834 -40.418 1 44.08 302 GLN A O 1
ATOM 2516 N N . LYS A 1 303 ? 1.001 -14.938 -39.901 1 43.12 303 LYS A N 1
ATOM 2517 C CA . LYS A 1 303 ? 0.353 -14.744 -41.195 1 43.12 303 LYS A CA 1
ATOM 2518 C C . LYS A 1 303 ? 1.339 -14.204 -42.228 1 43.12 303 LYS A C 1
ATOM 2520 O O . LYS A 1 303 ? 1.044 -14.186 -43.424 1 43.12 303 LYS A O 1
ATOM 2525 N N . ARG A 1 304 ? 2.248 -13.682 -41.71 1 40.5 304 ARG A N 1
ATOM 2526 C CA . ARG A 1 304 ? 3.202 -13.191 -42.699 1 40.5 304 ARG A CA 1
ATOM 2527 C C . ARG A 1 304 ? 4.274 -14.236 -42.992 1 40.5 304 ARG A C 1
ATOM 2529 O O . ARG A 1 304 ? 5.081 -14.064 -43.907 1 40.5 304 ARG A O 1
ATOM 2536 N N . ALA A 1 305 ? 4.395 -15.073 -42.14 1 35.41 305 ALA A N 1
ATOM 2537 C CA . ALA A 1 305 ? 5.43 -16.046 -42.477 1 35.41 305 ALA A CA 1
ATOM 2538 C C . ALA A 1 305 ? 4.837 -17.248 -43.207 1 35.41 305 ALA A C 1
ATOM 2540 O O . ALA A 1 305 ? 3.714 -17.667 -42.916 1 35.41 305 ALA A O 1
ATOM 2541 N N . MET B 1 1 ? -13.157 23.807 20.744 1 94.62 1 MET B N 1
ATOM 2542 C CA . MET B 1 1 ? -12.31 24.002 19.571 1 94.62 1 MET B CA 1
ATOM 2543 C C . MET B 1 1 ? -13.031 24.826 18.51 1 94.62 1 MET B C 1
ATOM 2545 O O . MET B 1 1 ? -14.253 24.741 18.376 1 94.62 1 MET B O 1
ATOM 2549 N N . ILE B 1 2 ? -12.307 25.664 17.852 1 97.01 2 ILE B N 1
ATOM 2550 C CA . ILE B 1 2 ? -12.869 26.472 16.775 1 97.01 2 ILE B CA 1
ATOM 2551 C C . ILE B 1 2 ? -12.606 25.794 15.431 1 97.01 2 ILE B C 1
ATOM 2553 O O . ILE B 1 2 ? -11.454 25.656 15.014 1 97.01 2 ILE B O 1
ATOM 2557 N N . ALA B 1 3 ? -13.672 25.4 14.783 1 97.86 3 ALA B N 1
ATOM 2558 C CA . ALA B 1 3 ? -13.551 24.776 13.468 1 97.86 3 ALA B CA 1
ATOM 2559 C C . ALA B 1 3 ? -13.141 25.798 12.411 1 97.86 3 ALA B C 1
ATOM 2561 O O . ALA B 1 3 ? -13.63 26.93 12.412 1 97.86 3 ALA B O 1
ATOM 2562 N N . GLN B 1 4 ? -12.229 25.388 11.579 1 98.55 4 GLN B N 1
ATOM 2563 C CA . GLN B 1 4 ? -11.773 26.232 10.479 1 98.55 4 GLN B CA 1
ATOM 2564 C C . GLN B 1 4 ? -11.814 25.477 9.154 1 98.55 4 GLN B C 1
ATOM 2566 O O . GLN B 1 4 ? -11.791 24.245 9.134 1 98.55 4 GLN B O 1
ATOM 2571 N N . ILE B 1 5 ? -11.879 26.259 8.063 1 98.42 5 ILE B N 1
ATOM 2572 C CA . ILE B 1 5 ? -11.664 25.697 6.734 1 98.42 5 ILE B CA 1
ATOM 2573 C C . ILE B 1 5 ? -10.539 26.452 6.03 1 98.42 5 ILE B C 1
ATOM 2575 O O . ILE B 1 5 ? -10.358 27.652 6.246 1 98.42 5 ILE B O 1
ATOM 2579 N N . PRO B 1 6 ? -9.774 25.697 5.253 1 98.31 6 PRO B N 1
ATOM 2580 C CA . PRO B 1 6 ? -8.714 26.359 4.489 1 98.31 6 PRO B CA 1
ATOM 2581 C C . PRO B 1 6 ? -9.233 27.032 3.221 1 98.31 6 PRO B C 1
ATOM 2583 O O . PRO B 1 6 ? -10.264 26.625 2.679 1 98.31 6 PRO B O 1
ATOM 2586 N N . PHE B 1 7 ? -8.583 28.043 2.819 1 97.95 7 PHE B N 1
ATOM 2587 C CA . PHE B 1 7 ? -8.807 28.655 1.514 1 97.95 7 PHE B CA 1
ATOM 2588 C C . PHE B 1 7 ? -7.491 29.116 0.899 1 97.95 7 PHE B C 1
ATOM 2590 O O . PHE B 1 7 ? -6.512 29.345 1.613 1 97.95 7 PHE B O 1
ATOM 2597 N N . PHE B 1 8 ? -7.471 29.191 -0.406 1 96.68 8 PHE B N 1
ATOM 2598 C CA . PHE B 1 8 ? -6.262 29.619 -1.099 1 96.68 8 PHE B CA 1
ATOM 2599 C C . PHE B 1 8 ? -6.067 31.125 -0.968 1 96.68 8 PHE B C 1
ATOM 2601 O O . PHE B 1 8 ? -6.929 31.906 -1.375 1 96.68 8 PHE B O 1
ATOM 2608 N N . GLY B 1 9 ? -4.962 31.485 -0.448 1 96.04 9 GLY B N 1
ATOM 2609 C CA . GLY B 1 9 ? -4.675 32.873 -0.122 1 96.04 9 GLY B CA 1
ATOM 2610 C C . GLY B 1 9 ? -4.706 33.788 -1.331 1 96.04 9 GLY B C 1
ATOM 2611 O O . GLY B 1 9 ? -4.819 35.008 -1.19 1 96.04 9 GLY B O 1
ATOM 2612 N N . LEU B 1 10 ? -4.676 33.199 -2.481 1 94.89 10 LEU B N 1
ATOM 2613 C CA . LEU B 1 10 ? -4.666 34.02 -3.687 1 94.89 10 LEU B CA 1
ATOM 2614 C C . LEU B 1 10 ? -6.005 33.936 -4.412 1 94.89 10 LEU B C 1
ATOM 2616 O O . LEU B 1 10 ? -6.132 34.407 -5.545 1 94.89 10 LEU B O 1
ATOM 2620 N N . ASP B 1 11 ? -7.031 33.318 -3.742 1 94.63 11 ASP B N 1
ATOM 2621 C CA . ASP B 1 11 ? -8.37 33.21 -4.313 1 94.63 11 ASP B CA 1
ATOM 2622 C C . ASP B 1 11 ? -9.441 33.402 -3.241 1 94.63 11 ASP B C 1
ATOM 2624 O O . ASP B 1 11 ? -10.002 32.428 -2.735 1 94.63 11 ASP B O 1
ATOM 2628 N N . PRO B 1 12 ? -9.813 34.627 -3.019 1 95.24 12 PRO B N 1
ATOM 2629 C CA . PRO B 1 12 ? -10.772 34.919 -1.952 1 95.24 12 PRO B CA 1
ATOM 2630 C C . PRO B 1 12 ? -12.149 34.312 -2.214 1 95.24 12 PRO B C 1
ATOM 2632 O O . PRO B 1 12 ? -12.981 34.244 -1.305 1 95.24 12 PRO B O 1
ATOM 2635 N N . LYS B 1 13 ? -12.417 33.876 -3.461 1 96.67 13 LYS B N 1
ATOM 2636 C CA . LYS B 1 13 ? -13.702 33.258 -3.774 1 96.67 13 LYS B CA 1
ATOM 2637 C C . LYS B 1 13 ? -13.884 31.951 -3.007 1 96.67 13 LYS B C 1
ATOM 2639 O O . LYS B 1 13 ? -15.002 31.444 -2.892 1 96.67 13 LYS B O 1
ATOM 2644 N N . GLN B 1 14 ? -12.809 31.44 -2.453 1 97.66 14 GLN B N 1
ATOM 2645 C CA . GLN B 1 14 ? -12.875 30.171 -1.736 1 97.66 14 GLN B CA 1
ATOM 2646 C C . GLN B 1 14 ? -13.344 30.376 -0.298 1 97.66 14 GLN B C 1
ATOM 2648 O O . GLN B 1 14 ? -13.592 29.408 0.424 1 97.66 14 GLN B O 1
ATOM 2653 N N . ILE B 1 15 ? -13.485 31.613 0.142 1 98.16 15 ILE B N 1
ATOM 2654 C CA . ILE B 1 15 ? -13.981 31.898 1.484 1 98.16 15 ILE B CA 1
ATOM 2655 C C . ILE B 1 15 ? -15.495 31.707 1.526 1 98.16 15 ILE B C 1
ATOM 2657 O O . ILE B 1 15 ? -16.226 32.315 0.741 1 98.16 15 ILE B O 1
ATOM 2661 N N . ASP B 1 16 ? -15.947 30.885 2.35 1 97.26 16 ASP B N 1
ATOM 2662 C CA . ASP B 1 16 ? -17.373 30.685 2.59 1 97.26 16 ASP B CA 1
ATOM 2663 C C . ASP B 1 16 ? -17.895 31.658 3.645 1 97.26 16 ASP B C 1
ATOM 2665 O O . ASP B 1 16 ? -17.696 31.449 4.843 1 97.26 16 ASP B O 1
ATOM 2669 N N . GLU B 1 17 ? -18.599 32.65 3.241 1 97.63 17 GLU B N 1
ATOM 2670 C CA . GLU B 1 17 ? -19.076 33.687 4.152 1 97.63 17 GLU B CA 1
ATOM 2671 C C . GLU B 1 17 ? -20.063 33.119 5.167 1 97.63 17 GLU B C 1
ATOM 2673 O O . GLU B 1 17 ? -20.118 33.577 6.31 1 97.63 17 GLU B O 1
ATOM 2678 N N . LYS B 1 18 ? -20.849 32.122 4.722 1 97.02 18 LYS B N 1
ATOM 2679 C CA . LYS B 1 18 ? -21.798 31.494 5.637 1 97.02 18 LYS B CA 1
ATOM 2680 C C . LYS B 1 18 ? -21.076 30.782 6.777 1 97.02 18 LYS B C 1
ATOM 2682 O O . LYS B 1 18 ? -21.572 30.744 7.905 1 97.02 18 LYS B O 1
ATOM 2687 N N . TRP B 1 19 ? -19.929 30.233 6.474 1 97.63 19 TRP B N 1
ATOM 2688 C CA . TRP B 1 19 ? -19.087 29.579 7.471 1 97.63 19 TRP B CA 1
ATOM 2689 C C . TRP B 1 19 ? -18.64 30.57 8.541 1 97.63 19 TRP B C 1
ATOM 2691 O O . TRP B 1 19 ? -18.717 30.278 9.736 1 97.63 19 TRP B O 1
ATOM 2701 N N . VAL B 1 20 ? -18.231 31.73 8.107 1 98.01 20 VAL B N 1
ATOM 2702 C CA . VAL B 1 20 ? -17.756 32.768 9.015 1 98.01 20 VAL B CA 1
ATOM 2703 C C . VAL B 1 20 ? -18.925 33.314 9.832 1 98.01 20 VAL B C 1
ATOM 2705 O O . VAL B 1 20 ? -18.808 33.505 11.045 1 98.01 20 VAL B O 1
ATOM 2708 N N . GLU B 1 21 ? -20.025 33.517 9.144 1 97.45 21 GLU B N 1
ATOM 2709 C CA . GLU B 1 21 ? -21.219 34.027 9.81 1 97.45 21 GLU B CA 1
ATOM 2710 C C . GLU B 1 21 ? -21.686 33.076 10.909 1 97.45 21 GLU B C 1
ATOM 2712 O O . GLU B 1 21 ? -22.24 33.512 11.92 1 97.45 21 GLU B O 1
ATOM 2717 N N . ALA B 1 22 ? -21.411 31.81 10.699 1 96.41 22 ALA B N 1
ATOM 2718 C CA . ALA B 1 22 ? -21.824 30.792 11.662 1 96.41 22 ALA B CA 1
ATOM 2719 C C . ALA B 1 22 ? -20.87 30.744 12.853 1 96.41 22 ALA B C 1
ATOM 2721 O O . ALA B 1 22 ? -21.092 29.992 13.804 1 96.41 22 ALA B O 1
ATOM 2722 N N . GLY B 1 23 ? -19.78 31.517 12.761 1 95.92 23 GLY B N 1
ATOM 2723 C CA . GLY B 1 23 ? -18.914 31.662 13.921 1 95.92 23 GLY B CA 1
ATOM 2724 C C . GLY B 1 23 ? -17.661 30.811 13.839 1 95.92 23 GLY B C 1
ATOM 2725 O O . GLY B 1 23 ? -17.023 30.538 14.858 1 95.92 23 GLY B O 1
ATOM 2726 N N . TYR B 1 24 ? -17.311 30.373 12.649 1 97.63 24 TYR B N 1
ATOM 2727 C CA . TYR B 1 24 ? -16.152 29.501 12.498 1 97.63 24 TYR B CA 1
ATOM 2728 C C . TYR B 1 24 ? -14.967 30.266 11.92 1 97.63 24 TYR B C 1
ATOM 2730 O O . TYR B 1 24 ? -15.077 31.455 11.614 1 97.63 24 TYR B O 1
ATOM 2738 N N . GLY B 1 25 ? -13.863 29.619 11.865 1 98.31 25 GLY B N 1
ATOM 2739 C CA . GLY B 1 25 ? -12.632 30.292 11.484 1 98.31 25 GLY B CA 1
ATOM 2740 C C . GLY B 1 25 ? -12.178 29.955 10.077 1 98.31 25 GLY B C 1
ATOM 2741 O O . GLY B 1 25 ? -12.841 29.193 9.371 1 98.31 25 GLY B O 1
ATOM 2742 N N . LEU B 1 26 ? -11.029 30.545 9.721 1 98.74 26 LEU B N 1
ATOM 2743 C CA . LEU B 1 26 ? -10.44 30.387 8.396 1 98.74 26 LEU B CA 1
ATOM 2744 C C . LEU B 1 26 ? -8.934 30.17 8.493 1 98.74 26 LEU B C 1
ATOM 2746 O O . LEU B 1 26 ? -8.288 30.67 9.418 1 98.74 26 LEU B O 1
ATOM 2750 N N . GLU B 1 27 ? -8.43 29.444 7.551 1 98.72 27 GLU B N 1
ATOM 2751 C CA . GLU B 1 27 ? -6.983 29.358 7.376 1 98.72 27 GLU B CA 1
ATOM 2752 C C . GLU B 1 27 ? -6.581 29.69 5.942 1 98.72 27 GLU B C 1
ATOM 2754 O O . GLU B 1 27 ? -7.015 29.024 4.999 1 98.72 27 GLU B O 1
ATOM 2759 N N . ALA B 1 28 ? -5.733 30.667 5.764 1 98.34 28 ALA B N 1
ATOM 2760 C CA . ALA B 1 28 ? -5.224 31.032 4.444 1 98.34 28 ALA B CA 1
ATOM 2761 C C . ALA B 1 28 ? -3.969 30.236 4.101 1 98.34 28 ALA B C 1
ATOM 2763 O O . ALA B 1 28 ? -2.993 30.247 4.855 1 98.34 28 ALA B O 1
ATOM 2764 N N . ASN B 1 29 ? -3.996 29.562 3.008 1 96 29 ASN B N 1
ATOM 2765 C CA . ASN B 1 29 ? -2.826 28.773 2.637 1 96 29 ASN B CA 1
ATOM 2766 C C . ASN B 1 29 ? -2.204 29.27 1.335 1 96 29 ASN B C 1
ATOM 2768 O O . ASN B 1 29 ? -2.908 29.772 0.458 1 96 29 ASN B O 1
ATOM 2772 N N . ILE B 1 30 ? -0.896 29.259 1.336 1 90.6 30 ILE B N 1
ATOM 2773 C CA . ILE B 1 30 ? -0.09 29.303 0.121 1 90.6 30 ILE B CA 1
ATOM 2774 C C . ILE B 1 30 ? 0.57 27.945 -0.11 1 90.6 30 ILE B C 1
ATOM 2776 O O . ILE B 1 30 ? 1.237 27.412 0.78 1 90.6 30 ILE B O 1
ATOM 2780 N N . PHE B 1 31 ? 0.408 27.253 -1.108 1 83.3 31 PHE B N 1
ATOM 2781 C CA . PHE B 1 31 ? 0.803 25.858 -1.255 1 83.3 31 PHE B CA 1
ATOM 2782 C C . PHE B 1 31 ? 2.213 25.751 -1.824 1 83.3 31 PHE B C 1
ATOM 2784 O O . PHE B 1 31 ? 2.958 24.83 -1.483 1 83.3 31 PHE B O 1
ATOM 2791 N N . ASP B 1 32 ? 2.529 26.692 -2.613 1 90.89 32 ASP B N 1
ATOM 2792 C CA . ASP B 1 32 ? 3.783 26.581 -3.352 1 90.89 32 ASP B CA 1
ATOM 2793 C C . ASP B 1 32 ? 4.629 27.842 -3.19 1 90.89 32 ASP B C 1
ATOM 2795 O O . ASP B 1 32 ? 4.165 28.948 -3.475 1 90.89 32 ASP B O 1
ATOM 2799 N N . GLY B 1 33 ? 5.867 27.639 -2.819 1 90.49 33 GLY B N 1
ATOM 2800 C CA . GLY B 1 33 ? 6.775 28.759 -2.633 1 90.49 33 GLY B CA 1
ATOM 2801 C C . GLY B 1 33 ? 7.028 29.539 -3.909 1 90.49 33 GLY B C 1
ATOM 2802 O O . GLY B 1 33 ? 7.418 30.708 -3.862 1 90.49 33 GLY B O 1
ATOM 2803 N N . HIS B 1 34 ? 6.775 28.961 -5.025 1 89.96 34 HIS B N 1
ATOM 2804 C CA . HIS B 1 34 ? 6.942 29.657 -6.296 1 89.96 34 HIS B CA 1
ATOM 2805 C C . HIS B 1 34 ? 5.927 30.785 -6.444 1 89.96 34 HIS B C 1
ATOM 2807 O O . HIS B 1 34 ? 6.124 31.702 -7.245 1 89.96 34 HIS B O 1
ATOM 2813 N N . SER B 1 35 ? 4.906 30.714 -5.685 1 87.5 35 SER B N 1
ATOM 2814 C CA . SER B 1 35 ? 3.883 31.753 -5.736 1 87.5 35 SER B CA 1
ATOM 2815 C C . SER B 1 35 ? 4.442 33.102 -5.296 1 87.5 35 SER B C 1
ATOM 2817 O O . SER B 1 35 ? 3.936 34.151 -5.699 1 87.5 35 SER B O 1
ATOM 2819 N N . PHE B 1 36 ? 5.515 33.073 -4.52 1 88.34 36 PHE B N 1
ATOM 2820 C CA . PHE B 1 36 ? 6.107 34.306 -4.014 1 88.34 36 PHE B CA 1
ATOM 2821 C C . PHE B 1 36 ? 6.771 35.09 -5.14 1 88.34 36 PHE B C 1
ATOM 2823 O O . PHE B 1 36 ? 7.038 36.285 -4.997 1 88.34 36 PHE B O 1
ATOM 2830 N N . GLU B 1 37 ? 7.032 34.403 -6.192 1 86.61 37 GLU B N 1
ATOM 2831 C CA . GLU B 1 37 ? 7.727 35.03 -7.312 1 86.61 37 GLU B CA 1
ATOM 2832 C C . GLU B 1 37 ? 6.74 35.646 -8.299 1 86.61 37 GLU B C 1
ATOM 2834 O O . GLU B 1 37 ? 7.14 36.362 -9.22 1 86.61 37 GLU B O 1
ATOM 2839 N N . GLU B 1 38 ? 5.526 35.338 -8.033 1 86.8 38 GLU B N 1
ATOM 2840 C CA . GLU B 1 38 ? 4.518 35.903 -8.925 1 86.8 38 GLU B CA 1
ATOM 2841 C C . GLU B 1 38 ? 4.385 37.41 -8.723 1 86.8 38 GLU B C 1
ATOM 2843 O O . GLU B 1 38 ? 4.427 37.896 -7.591 1 86.8 38 GLU B O 1
ATOM 2848 N N . ALA B 1 39 ? 4.235 38.158 -9.752 1 83.95 39 ALA B N 1
ATOM 2849 C CA . ALA B 1 39 ? 4.27 39.618 -9.739 1 83.95 39 ALA B CA 1
ATOM 2850 C C . ALA B 1 39 ? 3.149 40.186 -8.873 1 83.95 39 ALA B C 1
ATOM 2852 O O . ALA B 1 39 ? 3.345 41.177 -8.166 1 83.95 39 ALA B O 1
ATOM 2853 N N . ASP B 1 40 ? 2.022 39.544 -8.853 1 90.22 40 ASP B N 1
ATOM 2854 C CA . ASP B 1 40 ? 0.884 40.127 -8.149 1 90.22 40 ASP B CA 1
ATOM 2855 C C . ASP B 1 40 ? 0.647 39.426 -6.813 1 90.22 40 ASP B C 1
ATOM 2857 O O . ASP B 1 40 ? -0.375 39.65 -6.162 1 90.22 40 ASP B O 1
ATOM 2861 N N . TYR B 1 41 ? 1.579 38.682 -6.381 1 90.78 41 TYR B N 1
ATOM 2862 C CA . TYR B 1 41 ? 1.424 37.893 -5.164 1 90.78 41 TYR B CA 1
ATOM 2863 C C . TYR B 1 41 ? 1.112 38.788 -3.97 1 90.78 41 TYR B C 1
ATOM 2865 O O . TYR B 1 41 ? 0.101 38.597 -3.29 1 90.78 41 TYR B O 1
ATOM 2873 N N . SER B 1 42 ? 2.002 39.726 -3.711 1 91.23 42 SER B N 1
ATOM 2874 C CA . SER B 1 42 ? 1.892 40.576 -2.53 1 91.23 42 SER B CA 1
ATOM 2875 C C . SER B 1 42 ? 0.559 41.316 -2.503 1 91.23 42 SER B C 1
ATOM 2877 O O . SER B 1 42 ? -0.134 41.321 -1.484 1 91.23 42 SER B O 1
ATOM 2879 N N . LYS B 1 43 ? 0.223 41.856 -3.595 1 94.5 43 LYS B N 1
ATOM 2880 C CA . LYS B 1 43 ? -1.023 42.612 -3.687 1 94.5 43 LYS B CA 1
ATOM 2881 C C . LYS B 1 43 ? -2.232 41.709 -3.459 1 94.5 43 LYS B C 1
ATOM 2883 O O . LYS B 1 43 ? -3.117 42.037 -2.666 1 94.5 43 LYS B O 1
ATOM 2888 N N . THR B 1 44 ? -2.27 40.636 -4.172 1 95.63 44 THR B N 1
ATOM 2889 C CA . THR B 1 44 ? -3.404 39.721 -4.11 1 95.63 44 THR B CA 1
ATOM 2890 C C . THR B 1 44 ? -3.54 39.124 -2.712 1 95.63 44 THR B C 1
ATOM 2892 O O . THR B 1 44 ? -4.642 39.064 -2.162 1 95.63 44 THR B O 1
ATOM 2895 N N . PHE B 1 45 ? -2.463 38.721 -2.123 1 96.45 45 PHE B N 1
ATOM 2896 C CA . PHE B 1 45 ? -2.495 38.115 -0.797 1 96.45 45 PHE B CA 1
ATOM 2897 C C . PHE B 1 45 ? -2.937 39.129 0.251 1 96.45 45 PHE B C 1
ATOM 2899 O O . PHE B 1 45 ? -3.757 38.817 1.117 1 96.45 45 PHE B O 1
ATOM 2906 N N . ASN B 1 46 ? -2.42 40.315 0.184 1 96.52 46 ASN B N 1
ATOM 2907 C CA . ASN B 1 46 ? -2.825 41.37 1.106 1 96.52 46 ASN B CA 1
ATOM 2908 C C . ASN B 1 46 ? -4.319 41.663 1.002 1 96.52 46 ASN B C 1
ATOM 2910 O O . ASN B 1 46 ? -5 41.806 2.019 1 96.52 46 ASN B O 1
ATOM 2914 N N . GLN B 1 47 ? -4.765 41.707 -0.198 1 97.15 47 GLN B N 1
ATOM 2915 C CA . GLN B 1 47 ? -6.184 41.972 -0.411 1 97.15 47 GLN B CA 1
ATOM 2916 C C . GLN B 1 47 ? -7.046 40.854 0.171 1 97.15 47 GLN B C 1
ATOM 2918 O O . GLN B 1 47 ? -8.089 41.117 0.773 1 97.15 47 GLN B O 1
ATOM 2923 N N . THR B 1 48 ? -6.628 39.695 -0.079 1 97.65 48 THR B N 1
ATOM 2924 C CA . THR B 1 48 ? -7.358 38.539 0.429 1 97.65 48 THR B CA 1
ATOM 2925 C C . THR B 1 48 ? -7.387 38.545 1.955 1 97.65 48 THR B C 1
ATOM 2927 O O . THR B 1 48 ? -8.43 38.294 2.562 1 97.65 48 THR B O 1
ATOM 2930 N N . LEU B 1 49 ? -6.253 38.852 2.587 1 97.87 49 LEU B N 1
ATOM 2931 C CA . LEU B 1 49 ? -6.183 38.886 4.043 1 97.87 49 LEU B CA 1
ATOM 2932 C C . LEU B 1 49 ? -7.019 40.033 4.601 1 97.87 49 LEU B C 1
ATOM 2934 O O . LEU B 1 49 ? -7.645 39.896 5.655 1 97.87 49 LEU B O 1
ATOM 2938 N N . GLU B 1 50 ? -7.002 41.107 3.892 1 97.85 50 GLU B N 1
ATOM 2939 C CA . GLU B 1 50 ? -7.848 42.225 4.3 1 97.85 50 GLU B CA 1
ATOM 2940 C C . GLU B 1 50 ? -9.324 41.84 4.268 1 97.85 50 GLU B C 1
ATOM 2942 O O . GLU B 1 50 ? -10.076 42.164 5.19 1 97.85 50 GLU B O 1
ATOM 2947 N N . TYR B 1 51 ? -9.666 41.209 3.216 1 98.19 51 TYR B N 1
ATOM 2948 C CA . TYR B 1 51 ? -11.043 40.749 3.076 1 98.19 51 TYR B CA 1
ATOM 2949 C C . TYR B 1 51 ? -11.411 39.783 4.196 1 98.19 51 TYR B C 1
ATOM 2951 O O . TYR B 1 51 ? -12.472 39.912 4.811 1 98.19 51 TYR B O 1
ATOM 2959 N N . ALA B 1 52 ? -10.573 38.836 4.485 1 98.22 52 ALA B N 1
ATOM 2960 C CA . ALA B 1 52 ? -10.806 37.872 5.558 1 98.22 52 ALA B CA 1
ATOM 2961 C C . ALA B 1 52 ? -10.965 38.576 6.903 1 98.22 52 ALA B C 1
ATOM 2963 O O . ALA B 1 52 ? -11.863 38.246 7.681 1 98.22 52 ALA B O 1
ATOM 2964 N N . LYS B 1 53 ? -10.089 39.481 7.131 1 97.31 53 LYS B N 1
ATOM 2965 C CA . LYS B 1 53 ? -10.144 40.242 8.375 1 97.31 53 LYS B CA 1
ATOM 2966 C C . LYS B 1 53 ? -11.478 40.971 8.515 1 97.31 53 LYS B C 1
ATOM 2968 O O . LYS B 1 53 ? -12.068 40.994 9.597 1 97.31 53 LYS B O 1
ATOM 2973 N N . GLN B 1 54 ? -11.947 41.524 7.466 1 97.72 54 GLN B N 1
ATOM 2974 C CA . GLN B 1 54 ? -13.204 42.266 7.47 1 97.72 54 GLN B CA 1
ATOM 2975 C C . GLN B 1 54 ? -14.378 41.356 7.819 1 97.72 54 GLN B C 1
ATOM 2977 O O . GLN B 1 54 ? -15.339 41.791 8.456 1 97.72 54 GLN B O 1
ATOM 2982 N N . LEU B 1 55 ? -14.309 40.149 7.418 1 97.84 55 LEU B N 1
ATOM 2983 C CA . LEU B 1 55 ? -15.37 39.191 7.71 1 97.84 55 LEU B CA 1
ATOM 2984 C C . LEU B 1 55 ? -15.366 38.808 9.186 1 97.84 55 LEU B C 1
ATOM 2986 O O . LEU B 1 55 ? -16.342 38.247 9.689 1 97.84 55 LEU B O 1
ATOM 2990 N N . ASP B 1 56 ? -14.213 39.099 9.86 1 97.37 56 ASP B N 1
ATOM 2991 C CA . ASP B 1 56 ? -14.046 38.925 11.299 1 97.37 56 ASP B CA 1
ATOM 2992 C C . ASP B 1 56 ? -14.314 37.479 11.712 1 97.37 56 ASP B C 1
ATOM 2994 O O . ASP B 1 56 ? -15.157 37.22 12.574 1 97.37 56 ASP B O 1
ATOM 2998 N N . PRO B 1 57 ? -13.619 36.552 11.109 1 97.97 57 PRO B N 1
ATOM 2999 C CA . PRO B 1 57 ? -13.767 35.163 11.547 1 97.97 57 PRO B CA 1
ATOM 3000 C C . PRO B 1 57 ? -13.391 34.964 13.014 1 97.97 57 PRO B C 1
ATOM 3002 O O . PRO B 1 57 ? -12.626 35.755 13.572 1 97.97 57 PRO B O 1
ATOM 3005 N N . SER B 1 58 ? -13.923 33.858 13.582 1 97.55 58 SER B N 1
ATOM 3006 C CA . SER B 1 58 ? -13.641 33.579 14.987 1 97.55 58 SER B CA 1
ATOM 3007 C C . SER B 1 58 ? -12.158 33.297 15.207 1 97.55 58 SER B C 1
ATOM 3009 O O . SER B 1 58 ? -11.64 33.5 16.307 1 97.55 58 SER B O 1
ATOM 3011 N N . LEU B 1 59 ? -11.536 32.845 14.196 1 98.26 59 LEU B N 1
ATOM 3012 C CA . LEU B 1 59 ? -10.106 32.557 14.217 1 98.26 59 LEU B CA 1
ATOM 3013 C C . LEU B 1 59 ? -9.518 32.625 12.811 1 98.26 59 LEU B C 1
ATOM 3015 O O . LEU B 1 59 ? -10.087 32.07 11.868 1 98.26 59 LEU B O 1
ATOM 3019 N N . LEU B 1 60 ? -8.448 33.315 12.677 1 98.61 60 LEU B N 1
ATOM 3020 C CA . LEU B 1 60 ? -7.704 33.373 11.423 1 98.61 60 LEU B CA 1
ATOM 3021 C C . LEU B 1 60 ? -6.286 32.843 11.606 1 98.61 60 LEU B C 1
ATOM 3023 O O . LEU B 1 60 ? -5.589 33.235 12.546 1 98.61 60 LEU B O 1
ATOM 3027 N N . THR B 1 61 ? -5.929 31.888 10.803 1 98.71 61 THR B N 1
ATOM 3028 C CA . THR B 1 61 ? -4.564 31.374 10.787 1 98.71 61 THR B CA 1
ATOM 3029 C C . THR B 1 61 ? -4.02 31.329 9.362 1 98.71 61 THR B C 1
ATOM 3031 O O . THR B 1 61 ? -4.772 31.501 8.399 1 98.71 61 THR B O 1
ATOM 3034 N N . LEU B 1 62 ? -2.747 31.196 9.237 1 98.54 62 LEU B N 1
ATOM 3035 C CA . LEU B 1 62 ? -2.081 31.101 7.943 1 98.54 62 LEU B CA 1
ATOM 3036 C C . LEU B 1 62 ? -1.293 29.8 7.832 1 98.54 62 LEU B C 1
ATOM 3038 O O . LEU B 1 62 ? -0.906 29.215 8.846 1 98.54 62 LEU B O 1
ATOM 3042 N N . HIS B 1 63 ? -1.114 29.335 6.638 1 98.47 63 HIS B N 1
ATOM 3043 C CA . HIS B 1 63 ? -0.297 28.164 6.338 1 98.47 63 HIS B CA 1
ATOM 3044 C C . HIS B 1 63 ? 0.771 28.489 5.298 1 98.47 63 HIS B C 1
ATOM 3046 O O . HIS B 1 63 ? 0.45 28.771 4.142 1 98.47 63 HIS B O 1
ATOM 3052 N N . PHE B 1 64 ? 2.033 28.44 5.75 1 98.01 64 PHE B N 1
ATOM 3053 C CA . PHE B 1 64 ? 3.157 28.699 4.857 1 98.01 64 PHE B CA 1
ATOM 3054 C C . PHE B 1 64 ? 3.275 27.604 3.804 1 98.01 64 PHE B C 1
ATOM 3056 O O . PHE B 1 64 ? 2.816 26.48 4.015 1 98.01 64 PHE B O 1
ATOM 3063 N N . PRO B 1 65 ? 3.892 27.84 2.684 1 95.89 65 PRO B N 1
ATOM 3064 C CA . PRO B 1 65 ? 3.917 26.87 1.586 1 95.89 65 PRO B CA 1
ATOM 3065 C C . PRO B 1 65 ? 4.533 25.534 1.993 1 95.89 65 PRO B C 1
ATOM 3067 O O . PRO B 1 65 ? 5.491 25.502 2.769 1 95.89 65 PRO B O 1
ATOM 3070 N N . THR B 1 66 ? 3.957 24.523 1.375 1 91.4 66 THR B N 1
ATOM 3071 C CA . THR B 1 66 ? 4.445 23.166 1.593 1 91.4 66 THR B CA 1
ATOM 3072 C C . THR B 1 66 ? 5.549 22.821 0.597 1 91.4 66 THR B C 1
ATOM 3074 O O . THR B 1 66 ? 6.535 22.174 0.955 1 91.4 66 THR B O 1
ATOM 3077 N N . ASP B 1 67 ? 5.373 23.285 -0.576 1 90.98 67 ASP B N 1
ATOM 3078 C CA . ASP B 1 67 ? 6.294 22.932 -1.652 1 90.98 67 ASP B CA 1
ATOM 3079 C C . ASP B 1 67 ? 7.28 24.065 -1.926 1 90.98 67 ASP B C 1
ATOM 3081 O O . ASP B 1 67 ? 6.916 25.241 -1.857 1 90.98 67 ASP B O 1
ATOM 3085 N N . HIS B 1 68 ? 8.519 23.722 -2.194 1 92.69 68 HIS B N 1
ATOM 3086 C CA . HIS B 1 68 ? 9.55 24.674 -2.592 1 92.69 68 HIS B CA 1
ATOM 3087 C C . HIS B 1 68 ? 9.676 25.805 -1.577 1 92.69 68 HIS B C 1
ATOM 3089 O O . HIS B 1 68 ? 9.657 26.982 -1.947 1 92.69 68 HIS B O 1
ATOM 3095 N N . ALA B 1 69 ? 9.722 25.448 -0.344 1 94.87 69 ALA B N 1
ATOM 3096 C CA . ALA B 1 69 ? 9.705 26.449 0.719 1 94.87 69 ALA B CA 1
ATOM 3097 C C . ALA B 1 69 ? 10.718 26.111 1.809 1 94.87 69 ALA B C 1
ATOM 3099 O O . ALA B 1 69 ? 10.391 26.137 2.998 1 94.87 69 ALA B O 1
ATOM 3100 N N . ASP B 1 70 ? 11.901 25.829 1.389 1 93.92 70 ASP B N 1
ATOM 3101 C CA . ASP B 1 70 ? 12.981 25.511 2.318 1 93.92 70 ASP B CA 1
ATOM 3102 C C . ASP B 1 70 ? 13.529 26.775 2.976 1 93.92 70 ASP B C 1
ATOM 3104 O O . ASP B 1 70 ? 14.55 27.314 2.543 1 93.92 70 ASP B O 1
ATOM 3108 N N . TYR B 1 71 ? 12.946 27.148 4.069 1 94.81 71 TYR B N 1
ATOM 3109 C CA . TYR B 1 71 ? 13.291 28.393 4.745 1 94.81 71 TYR B CA 1
ATOM 3110 C C . TYR B 1 71 ? 14.549 28.226 5.588 1 94.81 71 TYR B C 1
ATOM 3112 O O . TYR B 1 71 ? 15.088 29.204 6.112 1 94.81 71 TYR B O 1
ATOM 3120 N N . VAL B 1 72 ? 15.024 27.008 5.739 1 93.1 72 VAL B N 1
ATOM 3121 C CA . VAL B 1 72 ? 16.217 26.75 6.54 1 93.1 72 VAL B CA 1
ATOM 3122 C C . VAL B 1 72 ? 17.466 26.96 5.688 1 93.1 72 VAL B C 1
ATOM 3124 O O . VAL B 1 72 ? 18.445 27.554 6.147 1 93.1 72 VAL B O 1
ATOM 3127 N N . HIS B 1 73 ? 17.414 26.519 4.393 1 91.36 73 HIS B N 1
ATOM 3128 C CA . HIS B 1 73 ? 18.631 26.523 3.59 1 91.36 73 HIS B CA 1
ATOM 3129 C C . HIS B 1 73 ? 18.57 27.588 2.5 1 91.36 73 HIS B C 1
ATOM 3131 O O . HIS B 1 73 ? 19.581 27.888 1.861 1 91.36 73 HIS B O 1
ATOM 3137 N N . GLU B 1 74 ? 17.372 28.178 2.302 1 94.05 74 GLU B N 1
ATOM 3138 C CA . GLU B 1 74 ? 17.217 29.206 1.277 1 94.05 74 GLU B CA 1
ATOM 3139 C C . GLU B 1 74 ? 16.88 30.559 1.899 1 94.05 74 GLU B C 1
ATOM 3141 O O . GLU B 1 74 ? 15.743 30.79 2.316 1 94.05 74 GLU B O 1
ATOM 3146 N N . GLU B 1 75 ? 17.752 31.48 1.729 1 95.12 75 GLU B N 1
ATOM 3147 C CA . GLU B 1 75 ? 17.636 32.78 2.383 1 95.12 75 GLU B CA 1
ATOM 3148 C C . GLU B 1 75 ? 16.403 33.536 1.895 1 95.12 75 GLU B C 1
ATOM 3150 O O . GLU B 1 75 ? 15.736 34.215 2.678 1 95.12 75 GLU B O 1
ATOM 3155 N N . GLN B 1 76 ? 16.174 33.432 0.664 1 94.37 76 GLN B N 1
ATOM 3156 C CA . GLN B 1 76 ? 15.024 34.141 0.113 1 94.37 76 GLN B CA 1
ATOM 3157 C C . GLN B 1 76 ? 13.718 33.605 0.691 1 94.37 76 GLN B C 1
ATOM 3159 O O . GLN B 1 76 ? 12.786 34.37 0.948 1 94.37 76 GLN B O 1
ATOM 3164 N N . ILE B 1 77 ? 13.625 32.338 0.862 1 95.61 77 ILE B N 1
ATOM 3165 C CA . ILE B 1 77 ? 12.432 31.72 1.428 1 95.61 77 ILE B CA 1
ATOM 3166 C C . ILE B 1 77 ? 12.327 32.062 2.913 1 95.61 77 ILE B C 1
ATOM 3168 O O . ILE B 1 77 ? 11.23 32.287 3.429 1 95.61 77 ILE B O 1
ATOM 3172 N N . LYS B 1 78 ? 13.455 32.136 3.569 1 95.86 78 LYS B N 1
ATOM 3173 C CA . LYS B 1 78 ? 13.481 32.568 4.963 1 95.86 78 LYS B CA 1
ATOM 3174 C C . LYS B 1 78 ? 12.874 33.959 5.119 1 95.86 78 LYS B C 1
ATOM 3176 O O . LYS B 1 78 ? 12.063 34.192 6.018 1 95.86 78 LYS B O 1
ATOM 3181 N N . LYS B 1 79 ? 13.244 34.833 4.276 1 95.45 79 LYS B N 1
ATOM 3182 C CA . LYS B 1 79 ? 12.712 36.193 4.297 1 95.45 79 LYS B CA 1
ATOM 3183 C C . LYS B 1 79 ? 11.201 36.194 4.086 1 95.45 79 LYS B C 1
ATOM 3185 O O . LYS B 1 79 ? 10.485 36.998 4.689 1 95.45 79 LYS B O 1
ATOM 3190 N N . GLN B 1 80 ? 10.813 35.311 3.212 1 95.31 80 GLN B N 1
ATOM 3191 C CA . GLN B 1 80 ? 9.379 35.217 2.957 1 95.31 80 GLN B CA 1
ATOM 3192 C C . GLN B 1 80 ? 8.631 34.73 4.194 1 95.31 80 GLN B C 1
ATOM 3194 O O . GLN B 1 80 ? 7.51 35.168 4.461 1 95.31 80 GLN B O 1
ATOM 3199 N N . LEU B 1 81 ? 9.186 33.839 4.914 1 96.86 81 LEU B N 1
ATOM 3200 C CA . LEU B 1 81 ? 8.563 33.37 6.146 1 96.86 81 LEU B CA 1
ATOM 3201 C C . LEU B 1 81 ? 8.444 34.503 7.16 1 96.86 81 LEU B C 1
ATOM 3203 O O . LEU B 1 81 ? 7.407 34.655 7.809 1 96.86 81 LEU B O 1
ATOM 3207 N N . TYR B 1 82 ? 9.499 35.319 7.267 1 95.91 82 TYR B N 1
ATOM 3208 C CA . TYR B 1 82 ? 9.452 36.47 8.162 1 95.91 82 TYR B CA 1
ATOM 3209 C C . TYR B 1 82 ? 8.374 37.456 7.726 1 95.91 82 TYR B C 1
ATOM 3211 O O . TYR B 1 82 ? 7.641 37.992 8.56 1 95.91 82 TYR B O 1
ATOM 3219 N N . HIS B 1 83 ? 8.322 37.622 6.471 1 94.56 83 HIS B N 1
ATOM 3220 C CA . HIS B 1 83 ? 7.285 38.504 5.946 1 94.56 83 HIS B CA 1
ATOM 3221 C C . HIS B 1 83 ? 5.894 37.953 6.237 1 94.56 83 HIS B C 1
ATOM 3223 O O . HIS B 1 83 ? 4.976 38.711 6.557 1 94.56 83 HIS B O 1
ATOM 3229 N N . PHE B 1 84 ? 5.754 36.684 6.107 1 95.21 84 PHE B N 1
ATOM 3230 C CA . PHE B 1 84 ? 4.498 36.019 6.433 1 95.21 84 PHE B CA 1
ATOM 3231 C C . PHE B 1 84 ? 4.1 36.292 7.879 1 95.21 84 PHE B C 1
ATOM 3233 O O . PHE B 1 84 ? 2.924 36.509 8.174 1 95.21 84 PHE B O 1
ATOM 3240 N N . ALA B 1 85 ? 5.067 36.256 8.741 1 97.14 85 ALA B N 1
ATOM 3241 C CA . ALA B 1 85 ? 4.815 36.539 10.152 1 97.14 85 ALA B CA 1
ATOM 3242 C C . ALA B 1 85 ? 4.351 37.98 10.348 1 97.14 85 ALA B C 1
ATOM 3244 O O . ALA B 1 85 ? 3.437 38.242 11.134 1 97.14 85 ALA B O 1
ATOM 3245 N N . GLU B 1 86 ? 4.962 38.866 9.617 1 97.12 86 GLU B N 1
ATOM 3246 C CA . GLU B 1 86 ? 4.55 40.265 9.687 1 97.12 86 GLU B CA 1
ATOM 3247 C C . GLU B 1 86 ? 3.102 40.436 9.237 1 97.12 86 GLU B C 1
ATOM 3249 O O . GLU B 1 86 ? 2.344 41.196 9.843 1 97.12 86 GLU B O 1
ATOM 3254 N N . LEU B 1 87 ? 2.799 39.775 8.174 1 96.87 87 LEU B N 1
ATOM 3255 C CA . LEU B 1 87 ? 1.438 39.856 7.655 1 96.87 87 LEU B CA 1
ATOM 3256 C C . LEU B 1 87 ? 0.443 39.255 8.642 1 96.87 87 LEU B C 1
ATOM 3258 O O . LEU B 1 87 ? -0.678 39.752 8.779 1 96.87 87 LEU B O 1
ATOM 3262 N N . ALA B 1 88 ? 0.848 38.146 9.291 1 97.84 88 ALA B N 1
ATOM 3263 C CA . ALA B 1 88 ? -0.012 37.543 10.306 1 97.84 88 ALA B CA 1
ATOM 3264 C C . ALA B 1 88 ? -0.356 38.548 11.402 1 97.84 88 ALA B C 1
ATOM 3266 O O . ALA B 1 88 ? -1.52 38.688 11.782 1 97.84 88 ALA B O 1
ATOM 3267 N N . VAL B 1 89 ? 0.639 39.274 11.875 1 97.85 89 VAL B N 1
ATOM 3268 C CA . VAL B 1 89 ? 0.438 40.287 12.906 1 97.85 89 VAL B CA 1
ATOM 3269 C C . VAL B 1 89 ? -0.446 41.409 12.364 1 97.85 89 VAL B C 1
ATOM 3271 O O . VAL B 1 89 ? -1.427 41.797 13.002 1 97.85 89 VAL B O 1
ATOM 3274 N N . LYS B 1 90 ? -0.128 41.838 11.186 1 97.59 90 LYS B N 1
ATOM 3275 C CA . LYS B 1 90 ? -0.814 42.973 10.576 1 97.59 90 LYS B CA 1
ATOM 3276 C C . LYS B 1 90 ? -2.305 42.692 10.411 1 97.59 90 LYS B C 1
ATOM 3278 O O . LYS B 1 90 ? -3.138 43.567 10.657 1 97.59 90 LYS B O 1
ATOM 3283 N N . TYR B 1 91 ? -2.639 41.458 10.059 1 97.74 91 TYR B N 1
ATOM 3284 C CA . TYR B 1 91 ? -4.023 41.181 9.692 1 97.74 91 TYR B CA 1
ATOM 3285 C C . TYR B 1 91 ? -4.726 40.379 10.781 1 97.74 91 TYR B C 1
ATOM 3287 O O . TYR B 1 91 ? -5.842 39.895 10.582 1 97.74 91 TYR B O 1
ATOM 3295 N N . GLY B 1 92 ? -4.027 40.178 11.891 1 96.84 92 GLY B N 1
ATOM 3296 C CA . GLY B 1 92 ? -4.673 39.64 13.077 1 96.84 92 GLY B CA 1
ATOM 3297 C C . GLY B 1 92 ? -4.765 38.126 13.072 1 96.84 92 GLY B C 1
ATOM 3298 O O . GLY B 1 92 ? -5.655 37.551 13.701 1 96.84 92 GLY B O 1
ATOM 3299 N N . ALA B 1 93 ? -3.997 37.442 12.275 1 98.1 93 ALA B N 1
ATOM 3300 C CA . ALA B 1 93 ? -3.909 35.987 12.364 1 98.1 93 ALA B CA 1
ATOM 3301 C C . ALA B 1 93 ? -3.263 35.556 13.678 1 98.1 93 ALA B C 1
ATOM 3303 O O . ALA B 1 93 ? -2.344 36.214 14.17 1 98.1 93 ALA B O 1
ATOM 3304 N N . LYS B 1 94 ? -3.712 34.481 14.166 1 98.02 94 LYS B N 1
ATOM 3305 C CA . LYS B 1 94 ? -3.237 34.021 15.468 1 98.02 94 LYS B CA 1
ATOM 3306 C C . LYS B 1 94 ? -1.959 33.198 15.328 1 98.02 94 LYS B C 1
ATOM 3308 O O . LYS B 1 94 ? -1.164 33.113 16.266 1 98.02 94 LYS B O 1
ATOM 3313 N N . GLY B 1 95 ? -1.82 32.582 14.146 1 98.02 95 GLY B N 1
ATOM 3314 C CA . GLY B 1 95 ? -0.643 31.74 14.002 1 98.02 95 GLY B CA 1
ATOM 3315 C C . GLY B 1 95 ? -0.377 31.327 12.566 1 98.02 95 GLY B C 1
ATOM 3316 O O . GLY B 1 95 ? -1.176 31.616 11.674 1 98.02 95 GLY B O 1
ATOM 3317 N N . ILE B 1 96 ? 0.789 30.725 12.378 1 98.55 96 ILE B N 1
ATOM 3318 C CA . ILE B 1 96 ? 1.259 30.232 11.089 1 98.55 96 ILE B CA 1
ATOM 3319 C C . ILE B 1 96 ? 1.679 28.769 11.218 1 98.55 96 ILE B C 1
ATOM 3321 O O . ILE B 1 96 ? 2.464 28.418 12.102 1 98.55 96 ILE B O 1
ATOM 3325 N N . THR B 1 97 ? 1.097 27.922 10.376 1 98.71 97 THR B N 1
ATOM 3326 C CA . THR B 1 97 ? 1.557 26.542 10.269 1 98.71 97 THR B CA 1
ATOM 3327 C C . THR B 1 97 ? 2.696 26.428 9.26 1 98.71 97 THR B C 1
ATOM 3329 O O . THR B 1 97 ? 2.64 27.025 8.183 1 98.71 97 THR B O 1
ATOM 3332 N N . VAL B 1 98 ? 3.731 25.681 9.63 1 98.12 98 VAL B N 1
ATOM 3333 C CA . VAL B 1 98 ? 4.856 25.456 8.728 1 98.12 98 VAL B CA 1
ATOM 3334 C C . VAL B 1 98 ? 5.213 23.972 8.708 1 98.12 98 VAL B C 1
ATOM 3336 O O . VAL B 1 98 ? 5.014 23.265 9.698 1 98.12 98 VAL B O 1
ATOM 3339 N N . HIS B 1 99 ? 5.711 23.489 7.559 1 97.46 99 HIS B N 1
ATOM 3340 C CA . HIS B 1 99 ? 6.393 22.204 7.455 1 97.46 99 HIS B CA 1
ATOM 3341 C C . HIS B 1 99 ? 7.892 22.355 7.688 1 97.46 99 HIS B C 1
ATOM 3343 O O . HIS B 1 99 ? 8.419 23.47 7.668 1 97.46 99 HIS B O 1
ATOM 3349 N N . ALA B 1 100 ? 8.519 21.278 7.942 1 95.65 100 ALA B N 1
ATOM 3350 C CA . ALA B 1 100 ? 9.978 21.344 7.954 1 95.65 100 ALA B CA 1
ATOM 3351 C C . ALA B 1 100 ? 10.529 21.573 6.55 1 95.65 100 ALA B C 1
ATOM 3353 O O . ALA B 1 100 ? 11.643 22.076 6.388 1 95.65 100 ALA B O 1
ATOM 3354 N N . ASN B 1 101 ? 9.795 21.147 5.569 1 94.24 101 ASN B N 1
ATOM 3355 C CA . ASN B 1 101 ? 10.082 21.359 4.155 1 94.24 101 ASN B CA 1
ATOM 3356 C C . ASN B 1 101 ? 11.444 20.792 3.768 1 94.24 101 ASN B C 1
ATOM 3358 O O . ASN B 1 101 ? 12.225 21.453 3.081 1 94.24 101 ASN B O 1
ATOM 3362 N N . GLN B 1 102 ? 11.799 19.614 4.285 1 92.66 102 GLN B N 1
ATOM 3363 C CA . GLN B 1 102 ? 13.004 18.874 3.925 1 92.66 102 GLN B CA 1
ATOM 3364 C C . GLN B 1 102 ? 12.667 17.66 3.064 1 92.66 102 GLN B C 1
ATOM 3366 O O . GLN B 1 102 ? 12.935 16.522 3.455 1 92.66 102 GLN B O 1
ATOM 3371 N N . PHE B 1 103 ? 12.224 17.9 1.882 1 93.72 103 PHE B N 1
ATOM 3372 C CA . PHE B 1 103 ? 11.777 16.837 0.989 1 93.72 103 PHE B CA 1
ATOM 3373 C C . PHE B 1 103 ? 12.967 16.087 0.403 1 93.72 103 PHE B C 1
ATOM 3375 O O . PHE B 1 103 ? 13.974 16.697 0.038 1 93.72 103 PHE B O 1
ATOM 3382 N N . MET B 1 104 ? 12.807 14.827 0.353 1 95.37 104 MET B N 1
ATOM 3383 C CA . MET B 1 104 ? 13.851 14.008 -0.255 1 95.37 104 MET B CA 1
ATOM 3384 C C . MET B 1 104 ? 13.254 12.782 -0.936 1 95.37 104 MET B C 1
ATOM 3386 O O . MET B 1 104 ? 12.142 12.364 -0.608 1 95.37 104 MET B O 1
ATOM 3390 N N . THR B 1 105 ? 13.965 12.235 -1.859 1 97.44 105 THR B N 1
ATOM 3391 C CA . THR B 1 105 ? 13.548 11.021 -2.552 1 97.44 105 THR B CA 1
ATOM 3392 C C . THR B 1 105 ? 13.67 9.807 -1.636 1 97.44 105 THR B C 1
ATOM 3394 O O . THR B 1 105 ? 14.277 9.888 -0.566 1 97.44 105 THR B O 1
ATOM 3397 N N . VAL B 1 106 ? 13.079 8.735 -2.089 1 97.8 106 VAL B N 1
ATOM 3398 C CA . VAL B 1 106 ? 13.167 7.476 -1.356 1 97.8 106 VAL B CA 1
ATOM 3399 C C . VAL B 1 106 ? 14.63 7.068 -1.202 1 97.8 106 VAL B C 1
ATOM 3401 O O . VAL B 1 106 ? 15.056 6.655 -0.121 1 97.8 106 VAL B O 1
ATOM 3404 N N . GLU B 1 107 ? 15.457 7.217 -2.208 1 96.92 107 GLU B N 1
ATOM 3405 C CA . GLU B 1 107 ? 16.87 6.853 -2.185 1 96.92 107 GLU B CA 1
ATOM 3406 C C . GLU B 1 107 ? 17.655 7.748 -1.231 1 96.92 107 GLU B C 1
ATOM 3408 O O . GLU B 1 107 ? 18.479 7.263 -0.452 1 96.92 107 GLU B O 1
ATOM 3413 N N . GLU B 1 108 ? 17.378 9.014 -1.245 1 97.65 108 GLU B N 1
ATOM 3414 C CA . GLU B 1 108 ? 18.065 9.966 -0.377 1 97.65 108 GLU B CA 1
ATOM 3415 C C . GLU B 1 108 ? 17.744 9.704 1.092 1 97.65 108 GLU B C 1
ATOM 3417 O O . GLU B 1 108 ? 18.615 9.833 1.956 1 97.65 108 GLU B O 1
ATOM 3422 N N . PHE B 1 109 ? 16.608 9.294 1.301 1 97.98 109 PHE B N 1
ATOM 3423 C CA . PHE B 1 109 ? 16.154 9.056 2.666 1 97.98 109 PHE B CA 1
ATOM 3424 C C . PHE B 1 109 ? 16.958 7.937 3.317 1 97.98 109 PHE B C 1
ATOM 3426 O O . PHE B 1 109 ? 17.228 7.978 4.519 1 97.98 109 PHE B O 1
ATOM 3433 N N . GLN B 1 110 ? 17.352 7.001 2.524 1 97.23 110 GLN B N 1
ATOM 3434 C CA . GLN B 1 110 ? 18.008 5.814 3.063 1 97.23 110 GLN B CA 1
ATOM 3435 C C . GLN B 1 110 ? 19.326 6.176 3.743 1 97.23 110 GLN B C 1
ATOM 3437 O O . GLN B 1 110 ? 19.792 5.455 4.628 1 97.23 110 GLN B O 1
ATOM 3442 N N . VAL B 1 111 ? 19.941 7.317 3.421 1 96.92 111 VAL B N 1
ATOM 3443 C CA . VAL B 1 111 ? 21.248 7.675 3.962 1 96.92 111 VAL B CA 1
ATOM 3444 C C . VAL B 1 111 ? 21.167 9.036 4.65 1 96.92 111 VAL B C 1
ATOM 3446 O O . VAL B 1 111 ? 22.194 9.628 4.99 1 96.92 111 VAL B O 1
ATOM 3449 N N . TYR B 1 112 ? 19.981 9.53 4.841 1 96.52 112 TYR B N 1
ATOM 3450 C CA . TYR B 1 112 ? 19.754 10.875 5.358 1 96.52 112 TYR B CA 1
ATOM 3451 C C . TYR B 1 112 ? 20.118 10.959 6.836 1 96.52 112 TYR B C 1
ATOM 3453 O O . TYR B 1 112 ? 19.765 10.075 7.62 1 96.52 112 TYR B O 1
ATOM 3461 N N . ASP B 1 113 ? 20.851 11.993 7.22 1 97.09 113 ASP B N 1
ATOM 3462 C CA . ASP B 1 113 ? 21.157 12.254 8.624 1 97.09 113 ASP B CA 1
ATOM 3463 C C . ASP B 1 113 ? 19.973 12.91 9.33 1 97.09 113 ASP B C 1
ATOM 3465 O O . ASP B 1 113 ? 19.939 14.131 9.493 1 97.09 113 ASP B O 1
ATOM 3469 N N . LEU B 1 114 ? 19.044 12.131 9.794 1 96.32 114 LEU B N 1
ATOM 3470 C CA . LEU B 1 114 ? 17.785 12.6 10.362 1 96.32 114 LEU B CA 1
ATOM 3471 C C . LEU B 1 114 ? 18.027 13.397 11.639 1 96.32 114 LEU B C 1
ATOM 3473 O O . LEU B 1 114 ? 17.52 14.511 11.786 1 96.32 114 LEU B O 1
ATOM 3477 N N . GLU B 1 115 ? 18.776 12.889 12.523 1 96.16 115 GLU B N 1
ATOM 3478 C CA . GLU B 1 115 ? 19.029 13.539 13.805 1 96.16 115 GLU B CA 1
ATOM 3479 C C . GLU B 1 115 ? 19.733 14.88 13.616 1 96.16 115 GLU B C 1
ATOM 3481 O O . GLU B 1 115 ? 19.335 15.885 14.208 1 96.16 115 GLU B O 1
ATOM 3486 N N . GLY B 1 116 ? 20.775 14.858 12.805 1 96.6 116 GLY B N 1
ATOM 3487 C CA . GLY B 1 116 ? 21.515 16.085 12.557 1 96.6 116 GLY B CA 1
ATOM 3488 C C . GLY B 1 116 ? 20.674 17.168 11.909 1 96.6 116 GLY B C 1
ATOM 3489 O O . GLY B 1 116 ? 20.742 18.334 12.305 1 96.6 116 GLY B O 1
ATOM 3490 N N . ASN B 1 117 ? 19.884 16.789 10.995 1 96.39 117 ASN B N 1
ATOM 3491 C CA . ASN B 1 117 ? 19.074 17.779 10.294 1 96.39 117 ASN B CA 1
ATOM 3492 C C . ASN B 1 117 ? 17.917 18.271 11.159 1 96.39 117 ASN B C 1
ATOM 3494 O O . ASN B 1 117 ? 17.548 19.445 11.099 1 96.39 117 ASN B O 1
ATOM 3498 N N . ARG B 1 118 ? 17.352 17.399 11.95 1 97.72 118 ARG B N 1
ATOM 3499 C CA . ARG B 1 118 ? 16.32 17.823 12.891 1 97.72 118 ARG B CA 1
ATOM 3500 C C . ARG B 1 118 ? 16.86 18.87 13.859 1 97.72 118 ARG B C 1
ATOM 3502 O O . ARG B 1 118 ? 16.186 19.861 14.149 1 97.72 118 ARG B O 1
ATOM 3509 N N . LYS B 1 119 ? 18.049 18.665 14.313 1 97 119 LYS B N 1
ATOM 3510 C CA . LYS B 1 119 ? 18.677 19.626 15.215 1 97 119 LYS B CA 1
ATOM 3511 C C . LYS B 1 119 ? 18.785 21.002 14.563 1 97 119 LYS B C 1
ATOM 3513 O O . LYS B 1 119 ? 18.523 22.021 15.205 1 97 119 LYS B O 1
ATOM 3518 N N . LYS B 1 120 ? 19.148 21.037 13.318 1 96.28 120 LYS B N 1
ATOM 3519 C CA . LYS B 1 120 ? 19.265 22.3 12.594 1 96.28 120 LYS B CA 1
ATOM 3520 C C . LYS B 1 120 ? 17.918 23.013 12.513 1 96.28 120 LYS B C 1
ATOM 3522 O O . LYS B 1 120 ? 17.847 24.235 12.654 1 96.28 120 LYS B O 1
ATOM 3527 N N . ILE B 1 121 ? 16.938 22.287 12.285 1 97.37 121 ILE B N 1
ATOM 3528 C CA . ILE B 1 121 ? 15.601 22.856 12.154 1 97.37 121 ILE B CA 1
ATOM 3529 C C . ILE B 1 121 ? 15.13 23.384 13.506 1 97.37 121 ILE B C 1
ATOM 3531 O O . ILE B 1 121 ? 14.559 24.474 13.589 1 97.37 121 ILE B O 1
ATOM 3535 N N . VAL B 1 122 ? 15.381 22.619 14.551 1 98.12 122 VAL B N 1
ATOM 3536 C CA . VAL B 1 122 ? 15.008 23.034 15.899 1 98.12 122 VAL B CA 1
ATOM 3537 C C . VAL B 1 122 ? 15.752 24.315 16.27 1 98.12 122 VAL B C 1
ATOM 3539 O O . VAL B 1 122 ? 15.17 25.231 16.855 1 98.12 122 VAL B O 1
ATOM 3542 N N . GLU B 1 123 ? 16.996 24.398 15.905 1 97.52 123 GLU B N 1
ATOM 3543 C CA . GLU B 1 123 ? 17.782 25.604 16.147 1 97.52 123 GLU B CA 1
ATOM 3544 C C . GLU B 1 123 ? 17.2 26.801 15.4 1 97.52 123 GLU B C 1
ATOM 3546 O O . GLU B 1 123 ? 17.16 27.912 15.932 1 97.52 123 GLU B O 1
ATOM 3551 N N . PHE B 1 124 ? 16.84 26.569 14.231 1 97.75 124 PHE B N 1
ATOM 3552 C CA . PHE B 1 124 ? 16.2 27.626 13.458 1 97.75 124 PHE B CA 1
ATOM 3553 C C . PHE B 1 124 ? 14.976 28.166 14.189 1 97.75 124 PHE B C 1
ATOM 3555 O O . PHE B 1 124 ? 14.792 29.38 14.291 1 97.75 124 PHE B O 1
ATOM 3562 N N . PHE B 1 125 ? 14.138 27.313 14.707 1 98.03 125 PHE B N 1
ATOM 3563 C CA . PHE B 1 125 ? 12.897 27.741 15.344 1 98.03 125 PHE B CA 1
ATOM 3564 C C . PHE B 1 125 ? 13.183 28.457 16.658 1 98.03 125 PHE B C 1
ATOM 3566 O O . PHE B 1 125 ? 12.451 29.371 17.045 1 98.03 125 PHE B O 1
ATOM 3573 N N . ALA B 1 126 ? 14.247 28.042 17.32 1 97.93 126 ALA B N 1
ATOM 3574 C CA . ALA B 1 126 ? 14.661 28.781 18.51 1 97.93 126 ALA B CA 1
ATOM 3575 C C . ALA B 1 126 ? 14.99 30.231 18.168 1 97.93 126 ALA B C 1
ATOM 3577 O O . ALA B 1 126 ? 14.577 31.151 18.877 1 97.93 126 ALA B O 1
ATOM 3578 N N . GLU B 1 127 ? 15.665 30.403 17.077 1 97.3 127 GLU B N 1
ATOM 3579 C CA . GLU B 1 127 ? 15.997 31.749 16.621 1 97.3 127 GLU B CA 1
ATOM 3580 C C . GLU B 1 127 ? 14.748 32.508 16.182 1 97.3 127 GLU B C 1
ATOM 3582 O O . GLU B 1 127 ? 14.607 33.699 16.465 1 97.3 127 GLU B O 1
ATOM 3587 N N . PHE B 1 128 ? 13.957 31.819 15.474 1 97.21 128 PHE B N 1
ATOM 3588 C CA . PHE B 1 128 ? 12.728 32.427 14.98 1 97.21 128 PHE B CA 1
ATOM 3589 C C . PHE B 1 128 ? 11.846 32.884 16.136 1 97.21 128 PHE B C 1
ATOM 3591 O O . PHE B 1 128 ? 11.184 33.919 16.046 1 97.21 128 PHE B O 1
ATOM 3598 N N . ASP B 1 129 ? 11.792 32.11 17.197 1 97.9 129 ASP B N 1
ATOM 3599 C CA . ASP B 1 129 ? 11.038 32.461 18.396 1 97.9 129 ASP B CA 1
ATOM 3600 C C . ASP B 1 129 ? 11.477 33.817 18.944 1 97.9 129 ASP B C 1
ATOM 3602 O O . ASP B 1 129 ? 10.642 34.631 19.345 1 97.9 129 ASP B O 1
ATOM 3606 N N . GLU B 1 130 ? 12.741 34.058 18.909 1 97.11 130 GLU B N 1
ATOM 3607 C CA . GLU B 1 130 ? 13.29 35.328 19.375 1 97.11 130 GLU B CA 1
ATOM 3608 C C . GLU B 1 130 ? 12.829 36.484 18.492 1 97.11 130 GLU B C 1
ATOM 3610 O O . GLU B 1 130 ? 12.58 37.587 18.984 1 97.11 130 GLU B O 1
ATOM 3615 N N . GLN B 1 131 ? 12.73 36.196 17.279 1 95.56 131 GLN B N 1
ATOM 3616 C CA . GLN B 1 131 ? 12.325 37.227 16.329 1 95.56 131 GLN B CA 1
ATOM 3617 C C . GLN B 1 131 ? 10.854 37.593 16.508 1 95.56 131 GLN B C 1
ATOM 3619 O O . GLN B 1 131 ? 10.419 38.663 16.08 1 95.56 131 GLN B O 1
ATOM 3624 N N . LEU B 1 132 ? 10.085 36.747 17.112 1 97.19 132 LEU B N 1
ATOM 3625 C CA . LEU B 1 132 ? 8.648 36.951 17.255 1 97.19 132 LEU B CA 1
ATOM 3626 C C . LEU B 1 132 ? 8.324 37.633 18.58 1 97.19 132 LEU B C 1
ATOM 3628 O O . LEU B 1 132 ? 7.154 37.852 18.901 1 97.19 132 LEU B O 1
ATOM 3632 N N . LYS B 1 133 ? 9.346 37.969 19.346 1 96.15 133 LYS B N 1
ATOM 3633 C CA . LYS B 1 133 ? 9.123 38.667 20.609 1 96.15 133 LYS B CA 1
ATOM 3634 C C . LYS B 1 133 ? 8.307 39.939 20.398 1 96.15 133 LYS B C 1
ATOM 3636 O O . LYS B 1 133 ? 8.537 40.678 19.438 1 96.15 133 LYS B O 1
ATOM 3641 N N . GLY B 1 134 ? 7.352 40.135 21.258 1 95.72 134 GLY B N 1
ATOM 3642 C CA . GLY B 1 134 ? 6.499 41.309 21.173 1 95.72 134 GLY B CA 1
ATOM 3643 C C . GLY B 1 134 ? 5.245 41.078 20.351 1 95.72 134 GLY B C 1
ATOM 3644 O O . GLY B 1 134 ? 4.393 41.963 20.246 1 95.72 134 GLY B O 1
ATOM 3645 N N . THR B 1 135 ? 5.214 39.982 19.715 1 96.7 135 THR B N 1
ATOM 3646 C CA . THR B 1 135 ? 4.008 39.628 18.974 1 96.7 135 THR B CA 1
ATOM 3647 C C . THR B 1 135 ? 3.21 38.561 19.717 1 96.7 135 THR B C 1
ATOM 3649 O O . THR B 1 135 ? 3.697 37.977 20.687 1 96.7 135 THR B O 1
ATOM 3652 N N . ASP B 1 136 ? 2.05 38.332 19.294 1 94.88 136 ASP B N 1
ATOM 3653 C CA . ASP B 1 136 ? 1.187 37.346 19.937 1 94.88 136 ASP B CA 1
ATOM 3654 C C . ASP B 1 136 ? 0.931 36.156 19.015 1 94.88 136 ASP B C 1
ATOM 3656 O O . ASP B 1 136 ? 0.128 35.277 19.335 1 94.88 136 ASP B O 1
ATOM 3660 N N . ILE B 1 137 ? 1.636 36.091 17.924 1 97.66 137 ILE B N 1
ATOM 3661 C CA . ILE B 1 137 ? 1.357 35.007 16.989 1 97.66 137 ILE B CA 1
ATOM 3662 C C . ILE B 1 137 ? 2.155 33.766 17.385 1 97.66 137 ILE B C 1
ATOM 3664 O O . ILE B 1 137 ? 3.199 33.872 18.032 1 97.66 137 ILE B O 1
ATOM 3668 N N . TRP B 1 138 ? 1.667 32.612 17.06 1 98.18 138 TRP B N 1
ATOM 3669 C CA . TRP B 1 138 ? 2.411 31.37 17.238 1 98.18 138 TRP B CA 1
ATOM 3670 C C . TRP B 1 138 ? 2.825 30.786 15.891 1 98.18 138 TRP B C 1
ATOM 3672 O O . TRP B 1 138 ? 2.209 31.08 14.864 1 98.18 138 TRP B O 1
ATOM 3682 N N . ILE B 1 139 ? 3.906 30.036 15.893 1 98.55 139 ILE B N 1
ATOM 3683 C CA . ILE B 1 139 ? 4.326 29.18 14.789 1 98.55 139 ILE B CA 1
ATOM 3684 C C . ILE B 1 139 ? 4.085 27.716 15.151 1 98.55 139 ILE B C 1
ATOM 3686 O O . ILE B 1 139 ? 4.538 27.247 16.198 1 98.55 139 ILE B O 1
ATOM 3690 N N . GLY B 1 140 ? 3.288 27.022 14.356 1 98.69 140 GLY B N 1
ATOM 3691 C CA . GLY B 1 140 ? 3.051 25.601 14.553 1 98.69 140 GLY B CA 1
ATOM 3692 C C . GLY B 1 140 ? 3.785 24.729 13.551 1 98.69 140 GLY B C 1
ATOM 3693 O O . GLY B 1 140 ? 3.467 24.741 12.36 1 98.69 140 GLY B O 1
ATOM 3694 N N . VAL B 1 141 ? 4.721 23.972 13.999 1 98.72 141 VAL B N 1
ATOM 3695 C CA . VAL B 1 141 ? 5.436 23.021 13.155 1 98.72 141 VAL B CA 1
ATOM 3696 C C . VAL B 1 141 ? 4.599 21.756 12.977 1 98.72 141 VAL B C 1
ATOM 3698 O O . VAL B 1 141 ? 4.258 21.087 13.955 1 98.72 141 VAL B O 1
ATOM 3701 N N . GLU B 1 142 ? 4.36 21.405 11.796 1 98.79 142 GLU B N 1
ATOM 3702 C CA . GLU B 1 142 ? 3.391 20.353 11.505 1 98.79 142 GLU B CA 1
ATOM 3703 C C . GLU B 1 142 ? 4.076 18.997 11.358 1 98.79 142 GLU B C 1
ATOM 3705 O O . GLU B 1 142 ? 5.13 18.893 10.726 1 98.79 142 GLU B O 1
ATOM 3710 N N . ASN B 1 143 ? 3.444 17.974 11.913 1 98.77 143 ASN B N 1
ATOM 3711 C CA . ASN B 1 143 ? 3.874 16.618 11.588 1 98.77 143 ASN B CA 1
ATOM 3712 C C . ASN B 1 143 ? 3.471 16.228 10.168 1 98.77 143 ASN B C 1
ATOM 3714 O O . ASN B 1 143 ? 2.381 16.575 9.71 1 98.77 143 ASN B O 1
ATOM 3718 N N . LEU B 1 144 ? 4.366 15.567 9.545 1 98.5 144 LEU B N 1
ATOM 3719 C CA . LEU B 1 144 ? 4.092 15.092 8.194 1 98.5 144 LEU B CA 1
ATOM 3720 C C . LEU B 1 144 ? 3.853 13.586 8.185 1 98.5 144 LEU B C 1
ATOM 3722 O O . LEU B 1 144 ? 4.186 12.894 9.15 1 98.5 144 LEU B O 1
ATOM 3726 N N . PRO B 1 145 ? 3.147 13.088 7.16 1 98.35 145 PRO B N 1
ATOM 3727 C CA . PRO B 1 145 ? 2.982 11.634 7.081 1 98.35 145 PRO B CA 1
ATOM 3728 C C . PRO B 1 145 ? 4.299 10.903 6.831 1 98.35 145 PRO B C 1
ATOM 3730 O O . PRO B 1 145 ? 5.282 11.521 6.414 1 98.35 145 PRO B O 1
ATOM 3733 N N . ILE B 1 146 ? 4.312 9.71 7.097 1 98.17 146 ILE B N 1
ATOM 3734 C CA . ILE B 1 146 ? 5.525 8.901 7.047 1 98.17 146 ILE B CA 1
ATOM 3735 C C . ILE B 1 146 ? 6.093 8.911 5.629 1 98.17 146 ILE B C 1
ATOM 3737 O O . ILE B 1 146 ? 7.302 8.76 5.437 1 98.17 146 ILE B O 1
ATOM 3741 N N . ILE B 1 147 ? 5.25 9.075 4.627 1 98.31 147 ILE B N 1
ATOM 3742 C CA . ILE B 1 147 ? 5.669 9.193 3.235 1 98.31 147 ILE B CA 1
ATOM 3743 C C . ILE B 1 147 ? 4.691 10.087 2.475 1 98.31 147 ILE B C 1
ATOM 3745 O O . ILE B 1 147 ? 3.55 10.273 2.904 1 98.31 147 ILE B O 1
ATOM 3749 N N . GLY B 1 148 ? 5.166 10.663 1.369 1 97.01 148 GLY B N 1
ATOM 3750 C CA . GLY B 1 148 ? 4.3 11.478 0.532 1 97.01 148 GLY B CA 1
ATOM 3751 C C . GLY B 1 148 ? 3.191 10.682 -0.132 1 97.01 148 GLY B C 1
ATOM 3752 O O . GLY B 1 148 ? 3.265 9.454 -0.215 1 97.01 148 GLY B O 1
ATOM 3753 N N . ASN B 1 149 ? 2.229 11.328 -0.68 1 96.96 149 ASN B N 1
ATOM 3754 C CA . ASN B 1 149 ? 0.989 10.748 -1.184 1 96.96 149 ASN B CA 1
ATOM 3755 C C . ASN B 1 149 ? 1.251 9.78 -2.335 1 96.96 149 ASN B C 1
ATOM 3757 O O . ASN B 1 149 ? 0.477 8.847 -2.555 1 96.96 149 ASN B O 1
ATOM 3761 N N . LEU B 1 150 ? 2.356 9.987 -3.038 1 96.18 150 LEU B N 1
ATOM 3762 C CA . LEU B 1 150 ? 2.631 9.144 -4.196 1 96.18 150 LEU B CA 1
ATOM 3763 C C . LEU B 1 150 ? 3.599 8.022 -3.834 1 96.18 150 LEU B C 1
ATOM 3765 O O . LEU B 1 150 ? 3.935 7.19 -4.68 1 96.18 150 LEU B O 1
ATOM 3769 N N . GLY B 1 151 ? 4.026 8.023 -2.604 1 97.03 151 GLY B N 1
ATOM 3770 C CA . GLY B 1 151 ? 4.979 7.01 -2.181 1 97.03 151 GLY B CA 1
ATOM 3771 C C . GLY B 1 151 ? 6.367 7.22 -2.755 1 97.03 151 GLY B C 1
ATOM 3772 O O . GLY B 1 151 ? 7.125 6.263 -2.928 1 97.03 151 GLY B O 1
ATOM 3773 N N . GLU B 1 152 ? 6.761 8.504 -3.068 1 97.05 152 GLU B N 1
ATOM 3774 C CA . GLU B 1 152 ? 8.001 8.727 -3.805 1 97.05 152 GLU B CA 1
ATOM 3775 C C . GLU B 1 152 ? 8.932 9.668 -3.047 1 97.05 152 GLU B C 1
ATOM 3777 O O . GLU B 1 152 ? 10.077 9.877 -3.453 1 97.05 152 GLU B O 1
ATOM 3782 N N . ASP B 1 153 ? 8.405 10.216 -1.964 1 96.43 153 ASP B N 1
ATOM 3783 C CA . ASP B 1 153 ? 9.23 11.197 -1.264 1 96.43 153 ASP B CA 1
ATOM 3784 C C . ASP B 1 153 ? 8.915 11.214 0.23 1 96.43 153 ASP B C 1
ATOM 3786 O O . ASP B 1 153 ? 7.903 10.659 0.662 1 96.43 153 ASP B O 1
ATOM 3790 N N . PHE B 1 154 ? 9.874 11.829 0.955 1 96.93 154 PHE B N 1
ATOM 3791 C CA . PHE B 1 154 ? 9.777 11.957 2.404 1 96.93 154 PHE B CA 1
ATOM 3792 C C . PHE B 1 154 ? 10.032 13.395 2.839 1 96.93 154 PHE B C 1
ATOM 3794 O O . PHE B 1 154 ? 10.781 14.123 2.184 1 96.93 154 PHE B O 1
ATOM 3801 N N . ASP B 1 155 ? 9.366 13.85 3.813 1 96.56 155 ASP B N 1
ATOM 3802 C CA . ASP B 1 155 ? 9.751 14.938 4.707 1 96.56 155 ASP B CA 1
ATOM 3803 C C . ASP B 1 155 ? 9.817 14.461 6.156 1 96.56 155 ASP B C 1
ATOM 3805 O O . ASP B 1 155 ? 8.887 14.687 6.933 1 96.56 155 ASP B O 1
ATOM 3809 N N . PRO B 1 156 ? 10.911 13.873 6.553 1 97.39 156 PRO B N 1
ATOM 3810 C CA . PRO B 1 156 ? 10.928 12.935 7.678 1 97.39 156 PRO B CA 1
ATOM 3811 C C . PRO B 1 156 ? 11.292 13.606 9 1 97.39 156 PRO B C 1
ATOM 3813 O O . PRO B 1 156 ? 11.436 12.929 10.022 1 97.39 156 PRO B O 1
ATOM 3816 N N . ILE B 1 157 ? 11.414 14.872 9.052 1 98.01 157 ILE B N 1
ATOM 3817 C CA . ILE B 1 157 ? 11.98 15.541 10.219 1 98.01 157 ILE B CA 1
ATOM 3818 C C . ILE B 1 157 ? 11.046 15.371 11.415 1 98.01 157 ILE B C 1
ATOM 3820 O O . ILE B 1 157 ? 11.494 15.06 12.521 1 98.01 157 ILE B O 1
ATOM 3824 N N . PHE B 1 158 ? 9.751 15.595 11.198 1 98.6 158 PHE B N 1
ATOM 3825 C CA . PHE B 1 158 ? 8.749 15.48 12.252 1 98.6 158 PHE B CA 1
ATOM 3826 C C . PHE B 1 158 ? 7.59 14.598 11.804 1 98.6 158 PHE B C 1
ATOM 3828 O O . PHE B 1 158 ? 6.701 15.052 11.081 1 98.6 158 PHE B O 1
ATOM 3835 N N . ILE B 1 159 ? 7.609 13.353 12.25 1 98.41 159 ILE B N 1
ATOM 3836 C CA . ILE B 1 159 ? 6.567 12.403 11.876 1 98.41 159 ILE B CA 1
ATOM 3837 C C . ILE B 1 159 ? 5.857 11.896 13.129 1 98.41 159 ILE B C 1
ATOM 3839 O O . ILE B 1 159 ? 4.625 11.894 13.195 1 98.41 159 ILE B O 1
ATOM 3843 N N . TYR B 1 160 ? 6.648 11.575 14.133 1 98.19 160 TYR B N 1
ATOM 3844 C CA . TYR B 1 160 ? 6.178 10.954 15.366 1 98.19 160 TYR B CA 1
ATOM 3845 C C . TYR B 1 160 ? 6.195 11.949 16.52 1 98.19 160 TYR B C 1
ATOM 3847 O O . TYR B 1 160 ? 6.933 12.936 16.485 1 98.19 160 TYR B O 1
ATOM 3855 N N . PRO B 1 161 ? 5.364 11.672 17.547 1 98.37 161 PRO B N 1
ATOM 3856 C CA . PRO B 1 161 ? 5.427 12.54 18.725 1 98.37 161 PRO B CA 1
ATOM 3857 C C . PRO B 1 161 ? 6.84 12.671 19.287 1 98.37 161 PRO B C 1
ATOM 3859 O O . PRO B 1 161 ? 7.251 13.763 19.687 1 98.37 161 PRO B O 1
ATOM 3862 N N . GLU B 1 162 ? 7.634 11.589 19.224 1 97.82 162 GLU B N 1
ATOM 3863 C CA . GLU B 1 162 ? 8.975 11.589 19.8 1 97.82 162 GLU B CA 1
ATOM 3864 C C . GLU B 1 162 ? 9.923 12.47 18.991 1 97.82 162 GLU B C 1
ATOM 3866 O O . GLU B 1 162 ? 10.957 12.909 19.5 1 97.82 162 GLU B O 1
ATOM 3871 N N . ASP B 1 163 ? 9.605 12.712 17.752 1 98.25 163 ASP B N 1
ATOM 3872 C CA . ASP B 1 163 ? 10.456 13.556 16.918 1 98.25 163 ASP B CA 1
ATOM 3873 C C . ASP B 1 163 ? 10.471 14.995 17.428 1 98.25 163 ASP B C 1
ATOM 3875 O O . ASP B 1 163 ? 11.384 15.762 17.114 1 98.25 163 ASP B O 1
ATOM 3879 N N . PHE B 1 164 ? 9.455 15.389 18.193 1 98.49 164 PHE B N 1
ATOM 3880 C CA . PHE B 1 164 ? 9.3 16.767 18.644 1 98.49 164 PHE B CA 1
ATOM 3881 C C . PHE B 1 164 ? 9.954 16.967 20.006 1 98.49 164 PHE B C 1
ATOM 3883 O O . PHE B 1 164 ? 9.892 18.059 20.575 1 98.49 164 PHE B O 1
ATOM 3890 N N . THR B 1 165 ? 10.589 15.949 20.564 1 97.75 165 THR B N 1
ATOM 3891 C CA . THR B 1 165 ? 11.101 15.975 21.93 1 97.75 165 THR B CA 1
ATOM 3892 C C . THR B 1 165 ? 11.999 17.19 22.148 1 97.75 165 THR B C 1
ATOM 3894 O O . THR B 1 165 ? 11.813 17.943 23.106 1 97.75 165 THR B O 1
ATOM 3897 N N . GLU B 1 166 ? 12.966 17.422 21.273 1 97.7 166 GLU B N 1
ATOM 3898 C CA . GLU B 1 166 ? 13.9 18.533 21.429 1 97.7 166 GLU B CA 1
ATOM 3899 C C . GLU B 1 166 ? 13.18 19.876 21.337 1 97.7 166 GLU B C 1
ATOM 3901 O O . GLU B 1 166 ? 13.48 20.8 22.096 1 97.7 166 GLU B O 1
ATOM 3906 N N . LEU B 1 167 ? 12.274 19.989 20.425 1 98.21 167 LEU B N 1
ATOM 3907 C CA . LEU B 1 167 ? 11.511 21.224 20.273 1 98.21 167 LEU B CA 1
ATOM 3908 C C . LEU B 1 167 ? 10.694 21.515 21.528 1 98.21 167 LEU B C 1
ATOM 3910 O O . LEU B 1 167 ? 10.674 22.649 22.011 1 98.21 167 LEU B O 1
ATOM 3914 N N . VAL B 1 168 ? 10.005 20.504 22.057 1 98.16 168 VAL B N 1
ATOM 3915 C CA . VAL B 1 168 ? 9.156 20.619 23.238 1 98.16 168 VAL B CA 1
ATOM 3916 C C . VAL B 1 168 ? 10.004 21.014 24.446 1 98.16 168 VAL B C 1
ATOM 3918 O O . VAL B 1 168 ? 9.591 21.848 25.256 1 98.16 168 VAL B O 1
ATOM 3921 N N . GLN B 1 169 ? 11.177 20.47 24.539 1 97.44 169 GLN B N 1
ATOM 3922 C CA . GLN B 1 169 ? 12.052 20.694 25.684 1 97.44 169 GLN B CA 1
ATOM 3923 C C . GLN B 1 169 ? 12.55 22.136 25.721 1 97.44 169 GLN B C 1
ATOM 3925 O O . GLN B 1 169 ? 12.853 22.667 26.792 1 97.44 169 GLN B O 1
ATOM 3930 N N . LEU B 1 170 ? 12.643 22.778 24.592 1 97.49 170 LEU B N 1
ATOM 3931 C CA . LEU B 1 170 ? 13.099 24.162 24.537 1 97.49 170 LEU B CA 1
ATOM 3932 C C . LEU B 1 170 ? 12.064 25.1 25.151 1 97.49 170 LEU B C 1
ATOM 3934 O O . LEU B 1 170 ? 12.388 26.228 25.527 1 97.49 170 LEU B O 1
ATOM 3938 N N . ASP B 1 171 ? 10.823 24.641 25.223 1 96.32 171 ASP B N 1
ATOM 3939 C CA . ASP B 1 171 ? 9.74 25.402 25.838 1 96.32 171 ASP B CA 1
ATOM 3940 C C . ASP B 1 171 ? 9.689 26.826 25.289 1 96.32 171 ASP B C 1
ATOM 3942 O O . ASP B 1 171 ? 9.725 27.793 26.052 1 96.32 171 ASP B O 1
ATOM 3946 N N . LEU B 1 172 ? 9.654 26.956 23.996 1 97.6 172 LEU B N 1
ATOM 3947 C CA . LEU B 1 172 ? 9.636 28.242 23.308 1 97.6 172 LEU B CA 1
ATOM 3948 C C . LEU B 1 172 ? 8.287 28.932 23.482 1 97.6 172 LEU B C 1
ATOM 3950 O O . LEU B 1 172 ? 7.258 28.267 23.623 1 97.6 172 LEU B O 1
ATOM 3954 N N . LYS B 1 173 ? 8.297 30.197 23.458 1 97.09 173 LYS B N 1
ATOM 3955 C CA . LYS B 1 173 ? 7.094 30.974 23.742 1 97.09 173 LYS B CA 1
ATOM 3956 C C . LYS B 1 173 ? 6.162 31.006 22.535 1 97.09 173 LYS B C 1
ATOM 3958 O O . LYS B 1 173 ? 4.942 30.903 22.682 1 97.09 173 LYS B O 1
ATOM 3963 N N . HIS B 1 174 ? 6.754 31.138 21.342 1 98.24 174 HIS B N 1
ATOM 3964 C CA . HIS B 1 174 ? 5.936 31.395 20.163 1 98.24 174 HIS B CA 1
ATOM 3965 C C . HIS B 1 174 ? 5.864 30.165 19.263 1 98.24 174 HIS B C 1
ATOM 3967 O O . HIS B 1 174 ? 4.978 30.065 18.412 1 98.24 174 HIS B O 1
ATOM 3973 N N . VAL B 1 175 ? 6.784 29.263 19.458 1 98.41 175 VAL B N 1
ATOM 3974 C CA . VAL B 1 175 ? 6.857 28.12 18.554 1 98.41 175 VAL B CA 1
ATOM 3975 C C . VAL B 1 175 ? 6.308 26.876 19.249 1 98.41 175 VAL B C 1
ATOM 3977 O O . VAL B 1 175 ? 6.684 26.574 20.384 1 98.41 175 VAL B O 1
ATOM 3980 N N . GLY B 1 176 ? 5.384 26.233 18.643 1 98.46 176 GLY B N 1
ATOM 3981 C CA . GLY B 1 176 ? 4.821 24.961 19.068 1 98.46 176 GLY B CA 1
ATOM 3982 C C . GLY B 1 176 ? 4.549 24.013 17.915 1 98.46 176 GLY B C 1
ATOM 3983 O O . GLY B 1 176 ? 5.341 23.929 16.974 1 98.46 176 GLY B O 1
ATOM 3984 N N . ILE B 1 177 ? 3.472 23.265 18.077 1 98.83 177 ILE B N 1
ATOM 3985 C CA . ILE B 1 177 ? 3.211 22.188 17.128 1 98.83 177 ILE B CA 1
ATOM 3986 C C . ILE B 1 177 ? 1.826 22.369 16.511 1 98.83 177 ILE B C 1
ATOM 3988 O O . ILE B 1 177 ? 0.871 22.726 17.206 1 98.83 177 ILE B O 1
ATOM 3992 N N . THR B 1 178 ? 1.698 22.264 15.24 1 98.87 178 THR B N 1
ATOM 3993 C CA . THR B 1 178 ? 0.431 21.942 14.594 1 98.87 178 THR B CA 1
ATOM 3994 C C . THR B 1 178 ? 0.31 20.44 14.357 1 98.87 178 THR B C 1
ATOM 3996 O O . THR B 1 178 ? 1.073 19.866 13.576 1 98.87 178 THR B O 1
ATOM 3999 N N . TRP B 1 179 ? -0.589 19.785 14.987 1 98.9 179 TRP B N 1
ATOM 4000 C CA . TRP B 1 179 ? -0.712 18.338 14.843 1 98.9 179 TRP B CA 1
ATOM 4001 C C . TRP B 1 179 ? -1.777 17.981 13.811 1 98.9 179 TRP B C 1
ATOM 4003 O O . TRP B 1 179 ? -2.95 18.323 13.978 1 98.9 179 TRP B O 1
ATOM 4013 N N . ASP B 1 180 ? -1.345 17.384 12.8 1 98.86 180 ASP B N 1
ATOM 4014 C CA . ASP B 1 180 ? -2.246 16.913 11.753 1 98.86 180 ASP B CA 1
ATOM 4015 C C . ASP B 1 180 ? -2.668 15.467 12.001 1 98.86 180 ASP B C 1
ATOM 4017 O O . ASP B 1 180 ? -1.871 14.543 11.823 1 98.86 180 ASP B O 1
ATOM 4021 N N . LEU B 1 181 ? -3.903 15.27 12.297 1 98.76 181 LEU B N 1
ATOM 4022 C CA . LEU B 1 181 ? -4.418 13.951 12.649 1 98.76 181 LEU B CA 1
ATOM 4023 C C . LEU B 1 181 ? -4.435 13.032 11.432 1 98.76 181 LEU B C 1
ATOM 4025 O O . LEU B 1 181 ? -4.255 11.819 11.563 1 98.76 181 LEU B O 1
ATOM 4029 N N . CYS B 1 182 ? -4.678 13.586 10.259 1 98.77 182 CYS B N 1
ATOM 4030 C CA . CYS B 1 182 ? -4.65 12.774 9.048 1 98.77 182 CYS B CA 1
ATOM 4031 C C . CYS B 1 182 ? -3.257 12.205 8.804 1 98.77 182 CYS B C 1
ATOM 4033 O O . CYS B 1 182 ? -3.103 11.003 8.58 1 98.77 182 CYS B O 1
ATOM 4035 N N . HIS B 1 183 ? -2.225 13.06 8.886 1 98.83 183 HIS B N 1
ATOM 4036 C CA . HIS B 1 183 ? -0.844 12.618 8.728 1 98.83 183 HIS B CA 1
ATOM 4037 C C . HIS B 1 183 ? -0.488 11.549 9.755 1 98.83 183 HIS B C 1
ATOM 4039 O O . HIS B 1 183 ? 0.137 10.541 9.416 1 98.83 183 HIS B O 1
ATOM 4045 N N . TRP B 1 184 ? -0.925 11.743 10.913 1 98.78 184 TRP B N 1
ATOM 4046 C CA . TRP B 1 184 ? -0.666 10.792 11.989 1 98.78 184 TRP B CA 1
ATOM 4047 C C . TRP B 1 184 ? -1.381 9.47 11.73 1 98.78 184 TRP B C 1
ATOM 4049 O O . TRP B 1 184 ? -0.799 8.397 11.905 1 98.78 184 TRP B O 1
ATOM 4059 N N . ALA B 1 185 ? -2.616 9.555 11.305 1 98.73 185 ALA B N 1
ATOM 4060 C CA . ALA B 1 185 ? -3.394 8.353 11.016 1 98.73 185 ALA B CA 1
ATOM 4061 C C . ALA B 1 185 ? -2.74 7.528 9.912 1 98.73 185 ALA B C 1
ATOM 4063 O O . ALA B 1 185 ? -2.697 6.298 9.99 1 98.73 185 ALA B O 1
ATOM 4064 N N . ILE B 1 186 ? -2.246 8.198 8.885 1 98.77 186 ILE B N 1
ATOM 4065 C CA . ILE B 1 186 ? -1.534 7.516 7.81 1 98.77 186 ILE B CA 1
ATOM 4066 C C . ILE B 1 186 ? -0.327 6.774 8.38 1 98.77 186 ILE B C 1
ATOM 4068 O O . ILE B 1 186 ? -0.116 5.596 8.08 1 98.77 186 ILE B O 1
ATOM 4072 N N . THR B 1 187 ? 0.421 7.496 9.211 1 98.79 187 THR B N 1
ATOM 4073 C CA . THR B 1 187 ? 1.621 6.924 9.811 1 98.79 187 THR B CA 1
ATOM 4074 C C . THR B 1 187 ? 1.269 5.722 10.684 1 98.79 187 THR B C 1
ATOM 4076 O O . THR B 1 187 ? 1.86 4.65 10.54 1 98.79 187 THR B O 1
ATOM 4079 N N . TYR B 1 188 ? 0.282 5.887 11.506 1 98.69 188 TYR B N 1
ATOM 4080 C CA . TYR B 1 188 ? -0.163 4.836 12.415 1 98.69 188 TYR B CA 1
ATOM 4081 C C . TYR B 1 188 ? -0.637 3.612 11.642 1 98.69 188 TYR B C 1
ATOM 4083 O O . TYR B 1 188 ? -0.243 2.484 11.95 1 98.69 188 TYR B O 1
ATOM 4091 N N . GLN B 1 189 ? -1.445 3.828 10.655 1 98.58 189 GLN B N 1
ATOM 4092 C CA . GLN B 1 189 ? -2.006 2.743 9.857 1 98.58 189 GLN B CA 1
ATOM 4093 C C . GLN B 1 189 ? -0.918 2.023 9.066 1 98.58 189 GLN B C 1
ATOM 4095 O O . GLN B 1 189 ? -0.983 0.807 8.875 1 98.58 189 GLN B O 1
ATOM 4100 N N . THR B 1 190 ? 0.03 2.775 8.54 1 98.68 190 THR B N 1
ATOM 4101 C CA . THR B 1 190 ? 1.144 2.174 7.815 1 98.68 190 THR B CA 1
ATOM 4102 C C . THR B 1 190 ? 1.918 1.213 8.713 1 98.68 190 THR B C 1
ATOM 4104 O O . THR B 1 190 ? 2.242 0.097 8.302 1 98.68 190 THR B O 1
ATOM 4107 N N . HIS B 1 191 ? 2.151 1.634 9.94 1 98.63 191 HIS B N 1
ATOM 4108 C CA . HIS B 1 191 ? 2.815 0.778 10.916 1 98.63 191 HIS B CA 1
ATOM 4109 C C . HIS B 1 191 ? 1.993 -0.475 11.2 1 98.63 191 HIS B C 1
ATOM 4111 O O . HIS B 1 191 ? 2.527 -1.586 11.195 1 98.63 191 HIS B O 1
ATOM 4117 N N . LEU B 1 192 ? 0.774 -0.306 11.414 1 98.32 192 LEU B N 1
ATOM 4118 C CA . LEU B 1 192 ? -0.1 -1.431 11.73 1 98.32 192 LEU B CA 1
ATOM 4119 C C . LEU B 1 192 ? -0.143 -2.427 10.577 1 98.32 192 LEU B C 1
ATOM 4121 O O . LEU B 1 192 ? 0.034 -3.63 10.783 1 98.32 192 LEU B O 1
ATOM 4125 N N . SER B 1 193 ? -0.365 -1.941 9.405 1 98.32 193 SER B N 1
ATOM 4126 C CA . SER B 1 193 ? -0.46 -2.781 8.216 1 98.32 193 SER B CA 1
ATOM 4127 C C . SER B 1 193 ? 0.817 -3.587 8.005 1 98.32 193 SER B C 1
ATOM 4129 O O . SER B 1 193 ? 0.761 -4.785 7.719 1 98.32 193 SER B O 1
ATOM 4131 N N . SER B 1 194 ? 1.938 -2.924 8.163 1 98.46 194 SER B N 1
ATOM 4132 C CA . SER B 1 194 ? 3.217 -3.598 7.963 1 98.46 194 SER B CA 1
ATOM 4133 C C . SER B 1 194 ? 3.467 -4.641 9.047 1 98.46 194 SER B C 1
ATOM 4135 O O . SER B 1 194 ? 3.981 -5.726 8.765 1 98.46 194 SER B O 1
ATOM 4137 N N . ALA B 1 195 ? 3.103 -4.306 10.288 1 98.23 195 ALA B N 1
ATOM 4138 C CA . ALA B 1 195 ? 3.263 -5.264 11.38 1 98.23 195 ALA B CA 1
ATOM 4139 C C . ALA B 1 195 ? 2.451 -6.53 11.122 1 98.23 195 ALA B C 1
ATOM 4141 O O . ALA B 1 195 ? 2.943 -7.642 11.328 1 98.23 195 ALA B O 1
ATOM 4142 N N . LEU B 1 196 ? 1.256 -6.366 10.659 1 98.22 196 LEU B N 1
ATOM 4143 C CA . LEU B 1 196 ? 0.366 -7.484 10.37 1 98.22 196 LEU B CA 1
ATOM 4144 C C . LEU B 1 196 ? 0.871 -8.287 9.176 1 98.22 196 LEU B C 1
ATOM 4146 O O . LEU B 1 196 ? 0.803 -9.518 9.175 1 98.22 196 LEU B O 1
ATOM 4150 N N . MET B 1 197 ? 1.427 -7.613 8.144 1 98.2 197 MET B N 1
ATOM 4151 C CA . MET B 1 197 ? 1.948 -8.258 6.942 1 98.2 197 MET B CA 1
ATOM 4152 C C . MET B 1 197 ? 3.058 -9.243 7.291 1 98.2 197 MET B C 1
ATOM 4154 O O . MET B 1 197 ? 3.068 -10.373 6.8 1 98.2 197 MET B O 1
ATOM 4158 N N . PHE B 1 198 ? 3.951 -8.803 8.19 1 97.65 198 PHE B N 1
ATOM 4159 C CA . PHE B 1 198 ? 5.186 -9.546 8.41 1 97.65 198 PHE B CA 1
ATOM 4160 C C . PHE B 1 198 ? 5.163 -10.247 9.762 1 97.65 198 PHE B C 1
ATOM 4162 O O . PHE B 1 198 ? 6.167 -10.824 10.186 1 97.65 198 PHE B O 1
ATOM 4169 N N . ARG B 1 199 ? 4.055 -10.159 10.52 1 96.66 199 ARG B N 1
ATOM 4170 C CA . ARG B 1 199 ? 3.974 -10.682 11.88 1 96.66 199 ARG B CA 1
ATOM 4171 C C . ARG B 1 199 ? 5.125 -10.163 12.736 1 96.66 199 ARG B C 1
ATOM 4173 O O . ARG B 1 199 ? 5.832 -10.945 13.375 1 96.66 199 ARG B O 1
ATOM 4180 N N . ASN B 1 200 ? 5.36 -8.886 12.699 1 97.12 200 ASN B N 1
ATOM 4181 C CA . ASN B 1 200 ? 6.463 -8.229 13.393 1 97.12 200 ASN B CA 1
ATOM 4182 C C . ASN B 1 200 ? 5.971 -7.071 14.256 1 97.12 200 ASN B C 1
ATOM 4184 O O . ASN B 1 200 ? 5.875 -5.936 13.785 1 97.12 200 ASN B O 1
ATOM 4188 N N . ASP B 1 201 ? 5.815 -7.277 15.486 1 95.73 201 ASP B N 1
ATOM 4189 C CA . ASP B 1 201 ? 5.228 -6.312 16.41 1 95.73 201 ASP B CA 1
ATOM 4190 C C . ASP B 1 201 ? 6.147 -5.108 16.604 1 95.73 201 ASP B C 1
ATOM 4192 O O . ASP B 1 201 ? 5.71 -4.056 17.076 1 95.73 201 ASP B O 1
ATOM 4196 N N . GLN B 1 202 ? 7.404 -5.283 16.236 1 96.09 202 GLN B N 1
ATOM 4197 C CA . GLN B 1 202 ? 8.332 -4.166 16.376 1 96.09 202 GLN B CA 1
ATOM 4198 C C . GLN B 1 202 ? 7.987 -3.039 15.407 1 96.09 202 GLN B C 1
ATOM 4200 O O . GLN B 1 202 ? 8.416 -1.898 15.595 1 96.09 202 GLN B O 1
ATOM 4205 N N . LEU B 1 203 ? 7.21 -3.331 14.391 1 97.25 203 LEU B N 1
ATOM 4206 C CA . LEU B 1 203 ? 6.818 -2.334 13.4 1 97.25 203 LEU B CA 1
ATOM 4207 C C . LEU B 1 203 ? 5.559 -1.595 13.841 1 97.25 203 LEU B C 1
ATOM 4209 O O . LEU B 1 203 ? 5.194 -0.576 13.251 1 97.25 203 LEU B O 1
ATOM 4213 N N . ARG B 1 204 ? 4.955 -2.049 14.831 1 95.42 204 ARG B N 1
ATOM 4214 C CA . ARG B 1 204 ? 3.679 -1.496 15.271 1 95.42 204 ARG B CA 1
ATOM 4215 C C . ARG B 1 204 ? 3.888 -0.276 16.161 1 95.42 204 ARG B C 1
ATOM 4217 O O . ARG B 1 204 ? 4.783 -0.266 17.009 1 95.42 204 ARG B O 1
ATOM 4224 N N . TYR B 1 205 ? 3.181 0.758 15.881 1 93.87 205 TYR B N 1
ATOM 4225 C CA . TYR B 1 205 ? 3.055 1.823 16.869 1 93.87 205 TYR B CA 1
ATOM 4226 C C . TYR B 1 205 ? 1.995 1.48 17.909 1 93.87 205 TYR B C 1
ATOM 4228 O O . TYR B 1 205 ? 0.85 1.183 17.563 1 93.87 205 TYR B O 1
ATOM 4236 N N . PRO B 1 206 ? 2.306 1.45 19.07 1 89.18 206 PRO B N 1
ATOM 4237 C CA . PRO B 1 206 ? 1.497 0.786 20.096 1 89.18 206 PRO B CA 1
ATOM 4238 C C . PRO B 1 206 ? 0.187 1.517 20.378 1 89.18 206 PRO B C 1
ATOM 4240 O O . PRO B 1 206 ? -0.818 0.884 20.712 1 89.18 206 PRO B O 1
ATOM 4243 N N . ASP B 1 207 ? 0.178 2.835 20.293 1 95.91 207 ASP B N 1
ATOM 4244 C CA . ASP B 1 207 ? -1.003 3.58 20.717 1 95.91 207 ASP B CA 1
ATOM 4245 C C . ASP B 1 207 ? -1.256 4.776 19.801 1 95.91 207 ASP B C 1
ATOM 4247 O O . ASP B 1 207 ? -0.421 5.677 19.704 1 95.91 207 ASP B O 1
ATOM 4251 N N . PHE B 1 208 ? -2.429 4.817 19.245 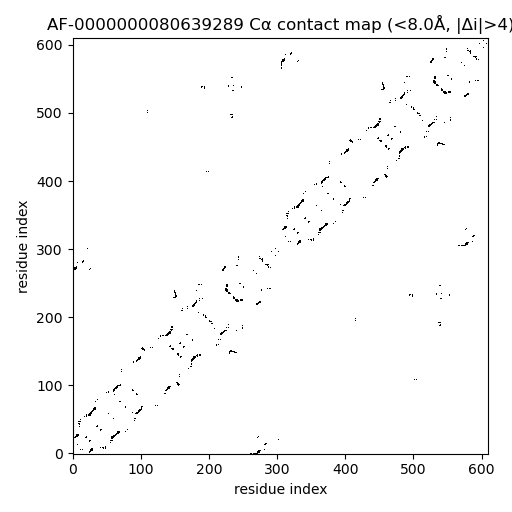1 98.06 208 PHE B N 1
ATOM 4252 C CA . PHE B 1 208 ? -2.837 5.906 18.365 1 98.06 208 PHE B CA 1
ATOM 4253 C C . PHE B 1 208 ? -2.849 7.233 19.115 1 98.06 208 PHE B C 1
ATOM 4255 O O . PHE B 1 208 ? -2.568 8.283 18.534 1 98.06 208 PHE B O 1
ATOM 4262 N N . PHE B 1 209 ? -3.084 7.248 20.381 1 98.5 209 PHE B N 1
ATOM 4263 C CA . PHE B 1 209 ? -3.273 8.459 21.171 1 98.5 209 PHE B CA 1
ATOM 4264 C C . PHE B 1 209 ? -1.959 8.904 21.803 1 98.5 209 PHE B C 1
ATOM 4266 O O . PHE B 1 209 ? -1.945 9.796 22.654 1 98.5 209 PHE B O 1
ATOM 4273 N N . GLN B 1 210 ? -0.889 8.327 21.4 1 97.12 210 GLN B N 1
ATOM 4274 C CA . GLN B 1 210 ? 0.426 8.681 21.925 1 97.12 210 GLN B CA 1
ATOM 4275 C C . GLN B 1 210 ? 0.738 10.154 21.677 1 97.12 210 GLN B C 1
ATOM 4277 O O . GLN B 1 210 ? 1.521 10.76 22.412 1 97.12 210 GLN B O 1
ATOM 4282 N N . PHE B 1 211 ? 0.122 10.753 20.673 1 97.31 211 PHE B N 1
ATOM 4283 C CA . PHE B 1 211 ? 0.385 12.151 20.354 1 97.31 211 PHE B CA 1
ATOM 4284 C C . PHE B 1 211 ? -0.079 13.061 21.484 1 97.31 211 PHE B C 1
ATOM 4286 O O . PHE B 1 211 ? 0.358 14.21 21.583 1 97.31 211 PHE B O 1
ATOM 4293 N N . LEU B 1 212 ? -0.934 12.637 22.414 1 97.84 212 LEU B N 1
ATOM 4294 C CA . LEU B 1 212 ? -1.401 13.426 23.549 1 97.84 212 LEU B CA 1
ATOM 4295 C C . LEU B 1 212 ? -0.268 13.682 24.536 1 97.84 212 LEU B C 1
ATOM 4297 O O . LEU B 1 212 ? -0.376 14.555 25.4 1 97.84 212 LEU B O 1
ATOM 4301 N N . SER B 1 213 ? 0.842 12.922 24.415 1 97.29 213 SER B N 1
ATOM 4302 C CA . SER B 1 213 ? 1.995 13.131 25.284 1 97.29 213 SER B CA 1
ATOM 4303 C C . SER B 1 213 ? 2.629 14.497 25.043 1 97.29 213 SER B C 1
ATOM 4305 O O . SER B 1 213 ? 3.343 15.016 25.904 1 97.29 213 SER B O 1
ATOM 4307 N N . ILE B 1 214 ? 2.387 15.098 23.867 1 97.92 214 ILE B N 1
ATOM 4308 C CA . ILE B 1 214 ? 2.964 16.402 23.56 1 97.92 214 ILE B CA 1
ATOM 4309 C C . ILE B 1 214 ? 1.855 17.448 23.469 1 97.92 214 ILE B C 1
ATOM 4311 O O . ILE B 1 214 ? 2.048 18.517 22.883 1 97.92 214 ILE B O 1
ATOM 4315 N N . LYS B 1 215 ? 0.685 17.186 24.042 1 97.3 215 LYS B N 1
ATOM 4316 C CA . LYS B 1 215 ? -0.507 18.013 23.876 1 97.3 215 LYS B CA 1
ATOM 4317 C C . LYS B 1 215 ? -0.268 19.431 24.385 1 97.3 215 LYS B C 1
ATOM 4319 O O . LYS B 1 215 ? -0.82 20.392 23.846 1 97.3 215 LYS B O 1
ATOM 4324 N N . GLU B 1 216 ? 0.576 19.616 25.399 1 96.92 216 GLU B N 1
ATOM 4325 C CA . GLU B 1 216 ? 0.805 20.932 25.988 1 96.92 216 GLU B CA 1
ATOM 4326 C C . GLU B 1 216 ? 1.535 21.854 25.016 1 96.92 216 GLU B C 1
ATOM 4328 O O . GLU B 1 216 ? 1.491 23.077 25.159 1 96.92 216 GLU B O 1
ATOM 4333 N N . SER B 1 217 ? 2.203 21.241 24.038 1 98.08 217 SER B N 1
ATOM 4334 C CA . SER B 1 217 ? 2.98 22.027 23.084 1 98.08 217 SER B CA 1
ATOM 4335 C C . SER B 1 217 ? 2.23 22.197 21.767 1 98.08 217 SER B C 1
ATOM 4337 O O . SER B 1 217 ? 2.745 22.807 20.828 1 98.08 217 SER B O 1
ATOM 4339 N N . ILE B 1 218 ? 1.025 21.654 21.674 1 98.28 218 ILE B N 1
ATOM 4340 C CA . ILE B 1 218 ? 0.243 21.774 20.449 1 98.28 218 ILE B CA 1
ATOM 4341 C C . ILE B 1 218 ? -0.556 23.075 20.472 1 98.28 218 ILE B C 1
ATOM 4343 O O . ILE B 1 218 ? -1.282 23.348 21.431 1 98.28 218 ILE B O 1
ATOM 4347 N N . LYS B 1 219 ? -0.395 23.835 19.381 1 97.73 219 LYS B N 1
ATOM 4348 C CA . LYS B 1 219 ? -1.065 25.126 19.257 1 97.73 219 LYS B CA 1
ATOM 4349 C C . LYS B 1 219 ? -2.296 25.022 18.36 1 97.73 219 LYS B C 1
ATOM 4351 O O . LYS B 1 219 ? -3.197 25.86 18.435 1 97.73 219 LYS B O 1
ATOM 4356 N N . HIS B 1 220 ? -2.265 24.013 17.577 1 98.53 220 HIS B N 1
ATOM 4357 C CA . HIS B 1 220 ? -3.217 23.981 16.472 1 98.53 220 HIS B CA 1
ATOM 4358 C C . HIS B 1 220 ? -3.373 22.568 15.921 1 98.53 220 HIS B C 1
ATOM 4360 O O . HIS B 1 220 ? -2.485 21.73 16.089 1 98.53 220 HIS B O 1
ATOM 4366 N N . TYR B 1 221 ? -4.561 22.262 15.251 1 98.84 221 TYR B N 1
ATOM 4367 C CA . TYR B 1 221 ? -4.801 20.934 14.699 1 98.84 221 TYR B CA 1
ATOM 4368 C C . TYR B 1 221 ? -5.245 21.02 13.244 1 98.84 221 TYR B C 1
ATOM 4370 O O . TYR B 1 221 ? -5.879 21.996 12.838 1 98.84 221 TYR B O 1
ATOM 4378 N N . HIS B 1 222 ? -4.889 20.087 12.484 1 98.87 222 HIS B N 1
ATOM 4379 C CA . HIS B 1 222 ? -5.505 19.765 11.202 1 98.87 222 HIS B CA 1
ATOM 4380 C C . HIS B 1 222 ? -6.231 18.425 11.259 1 98.87 222 HIS B C 1
ATOM 4382 O O . HIS B 1 222 ? -5.86 17.547 12.041 1 98.87 222 HIS B O 1
ATOM 4388 N N . PHE B 1 223 ? -7.301 18.325 10.387 1 98.69 223 PHE B N 1
ATOM 4389 C CA . PHE B 1 223 ? -8.122 17.126 10.513 1 98.69 223 PHE B CA 1
ATOM 4390 C C . PHE B 1 223 ? -8.723 16.738 9.167 1 98.69 223 PHE B C 1
ATOM 4392 O O . PHE B 1 223 ? -9.307 17.576 8.477 1 98.69 223 PHE B O 1
ATOM 4399 N N . SER B 1 224 ? -8.56 15.572 8.836 1 98.68 224 SER B N 1
ATOM 4400 C CA . SER B 1 224 ? -9.27 14.836 7.795 1 98.68 224 SER B CA 1
ATOM 4401 C C . SER B 1 224 ? -8.987 13.34 7.884 1 98.68 224 SER B C 1
ATOM 4403 O O . SER B 1 224 ? -8.202 12.901 8.727 1 98.68 224 SER B O 1
ATOM 4405 N N . SER B 1 225 ? -9.731 12.599 7.146 1 98.63 225 SER B N 1
ATOM 4406 C CA . SER B 1 225 ? -9.36 11.207 6.911 1 98.63 225 SER B CA 1
ATOM 4407 C C . SER B 1 225 ? -8.57 11.056 5.615 1 98.63 225 SER B C 1
ATOM 4409 O O . SER B 1 225 ? -8.111 12.047 5.043 1 98.63 225 SER B O 1
ATOM 4411 N N . PHE B 1 226 ? -8.259 9.789 5.282 1 98.79 226 PHE B N 1
ATOM 4412 C CA . PHE B 1 226 ? -7.544 9.466 4.053 1 98.79 226 PHE B CA 1
ATOM 4413 C C . PHE B 1 226 ? -8.011 8.129 3.49 1 98.79 226 PHE B C 1
ATOM 4415 O O . PHE B 1 226 ? -8.717 7.378 4.165 1 98.79 226 PHE B O 1
ATOM 4422 N N . ARG B 1 227 ? -7.604 7.905 2.251 1 98.48 227 ARG B N 1
ATOM 4423 C CA . ARG B 1 227 ? -7.87 6.61 1.633 1 98.48 227 ARG B CA 1
ATOM 4424 C C . ARG B 1 227 ? -6.602 6.025 1.02 1 98.48 227 ARG B C 1
ATOM 4426 O O . ARG B 1 227 ? -5.803 6.75 0.423 1 98.48 227 ARG B O 1
ATOM 4433 N N . GLN B 1 228 ? -6.399 4.711 1.263 1 98.5 228 GLN B N 1
ATOM 4434 C CA . GLN B 1 228 ? -5.314 3.93 0.68 1 98.5 228 GLN B CA 1
ATOM 4435 C C . GLN B 1 228 ? -3.972 4.301 1.304 1 98.5 228 GLN B C 1
ATOM 4437 O O . GLN B 1 228 ? -3.764 5.447 1.706 1 98.5 228 GLN B O 1
ATOM 4442 N N . LEU B 1 229 ? -3.144 3.405 1.384 1 98.45 229 LEU B N 1
ATOM 4443 C CA . LEU B 1 229 ? -1.781 3.61 1.861 1 98.45 229 LEU B CA 1
ATOM 4444 C C . LEU B 1 229 ? -0.787 3.561 0.706 1 98.45 229 LEU B C 1
ATOM 4446 O O . LEU B 1 229 ? -0.884 2.694 -0.166 1 98.45 229 LEU B O 1
ATOM 4450 N N . ALA B 1 230 ? 0.067 4.492 0.694 1 98.27 230 ALA B N 1
ATOM 4451 C CA . ALA B 1 230 ? 1.15 4.499 -0.286 1 98.27 230 ALA B CA 1
ATOM 4452 C C . ALA B 1 230 ? 2.438 3.946 0.317 1 98.27 230 ALA B C 1
ATOM 4454 O O . ALA B 1 230 ? 2.749 4.208 1.481 1 98.27 230 ALA B O 1
ATOM 4455 N N . PHE B 1 231 ? 3.143 3.231 -0.431 1 98.31 231 PHE B N 1
ATOM 4456 C CA . PHE B 1 231 ? 4.465 2.705 -0.114 1 98.31 231 PHE B CA 1
ATOM 4457 C C . PHE B 1 231 ? 5.449 3 -1.24 1 98.31 231 PHE B C 1
ATOM 4459 O O . PHE B 1 231 ? 5.045 3.204 -2.387 1 98.31 231 PHE B O 1
ATOM 4466 N N . PRO B 1 232 ? 6.761 3.045 -0.852 1 98.3 232 PRO B N 1
ATOM 4467 C CA . PRO B 1 232 ? 7.74 3.208 -1.929 1 98.3 232 PRO B CA 1
ATOM 4468 C C . PRO B 1 232 ? 7.591 2.157 -3.026 1 98.3 232 PRO B C 1
ATOM 4470 O O . PRO B 1 232 ? 7.454 0.967 -2.731 1 98.3 232 PRO B O 1
ATOM 4473 N N . HIS B 1 233 ? 7.515 2.629 -4.245 1 97.21 233 HIS B N 1
ATOM 4474 C CA . HIS B 1 233 ? 7.451 1.747 -5.405 1 97.21 233 HIS B CA 1
ATOM 4475 C C . HIS B 1 233 ? 6.228 0.838 -5.338 1 97.21 233 HIS B C 1
ATOM 4477 O O . HIS B 1 233 ? 6.274 -0.306 -5.796 1 97.21 233 HIS B O 1
ATOM 4483 N N . GLY B 1 234 ? 5.184 1.249 -4.698 1 97.32 234 GLY B N 1
ATOM 4484 C CA . GLY B 1 234 ? 3.988 0.435 -4.545 1 97.32 234 GLY B CA 1
ATOM 4485 C C . GLY B 1 234 ? 2.911 0.76 -5.563 1 97.32 234 GLY B C 1
ATOM 4486 O O . GLY B 1 234 ? 1.93 0.024 -5.692 1 97.32 234 GLY B O 1
ATOM 4487 N N . ASP B 1 235 ? 3.089 1.865 -6.251 1 96.83 235 ASP B N 1
ATOM 4488 C CA . ASP B 1 235 ? 2.202 2.278 -7.334 1 96.83 235 ASP B CA 1
ATOM 4489 C C . ASP B 1 235 ? 0.8 2.584 -6.811 1 96.83 235 ASP B C 1
ATOM 4491 O O . ASP B 1 235 ? -0.195 2.164 -7.405 1 96.83 235 ASP B O 1
ATOM 4495 N N . VAL B 1 236 ? 0.731 3.108 -5.636 1 97.81 236 VAL B N 1
ATOM 4496 C CA . VAL B 1 236 ? -0.532 3.481 -5.008 1 97.81 236 VAL B CA 1
ATOM 4497 C C . VAL B 1 236 ? -0.463 4.929 -4.527 1 97.81 236 VAL B C 1
ATOM 4499 O O . VAL B 1 236 ? 0.554 5.358 -3.976 1 97.81 236 VAL B O 1
ATOM 4502 N N . ARG B 1 237 ? -1.482 5.647 -4.74 1 97.71 237 ARG B N 1
ATOM 4503 C CA . ARG B 1 237 ? -1.587 7.008 -4.224 1 97.71 237 ARG B CA 1
ATOM 4504 C C . ARG B 1 237 ? -2.437 7.049 -2.958 1 97.71 237 ARG B C 1
ATOM 4506 O O . ARG B 1 237 ? -3.519 6.459 -2.912 1 97.71 237 ARG B O 1
ATOM 4513 N N . CYS B 1 238 ? -1.943 7.643 -2.004 1 98.53 238 CYS B N 1
ATOM 4514 C CA . CYS B 1 238 ? -2.734 7.971 -0.824 1 98.53 238 CYS B CA 1
ATOM 4515 C C . CYS B 1 238 ? -3.593 9.205 -1.069 1 98.53 238 CYS B C 1
ATOM 4517 O O . CYS B 1 238 ? -3.087 10.245 -1.495 1 98.53 238 CYS B O 1
ATOM 4519 N N . LEU B 1 239 ? -4.835 9.128 -0.761 1 98.33 239 LEU B N 1
ATOM 4520 C CA . LEU B 1 239 ? -5.758 10.239 -0.963 1 98.33 239 LEU B CA 1
ATOM 4521 C C . LEU B 1 239 ? -6.126 10.889 0.367 1 98.33 239 LEU B C 1
ATOM 4523 O O . LEU B 1 239 ? -6.999 10.394 1.084 1 98.33 239 LEU B O 1
ATOM 4527 N N . GLU B 1 240 ? -5.591 12.035 0.619 1 98.05 240 GLU B N 1
ATOM 4528 C CA . GLU B 1 240 ? -5.913 12.778 1.833 1 98.05 240 GLU B CA 1
ATOM 4529 C C . GLU B 1 240 ? -7.174 13.617 1.649 1 98.05 240 GLU B C 1
ATOM 4531 O O . GLU B 1 240 ? -7.663 13.775 0.528 1 98.05 240 GLU B O 1
ATOM 4536 N N . GLY B 1 241 ? -7.666 14.115 2.74 1 98.28 241 GLY B N 1
ATOM 4537 C CA . GLY B 1 241 ? -8.792 15.033 2.683 1 98.28 241 GLY B CA 1
ATOM 4538 C C . GLY B 1 241 ? -10.125 14.332 2.501 1 98.28 241 GLY B C 1
ATOM 4539 O O . GLY B 1 241 ? -11.02 14.853 1.833 1 98.28 241 GLY B O 1
ATOM 4540 N N . ARG B 1 242 ? -10.198 13.133 3.031 1 98.24 242 ARG B N 1
ATOM 4541 C CA . ARG B 1 242 ? -11.45 12.39 2.932 1 98.24 242 ARG B CA 1
ATOM 4542 C C . ARG B 1 242 ? -12.329 12.635 4.154 1 98.24 242 ARG B C 1
ATOM 4544 O O . ARG B 1 242 ? -11.829 12.985 5.225 1 98.24 242 ARG B O 1
ATOM 4551 N N . HIS B 1 243 ? -13.6 12.511 3.94 1 98.25 243 HIS B N 1
ATOM 4552 C CA . HIS B 1 243 ? -14.541 12.52 5.054 1 98.25 243 HIS B CA 1
ATOM 4553 C C . HIS B 1 243 ? -14.275 11.363 6.01 1 98.25 243 HIS B C 1
ATOM 4555 O O . HIS B 1 243 ? -13.938 10.258 5.577 1 98.25 243 HIS B O 1
ATOM 4561 N N . PRO B 1 244 ? -14.443 11.553 7.303 1 97.7 244 PRO B N 1
ATOM 4562 C CA . PRO B 1 244 ? -14.082 10.534 8.291 1 97.7 244 PRO B CA 1
ATOM 4563 C C . PRO B 1 244 ? -14.831 9.219 8.085 1 97.7 244 PRO B C 1
ATOM 4565 O O . PRO B 1 244 ? -14.345 8.158 8.482 1 97.7 244 PRO B O 1
ATOM 4568 N N . ARG B 1 245 ? -15.948 9.224 7.421 1 97.45 245 ARG B N 1
ATOM 4569 C CA . ARG B 1 245 ? -16.736 8.017 7.193 1 97.45 245 ARG B CA 1
ATOM 4570 C C . ARG B 1 245 ? -16.231 7.257 5.971 1 97.45 245 ARG B C 1
ATOM 4572 O O . ARG B 1 245 ? -16.671 6.136 5.706 1 97.45 245 ARG B O 1
ATOM 4579 N N . GLU B 1 246 ? -15.308 7.834 5.267 1 97.06 246 GLU B N 1
ATOM 4580 C CA . GLU B 1 246 ? -14.939 7.284 3.966 1 97.06 246 GLU B CA 1
ATOM 4581 C C . GLU B 1 246 ? -13.444 6.988 3.896 1 97.06 246 GLU B C 1
ATOM 4583 O O . GLU B 1 246 ? -12.867 6.936 2.808 1 97.06 246 GLU B O 1
ATOM 4588 N N . GLY B 1 247 ? -12.854 6.855 5.005 1 97.77 247 GLY B N 1
ATOM 4589 C CA . GLY B 1 247 ? -11.407 6.713 5.004 1 97.77 247 GLY B CA 1
ATOM 4590 C C . GLY B 1 247 ? -10.946 5.3 5.307 1 97.77 247 GLY B C 1
ATOM 4591 O O . GLY B 1 247 ? -11.758 4.433 5.634 1 97.77 247 GLY B O 1
ATOM 4592 N N . THR B 1 248 ? -9.713 5.01 5.093 1 97.85 248 THR B N 1
ATOM 4593 C CA . THR B 1 248 ? -9.028 3.752 5.368 1 97.85 248 THR B CA 1
ATOM 4594 C C . THR B 1 248 ? -8.915 3.515 6.872 1 97.85 248 THR B C 1
ATOM 4596 O O . THR B 1 248 ? -9.103 2.392 7.345 1 97.85 248 THR B O 1
ATOM 4599 N N . ILE B 1 249 ? -8.634 4.574 7.594 1 97.53 249 ILE B N 1
ATOM 4600 C CA . ILE B 1 249 ? -8.58 4.46 9.047 1 97.53 249 ILE B CA 1
ATOM 4601 C C . ILE B 1 249 ? -9.986 4.241 9.601 1 97.53 249 ILE B C 1
ATOM 4603 O O . ILE B 1 249 ? -10.964 4.748 9.046 1 97.53 249 ILE B O 1
ATOM 4607 N N . ALA B 1 250 ? -10.089 3.504 10.662 1 97.07 250 ALA B N 1
ATOM 4608 C CA . ALA B 1 250 ? -11.385 3.218 11.27 1 97.07 250 ALA B CA 1
ATOM 4609 C C . ALA B 1 250 ? -12.075 4.502 11.721 1 97.07 250 ALA B C 1
ATOM 4611 O O . ALA B 1 250 ? -11.491 5.301 12.457 1 97.07 250 ALA B O 1
ATOM 4612 N N . GLU B 1 251 ? -13.278 4.65 11.352 1 97.96 251 GLU B N 1
ATOM 4613 C CA . GLU B 1 251 ? -14.043 5.836 11.724 1 97.96 251 GLU B CA 1
ATOM 4614 C C . GLU B 1 251 ? -14.133 5.982 13.24 1 97.96 251 GLU B C 1
ATOM 4616 O O . GLU B 1 251 ? -14.078 7.096 13.766 1 97.96 251 GLU B O 1
ATOM 4621 N N . GLU B 1 252 ? -14.293 4.868 13.931 1 97.8 252 GLU B N 1
ATOM 4622 C CA . GLU B 1 252 ? -14.43 4.887 15.384 1 97.8 252 GLU B CA 1
ATOM 4623 C C . GLU B 1 252 ? -13.194 5.488 16.048 1 97.8 252 GLU B C 1
ATOM 4625 O O . GLU B 1 252 ? -13.302 6.173 17.067 1 97.8 252 GLU B O 1
ATOM 4630 N N . LEU B 1 253 ? -12.109 5.199 15.508 1 98.01 253 LEU B N 1
ATOM 4631 C CA . LEU B 1 253 ? -10.869 5.741 16.054 1 98.01 253 LEU B CA 1
ATOM 4632 C C . LEU B 1 253 ? -10.819 7.256 15.887 1 98.01 253 LEU B C 1
ATOM 4634 O O . LEU B 1 253 ? -10.435 7.974 16.813 1 98.01 253 LEU B O 1
ATOM 4638 N N . LEU B 1 254 ? -11.222 7.762 14.737 1 98.23 254 LEU B N 1
ATOM 4639 C CA . LEU B 1 254 ? -11.275 9.2 14.493 1 98.23 254 LEU B CA 1
ATOM 4640 C C . LEU B 1 254 ? -12.306 9.867 15.397 1 98.23 254 LEU B C 1
ATOM 4642 O O . LEU B 1 254 ? -12.086 10.979 15.882 1 98.23 254 LEU B O 1
ATOM 4646 N N . ARG B 1 255 ? -13.437 9.183 15.584 1 98.24 255 ARG B N 1
ATOM 4647 C CA . ARG B 1 255 ? -14.464 9.706 16.479 1 98.24 255 ARG B CA 1
ATOM 4648 C C . ARG B 1 255 ? -13.926 9.862 17.897 1 98.24 255 ARG B C 1
ATOM 4650 O O . ARG B 1 255 ? -14.125 10.901 18.531 1 98.24 255 ARG B O 1
ATOM 4657 N N . ARG B 1 256 ? -13.252 8.831 18.351 1 98.32 256 ARG B N 1
ATOM 4658 C CA . ARG B 1 256 ? -12.667 8.902 19.686 1 98.32 256 ARG B CA 1
ATOM 4659 C C . ARG B 1 256 ? -11.655 10.038 19.781 1 98.32 256 ARG B C 1
ATOM 4661 O O . ARG B 1 256 ? -11.586 10.732 20.798 1 98.32 256 ARG B O 1
ATOM 4668 N N . ALA B 1 257 ? -10.874 10.232 18.754 1 98.43 257 ALA B N 1
ATOM 4669 C CA . ALA B 1 257 ? -9.904 11.324 18.739 1 98.43 257 ALA B CA 1
ATOM 4670 C C . ALA B 1 257 ? -10.604 12.679 18.779 1 98.43 257 ALA B C 1
ATOM 4672 O O . ALA B 1 257 ? -10.219 13.56 19.552 1 98.43 257 ALA B O 1
ATOM 4673 N N . ALA B 1 258 ? -11.597 12.788 17.95 1 97.96 258 ALA B N 1
ATOM 4674 C CA . ALA B 1 258 ? -12.357 14.035 17.913 1 97.96 258 ALA B CA 1
ATOM 4675 C C . ALA B 1 258 ? -12.968 14.346 19.277 1 97.96 258 ALA B C 1
ATOM 4677 O O . ALA B 1 258 ? -12.856 15.47 19.772 1 97.96 258 ALA B O 1
ATOM 4678 N N . ASP B 1 259 ? -13.594 13.355 19.877 1 97.77 259 ASP B N 1
ATOM 4679 C CA . ASP B 1 259 ? -14.212 13.533 21.187 1 97.77 259 ASP B CA 1
ATOM 4680 C C . ASP B 1 259 ? -13.171 13.909 22.239 1 97.77 259 ASP B C 1
ATOM 4682 O O . ASP B 1 259 ? -13.406 14.793 23.065 1 97.77 259 ASP B O 1
ATOM 4686 N N . THR B 1 260 ? -12.112 13.235 22.201 1 98.05 260 THR B N 1
ATOM 4687 C CA . THR B 1 260 ? -11.033 13.493 23.148 1 98.05 260 THR B CA 1
ATOM 4688 C C . THR B 1 260 ? -10.528 14.927 23.016 1 98.05 260 THR B C 1
ATOM 4690 O O . THR B 1 260 ? -10.36 15.626 24.017 1 98.05 260 THR B O 1
ATOM 4693 N N . LEU B 1 261 ? -10.304 15.414 21.834 1 97.81 261 LEU B N 1
ATOM 4694 C CA . LEU B 1 261 ? -9.795 16.761 21.603 1 97.81 261 LEU B CA 1
ATOM 4695 C C . LEU B 1 261 ? -10.819 17.809 22.026 1 97.81 261 LEU B C 1
ATOM 4697 O O . LEU B 1 261 ? -10.462 18.823 22.63 1 97.81 261 LEU B O 1
ATOM 4701 N N . GLN B 1 262 ? -12.027 17.567 21.728 1 96.31 262 GLN B N 1
ATOM 4702 C CA . GLN B 1 262 ? -13.077 18.503 22.112 1 96.31 262 GLN B CA 1
ATOM 4703 C C . GLN B 1 262 ? -13.164 18.641 23.629 1 96.31 262 GLN B C 1
ATOM 4705 O O . GLN B 1 262 ? -13.372 19.74 24.147 1 96.31 262 GLN B O 1
ATOM 4710 N N . GLU B 1 263 ? -13.013 17.52 24.27 1 96.67 263 GLU B N 1
ATOM 4711 C CA . GLU B 1 263 ? -13.031 17.555 25.729 1 96.67 263 GLU B CA 1
ATOM 4712 C C . GLU B 1 263 ? -11.788 18.249 26.28 1 96.67 263 GLU B C 1
ATOM 4714 O O . GLU B 1 263 ? -11.885 19.085 27.181 1 96.67 263 GLU B O 1
ATOM 4719 N N . LEU B 1 264 ? -10.717 17.959 25.736 1 96.63 264 LEU B N 1
ATOM 4720 C CA . LEU B 1 264 ? -9.433 18.475 26.199 1 96.63 264 LEU B CA 1
ATOM 4721 C C . LEU B 1 264 ? -9.365 19.99 26.032 1 96.63 264 LEU B C 1
ATOM 4723 O O . LEU B 1 264 ? -8.796 20.686 26.877 1 96.63 264 LEU B O 1
ATOM 4727 N N . TYR B 1 265 ? -9.998 20.501 24.946 1 96.15 265 TYR B N 1
ATOM 4728 C CA . TYR B 1 265 ? -9.836 21.91 24.609 1 96.15 265 TYR B CA 1
ATOM 4729 C C . TYR B 1 265 ? -11.154 22.662 24.757 1 96.15 265 TYR B C 1
ATOM 4731 O O . TYR B 1 265 ? -11.358 23.701 24.125 1 96.15 265 TYR B O 1
ATOM 4739 N N . ARG B 1 266 ? -12.122 22.213 25.471 1 92.57 266 ARG B N 1
ATOM 4740 C CA . ARG B 1 266 ? -13.474 22.739 25.631 1 92.57 266 ARG B CA 1
ATOM 4741 C C . ARG B 1 266 ? -13.446 24.207 26.042 1 92.57 266 ARG B C 1
ATOM 4743 O O . ARG B 1 266 ? -14.277 24.999 25.594 1 92.57 266 ARG B O 1
ATOM 4750 N N . ASP B 1 267 ? -12.483 24.648 26.777 1 91.81 267 ASP B N 1
ATOM 4751 C CA . ASP B 1 267 ? -12.459 26.022 27.27 1 91.81 267 ASP B CA 1
ATOM 4752 C C . ASP B 1 267 ? -11.288 26.799 26.673 1 91.81 267 ASP B C 1
ATOM 4754 O O . ASP B 1 267 ? -10.811 27.767 27.268 1 91.81 267 ASP B O 1
ATOM 4758 N N . GLN B 1 268 ? -10.891 26.311 25.501 1 92.12 268 GLN B N 1
ATOM 4759 C CA . GLN B 1 268 ? -9.76 26.954 24.841 1 92.12 268 GLN B CA 1
ATOM 4760 C C . GLN B 1 268 ? -10.113 27.359 23.413 1 92.12 268 GLN B C 1
ATOM 4762 O O . GLN B 1 268 ? -11.058 26.826 22.827 1 92.12 268 GLN B O 1
ATOM 4767 N N . ASP B 1 269 ? -9.425 28.346 22.929 1 92.13 269 ASP B N 1
ATOM 4768 C CA . ASP B 1 269 ? -9.65 28.841 21.574 1 92.13 269 ASP B CA 1
ATOM 4769 C C . ASP B 1 269 ? -8.727 28.147 20.575 1 92.13 269 ASP B C 1
ATOM 4771 O O . ASP B 1 269 ? -8.23 28.778 19.64 1 92.13 269 ASP B O 1
ATOM 4775 N N . THR B 1 270 ? -8.51 26.872 20.823 1 96.7 270 THR B N 1
ATOM 4776 C CA . THR B 1 270 ? -7.662 26.098 19.923 1 96.7 270 THR B CA 1
ATOM 4777 C C . THR B 1 270 ? -8.398 25.782 18.625 1 96.7 270 THR B C 1
ATOM 4779 O O . THR B 1 270 ? -9.562 25.376 18.648 1 96.7 270 THR B O 1
ATOM 4782 N N . GLY B 1 271 ? -7.721 26.031 17.534 1 98.25 271 GLY B N 1
ATOM 4783 C CA . GLY B 1 271 ? -8.337 25.813 16.235 1 98.25 271 GLY B CA 1
ATOM 4784 C C . GLY B 1 271 ? -8.101 24.417 15.689 1 98.25 271 GLY B C 1
ATOM 4785 O O . GLY B 1 271 ? -7.134 23.753 16.067 1 98.25 271 GLY B O 1
ATOM 4786 N N . ILE B 1 272 ? -8.989 23.963 14.829 1 98.67 272 ILE B N 1
ATOM 4787 C CA . ILE B 1 272 ? -8.851 22.739 14.047 1 98.67 272 ILE B CA 1
ATOM 4788 C C . ILE B 1 272 ? -9.315 22.987 12.614 1 98.67 272 ILE B C 1
ATOM 4790 O O . ILE B 1 272 ? -10.452 23.406 12.387 1 98.67 272 ILE B O 1
ATOM 4794 N N . VAL B 1 273 ? -8.41 22.739 11.683 1 98.78 273 VAL B N 1
ATOM 4795 C CA . VAL B 1 273 ? -8.722 23.001 10.282 1 98.78 273 VAL B CA 1
ATOM 4796 C C . VAL B 1 273 ? -9.181 21.711 9.605 1 98.78 273 VAL B C 1
ATOM 4798 O O . VAL B 1 273 ? -8.457 20.713 9.603 1 98.78 273 VAL B O 1
ATOM 4801 N N . PHE B 1 274 ? -10.362 21.738 9.036 1 98.66 274 PHE B N 1
ATOM 4802 C CA . PHE B 1 274 ? -10.839 20.619 8.233 1 98.66 274 PHE B CA 1
ATOM 4803 C C . PHE B 1 274 ? -10.233 20.657 6.836 1 98.66 274 PHE B C 1
ATOM 4805 O O . PHE B 1 274 ? -10.716 21.382 5.964 1 98.66 274 PHE B O 1
ATOM 4812 N N . GLU B 1 275 ? -9.238 19.819 6.676 1 98.32 275 GLU B N 1
ATOM 4813 C CA . GLU B 1 275 ? -8.575 19.738 5.377 1 98.32 275 GLU B CA 1
ATOM 4814 C C . GLU B 1 275 ? -9.23 18.684 4.489 1 98.32 275 GLU B C 1
ATOM 4816 O O . GLU B 1 275 ? -8.589 17.703 4.105 1 98.32 275 GLU B O 1
ATOM 4821 N N . VAL B 1 276 ? -10.411 18.925 4.117 1 98.25 276 VAL B N 1
ATOM 4822 C CA . VAL B 1 276 ? -11.165 17.985 3.294 1 98.25 276 VAL B CA 1
ATOM 4823 C C . VAL B 1 276 ? -11.196 18.473 1.848 1 98.25 276 VAL B C 1
ATOM 4825 O O . VAL B 1 276 ? -11.287 19.677 1.594 1 98.25 276 VAL B O 1
ATOM 4828 N N . MET B 1 277 ? -11.092 17.601 0.995 1 97.49 277 MET B N 1
ATOM 4829 C CA . MET B 1 277 ? -11.103 17.934 -0.427 1 97.49 277 MET B CA 1
ATOM 4830 C C . MET B 1 277 ? -12.521 18.224 -0.907 1 97.49 277 MET B C 1
ATOM 4832 O O . MET B 1 277 ? -13.46 17.51 -0.55 1 97.49 277 MET B O 1
ATOM 4836 N N . GLU B 1 278 ? -12.608 19.304 -1.683 1 97.53 278 GLU B N 1
ATOM 4837 C CA . GLU B 1 278 ? -13.861 19.678 -2.332 1 97.53 278 GLU B CA 1
ATOM 4838 C C . GLU B 1 278 ? -13.8 19.428 -3.836 1 97.53 278 GLU B C 1
ATOM 4840 O O . GLU B 1 278 ? -12.73 19.517 -4.442 1 97.53 278 GLU B O 1
ATOM 4845 N N . LYS B 1 279 ? -14.911 19.056 -4.377 1 96.12 279 LYS B N 1
ATOM 4846 C CA . LYS B 1 279 ? -14.983 19.089 -5.835 1 96.12 279 LYS B CA 1
ATOM 4847 C C . LYS B 1 279 ? -14.87 20.517 -6.359 1 96.12 279 LYS B C 1
ATOM 4849 O O . LYS B 1 279 ? -14.208 20.763 -7.369 1 96.12 279 LYS B O 1
ATOM 4854 N N . ASP B 1 280 ? -15.48 21.441 -5.692 1 96.77 280 ASP B N 1
ATOM 4855 C CA . ASP B 1 280 ? -15.483 22.882 -5.926 1 96.77 280 ASP B CA 1
ATOM 4856 C C . ASP B 1 280 ? -15.251 23.65 -4.626 1 96.77 280 ASP B C 1
ATOM 4858 O O . ASP B 1 280 ? -16.15 23.748 -3.789 1 96.77 280 ASP B O 1
ATOM 4862 N N . TYR B 1 281 ? -14.105 24.29 -4.496 1 96.95 281 TYR B N 1
ATOM 4863 C CA . TYR B 1 281 ? -13.699 24.898 -3.235 1 96.95 281 TYR B CA 1
ATOM 4864 C C . TYR B 1 281 ? -14.466 26.19 -2.979 1 96.95 281 TYR B C 1
ATOM 4866 O O . TYR B 1 281 ? -14.348 26.788 -1.907 1 96.95 281 TYR B O 1
ATOM 4874 N N . THR B 1 282 ? -15.236 26.597 -3.888 1 96.47 282 THR B N 1
ATOM 4875 C CA . THR B 1 282 ? -16.112 27.738 -3.645 1 96.47 282 THR B CA 1
ATOM 4876 C C . THR B 1 282 ? -17.43 27.285 -3.025 1 96.47 282 THR B C 1
ATOM 4878 O O . THR B 1 282 ? -18.223 28.11 -2.566 1 96.47 282 THR B O 1
ATOM 4881 N N . LYS B 1 283 ? -17.65 25.973 -3.134 1 95.61 283 LYS B N 1
ATOM 4882 C CA . LYS B 1 283 ? -18.77 25.312 -2.47 1 95.61 283 LYS B CA 1
ATOM 4883 C C . LYS B 1 283 ? -18.28 24.328 -1.412 1 95.61 283 LYS B C 1
ATOM 4885 O O . LYS B 1 283 ? -17.915 23.195 -1.733 1 95.61 283 LYS B O 1
ATOM 4890 N N . ARG B 1 284 ? -18.37 24.626 -0.271 1 97.12 284 ARG B N 1
ATOM 4891 C CA . ARG B 1 284 ? -17.699 23.914 0.812 1 97.12 284 ARG B CA 1
ATOM 4892 C C . ARG B 1 284 ? -18.596 22.825 1.391 1 97.12 284 ARG B C 1
ATOM 4894 O O . ARG B 1 284 ? -18.751 22.723 2.609 1 97.12 284 ARG B O 1
ATOM 4901 N N . ARG B 1 285 ? -19.059 21.969 0.541 1 96.84 285 ARG B N 1
ATOM 4902 C CA . ARG B 1 285 ? -20.003 20.93 0.942 1 96.84 285 ARG B CA 1
ATOM 4903 C C . ARG B 1 285 ? -19.354 19.944 1.907 1 96.84 285 ARG B C 1
ATOM 4905 O O . ARG B 1 285 ? -19.933 19.608 2.942 1 96.84 285 ARG B O 1
ATOM 4912 N N . GLU B 1 286 ? -18.195 19.471 1.607 1 97.7 286 GLU B N 1
ATOM 4913 C CA . GLU B 1 286 ? -17.512 18.473 2.426 1 97.7 286 GLU B CA 1
ATOM 4914 C C . GLU B 1 286 ? -17.093 19.057 3.772 1 97.7 286 GLU B C 1
ATOM 4916 O O . GLU B 1 286 ? -17.08 18.353 4.783 1 97.7 286 GLU B O 1
ATOM 4921 N N . SER B 1 287 ? -16.791 20.341 3.771 1 98.12 287 SER B N 1
ATOM 4922 C CA . SER B 1 287 ? -16.445 21.001 5.026 1 98.12 287 SER B CA 1
ATOM 4923 C C . SER B 1 287 ? -17.629 21.014 5.987 1 98.12 287 SER B C 1
ATOM 4925 O O . SER B 1 287 ? -17.482 20.682 7.165 1 98.12 287 SER B O 1
ATOM 4927 N N . TRP B 1 288 ? -18.784 21.359 5.455 1 97.88 288 TRP B N 1
ATOM 4928 C CA . TRP B 1 288 ? -19.982 21.385 6.287 1 97.88 288 TRP B CA 1
ATOM 4929 C C . TRP B 1 288 ? -20.342 19.983 6.768 1 97.88 288 TRP B C 1
ATOM 4931 O O . TRP B 1 288 ? -20.709 19.794 7.93 1 97.88 288 TRP B O 1
ATOM 4941 N N . ARG B 1 289 ? -20.181 18.982 5.859 1 97.73 289 ARG B N 1
ATOM 4942 C CA . ARG B 1 289 ? -20.434 17.592 6.227 1 97.73 289 ARG B CA 1
ATOM 4943 C C . ARG B 1 289 ? -19.491 17.139 7.337 1 97.73 289 ARG B C 1
ATOM 4945 O O . ARG B 1 289 ? -19.901 16.422 8.252 1 97.73 289 ARG B O 1
ATOM 4952 N N . THR B 1 290 ? -18.272 17.545 7.265 1 98.34 290 THR B N 1
ATOM 4953 C CA . THR B 1 290 ? -17.279 17.181 8.269 1 98.34 290 THR B CA 1
ATOM 4954 C C . THR B 1 290 ? -17.577 17.867 9.599 1 98.34 290 THR B C 1
ATOM 4956 O O . THR B 1 290 ? -17.423 17.264 10.663 1 98.34 290 THR B O 1
ATOM 4959 N N . LEU B 1 291 ? -17.997 19.125 9.538 1 98.04 291 LEU B N 1
ATOM 4960 C CA . LEU B 1 291 ? -18.395 19.838 10.747 1 98.04 291 LEU B CA 1
ATOM 4961 C C . LEU B 1 291 ? -19.525 19.105 11.463 1 98.04 291 LEU B C 1
ATOM 4963 O O . LEU B 1 291 ? -19.485 18.934 12.683 1 98.04 291 LEU B O 1
ATOM 4967 N N . GLU B 1 292 ? -20.504 18.673 10.687 1 97.27 292 GLU B N 1
ATOM 4968 C CA . GLU B 1 292 ? -21.615 17.92 11.261 1 97.27 292 GLU B CA 1
ATOM 4969 C C . GLU B 1 292 ? -21.125 16.644 11.939 1 97.27 292 GLU B C 1
ATOM 4971 O O . GLU B 1 292 ? -21.532 16.335 13.062 1 97.27 292 GLU B O 1
ATOM 4976 N N . TRP B 1 293 ? -20.263 15.983 11.283 1 97.86 293 TRP B N 1
ATOM 4977 C CA . TRP B 1 293 ? -19.699 14.757 11.839 1 97.86 293 TRP B CA 1
ATOM 4978 C C . TRP B 1 293 ? -18.92 15.048 13.118 1 97.86 293 TRP B C 1
ATOM 4980 O O . TRP B 1 293 ? -18.98 14.278 14.078 1 97.86 293 TRP B O 1
ATOM 4990 N N . PHE B 1 294 ? -18.234 16.141 13.11 1 96.67 294 PHE B N 1
ATOM 4991 C CA . PHE B 1 294 ? -17.338 16.511 14.199 1 96.67 294 PHE B CA 1
ATOM 4992 C C . PHE B 1 294 ? -18.127 17.018 15.401 1 96.67 294 PHE B C 1
ATOM 4994 O O . PHE B 1 294 ? -17.602 17.076 16.515 1 96.67 294 PHE B O 1
ATOM 5001 N N . GLY B 1 295 ? -19.414 17.223 15.275 1 87.25 295 GLY B N 1
ATOM 5002 C CA . GLY B 1 295 ? -20.282 17.624 16.371 1 87.25 295 GLY B CA 1
ATOM 5003 C C . GLY B 1 295 ? -20.769 19.056 16.253 1 87.25 295 GLY B C 1
ATOM 5004 O O . GLY B 1 295 ? -21.311 19.614 17.209 1 87.25 295 GLY B O 1
ATOM 5005 N N . GLY B 1 296 ? -20.452 19.661 15.1 1 75.5 296 GLY B N 1
ATOM 5006 C CA . GLY B 1 296 ? -20.959 21.007 14.881 1 75.5 296 GLY B CA 1
ATOM 5007 C C . GLY B 1 296 ? -22.309 21.031 14.19 1 75.5 296 GLY B C 1
ATOM 5008 O O . GLY B 1 296 ? -22.836 19.984 13.808 1 75.5 296 GLY B O 1
ATOM 5009 N N . VAL B 1 297 ? -23.011 22.115 14.269 1 69.27 297 VAL B N 1
ATOM 5010 C CA . VAL B 1 297 ? -24.318 22.284 13.642 1 69.27 297 VAL B CA 1
ATOM 5011 C C . VAL B 1 297 ? -24.141 22.636 12.166 1 69.27 297 VAL B C 1
ATOM 5013 O O . VAL B 1 297 ? -23.305 23.472 11.817 1 69.27 297 VAL B O 1
ATOM 5016 N N . SER B 1 298 ? -24.838 21.821 11.224 1 58.76 298 SER B N 1
ATOM 5017 C CA . SER B 1 298 ? -24.74 22.025 9.783 1 58.76 298 SER B CA 1
ATOM 5018 C C . SER B 1 298 ? -25.575 23.22 9.336 1 58.76 298 SER B C 1
ATOM 5020 O O . SER B 1 298 ? -26.437 23.694 10.079 1 58.76 298 SER B O 1
ATOM 5022 N N . ASP B 1 299 ? -25.146 23.813 8.076 1 52.46 299 ASP B N 1
ATOM 5023 C CA . ASP B 1 299 ? -25.874 24.921 7.465 1 52.46 299 ASP B CA 1
ATOM 5024 C C . ASP B 1 299 ? -27.372 24.632 7.415 1 52.46 299 ASP B C 1
ATOM 5026 O O . ASP B 1 299 ? -28.19 25.529 7.632 1 52.46 299 ASP B O 1
ATOM 5030 N N . GLU B 1 300 ? -27.695 23.455 7.086 1 48.69 300 GLU B N 1
ATOM 5031 C CA . GLU B 1 300 ? -29.122 23.161 6.995 1 48.69 300 GLU B CA 1
ATOM 5032 C C . GLU B 1 300 ? -29.811 23.351 8.343 1 48.69 300 GLU B C 1
ATOM 5034 O O . GLU B 1 300 ? -30.966 23.78 8.401 1 48.69 300 GLU B O 1
ATOM 5039 N N . ASP B 1 301 ? -29.153 23.148 9.343 1 48.78 301 ASP B N 1
ATOM 5040 C CA . ASP B 1 301 ? -29.768 23.28 10.66 1 48.78 301 ASP B CA 1
ATOM 5041 C C . ASP B 1 301 ? -29.709 24.725 11.151 1 48.78 301 ASP B C 1
ATOM 5043 O O . ASP B 1 301 ? -30.482 25.121 12.026 1 48.78 301 ASP B O 1
ATOM 5047 N N . GLN B 1 302 ? -28.919 25.618 10.83 1 44.02 302 GLN B N 1
ATOM 5048 C CA . GLN B 1 302 ? -28.874 27.016 11.246 1 44.02 302 GLN B CA 1
ATOM 5049 C C . GLN B 1 302 ? -30.021 27.811 10.628 1 44.02 302 GLN B C 1
ATOM 5051 O O . GLN B 1 302 ? -30.375 28.885 11.12 1 44.02 302 GLN B O 1
ATOM 5056 N N . LYS B 1 303 ? -30.639 27.465 9.617 1 44.72 303 LYS B N 1
ATOM 5057 C CA . LYS B 1 303 ? -31.838 28.083 9.058 1 44.72 303 LYS B CA 1
ATOM 5058 C C . LYS B 1 303 ? -33.087 27.644 9.817 1 44.72 303 LYS B C 1
ATOM 5060 O O . LYS B 1 303 ? -34.163 28.216 9.634 1 44.72 303 LYS B O 1
ATOM 5065 N N . ARG B 1 304 ? -32.879 26.635 10.42 1 39.74 304 ARG B N 1
ATOM 5066 C CA . ARG B 1 304 ? -34.069 26.24 11.167 1 39.74 304 ARG B CA 1
ATOM 5067 C C . ARG B 1 304 ? -34.026 26.782 12.592 1 39.74 304 ARG B C 1
ATOM 5069 O O . ARG B 1 304 ? -35.011 26.687 13.328 1 39.74 304 ARG B O 1
ATOM 5076 N N . ALA B 1 305 ? -32.895 27.039 12.965 1 35.5 305 ALA B N 1
ATOM 5077 C CA . ALA B 1 305 ? -32.918 27.53 14.34 1 35.5 305 ALA B CA 1
ATOM 5078 C C . ALA B 1 305 ? -33.085 29.046 14.379 1 35.5 305 ALA B C 1
ATOM 5080 O O . ALA B 1 305 ? -32.569 29.756 13.513 1 35.5 305 ALA B O 1
#

Radius of gyration: 29.9 Å; Cα contacts (8 Å, |Δi|>4): 1191; chains: 2; bounding box: 56×89×70 Å

Solvent-accessible surface area (backbone atoms only — not comparable to full-atom values): 31317 Å² total; per-residue (Å²): 79,41,50,23,40,63,29,47,34,79,38,64,68,28,58,54,64,67,50,29,74,71,56,22,23,38,28,38,32,43,61,44,35,67,50,73,72,40,89,57,34,68,62,44,35,51,51,32,45,51,50,50,44,72,64,56,40,69,39,39,32,36,31,54,32,60,37,78,37,36,42,86,86,32,68,70,41,31,50,48,52,54,48,50,51,51,49,29,60,74,52,61,25,49,32,34,36,34,59,80,43,55,71,36,42,59,74,54,52,72,73,52,62,56,69,65,51,38,50,53,53,46,52,50,47,57,54,50,34,63,71,46,64,93,55,82,47,34,39,16,46,34,42,32,32,71,47,36,45,63,14,56,32,28,43,72,60,33,48,51,67,75,54,41,48,69,56,57,69,63,64,53,90,32,46,40,22,20,46,29,49,31,27,44,47,51,35,48,49,53,23,42,18,50,13,64,68,67,68,33,72,87,49,38,66,89,54,90,66,54,55,59,79,52,47,89,44,46,61,35,35,35,39,37,21,29,31,33,58,42,35,38,77,22,68,29,60,31,43,68,21,25,52,55,89,66,26,47,59,60,44,67,59,53,48,51,50,52,53,50,50,41,63,75,30,60,92,40,87,39,41,35,30,44,52,49,60,52,98,44,59,65,50,59,59,51,51,42,52,45,38,36,72,74,69,45,86,32,73,77,52,58,74,70,96,78,41,50,22,40,64,28,48,34,80,39,62,69,28,60,54,64,68,50,30,73,72,58,21,23,38,28,36,31,44,60,43,36,69,51,73,71,40,88,56,35,68,62,45,36,51,51,32,45,52,52,49,44,72,65,55,40,70,37,40,32,35,31,52,31,61,38,80,36,36,43,87,85,31,68,72,42,32,52,47,52,53,49,49,52,51,47,29,60,74,55,62,25,49,31,36,36,35,59,80,44,57,71,35,42,60,74,54,55,72,74,52,62,57,69,66,52,38,51,53,52,46,52,49,48,56,54,50,36,62,70,46,64,94,55,83,47,34,38,16,46,34,42,32,33,70,49,38,46,62,15,57,33,30,43,72,60,33,48,50,65,74,54,42,48,69,57,57,71,63,63,50,91,31,47,40,22,20,47,30,50,31,27,42,48,52,36,48,49,51,22,42,20,52,13,64,68,68,68,34,73,87,49,38,66,93,52,92,67,55,54,60,80,51,48,91,44,46,62,35,35,36,38,37,22,30,31,32,56,42,34,39,77,22,69,29,59,31,42,69,21,25,54,55,89,66,27,48,59,60,45,67,59,55,50,52,49,51,52,50,49,42,63,73,31,59,92,39,90,39,41,34,30,43,53,48,59,52,99,43,60,64,51,60,60,52,50,42,53,44,37,36,73,74,69,44,84,34,73,78,52,58,75,71,96

Sequence (610 aa):
MIAQIPFFGLDPKQIDEKWVEAGYGLEANIFDGHSFEEADYSKTFNQTLEYAKQLDPSLLTLHFPTDHADYVHEEQIKKQLYHFAELAVKYGAKGITVHANQFMTVEEFQVYDLEGNRKKIVEFFAEFDEQLKGTDIWIGVENLPIIGNLGEDFDPIFIYPEDFTELVQLDLKHVGITWDLCHWAITYQTHLSSALMFRNDQLRYPDFFQFLSIKESIKHYHFSSFRQLAFPHGDVRCLEGRHPREGTIAEELLRRAADTLQELYRDQDTGIVFEVMEKDYTKRRESWRTLEWFGGVSDEDQKRAMIAQIPFFGLDPKQIDEKWVEAGYGLEANIFDGHSFEEADYSKTFNQTLEYAKQLDPSLLTLHFPTDHADYVHEEQIKKQLYHFAELAVKYGAKGITVHANQFMTVEEFQVYDLEGNRKKIVEFFAEFDEQLKGTDIWIGVENLPIIGNLGEDFDPIFIYPEDFTELVQLDLKHVGITWDLCHWAITYQTHLSSALMFRNDQLRYPDFFQFLSIKESIKHYHFSSFRQLAFPHGDVRCLEGRHPREGTIAEELLRRAADTLQELYRDQDTGIVFEVMEKDYTKRRESWRTLEWFGGVSDEDQKRA

Foldseek 3Di:
DAEEAEDELLDLLLDDLVCQVVQHEYEYEDAEPCLVVDPCSVVSNLVSLQVRLVSPHNAYEYEYYLYPQQLLPDVVSVVVVVVVLVSCQVSVHQEYEYENNPKDWPVCVVPDPQVVSLVSSLVVVLVVLVVCPPGRHAYAYEAAAQAAQQQTMDPHQHHDLVSCVSNLVVVRDRYFHEYELQSLLLNQVVLVVVCVVVVNCVSHDDDSCVNVVSVVRHQEYEDDAWADHHHHVPRGGIGTQHALVPHPGPSVVVLVVLVVVCVVQVPHPYYYYRRHDDPDSSDCPSSQVNCVVSPHDHPVVVVVD/DAEEAEDELLDLLLDDLVCQVVQHEYEYEDAEPCLVVDPCSVVSNLVSLQVRLVSPHNAYEYEYYLYPQQLLPDVVSVVVVVVVLVSCQVSVHQEYEYENNPKDWPVCVVVDPQVVSLVSSLVVVLVVLVVCPPGRHAYAYEAAAQAAQQQTMDPHQHHDLVSCVSNLVVVRDRYFHEYELQSLLLNQVVLVVVCVVVVNCVSHDDDSCVNVVSVVRHQEYEDWAWADHHHHVPRGGIGTQHALVPHPGPSVVVLVVLVVVCVVQVPHPYYYYRRHDDPDSSDPPSSQVNCVVSPHDHPVVVVVD

InterPro domains:
  IPR013022 Xylose isomerase-like, TIM barrel domain [PF01261] (62-247)
  IPR036237 Xylose isomerase-like superfamily [SSF51658] (7-264)

pLDDT: mean 95.33, std 8.65, range [35.41, 98.9]

Nearest PDB structures (foldseek):
  5vvv-assembly1_C  TM=5.731E-01  e=1.394E-02  Homo sapiens
  5vvu-assembly1_C  TM=5.401E-01  e=9.324E-03  Homo sapiens
  5m7u-assembly1_B  TM=6.102E-01  e=5.528E-02  Homo sapiens
  2xsa-assembly1_A  TM=4.596E-01  e=1.173E-02  Oceanicola granulosus HTCC2516
  5vvt-assembly1_C  TM=4.678E-01  e=3.492E-02  Homo sapiens

Organism: Bacillus amyloliquefaciens (strain ATCC 23350 / DSM 7 / BCRC 11601 / CCUG 28519 / NBRC 15535 / NRRL B-14393 / F) (NCBI:txid692420)